Protein AF-0000000085148685 (afdb_homodimer)

Secondary structure (DSSP, 8-state):
--------HHHHHHHHHHHHHHH-TTT--HHHHHHHHTS-HHHHHHHH-SHHHHHHHHHHHHHHHHHHHHHHHHHH-SSHHHHHHHHHHTT---TTSSSS-SS-HHHHHHHH--GGGHHHHHHHHHHHHHHHHHHHHHHHHHHHHTSS-TTS-HHHHHHHHHHHHHHHHHHHHHH--HHHHHHHHHHHHHHHHH-/--------HHHHHHHHHHHHHHH-TTT--HHHHHHHHTS-HHHHHHHH-SHHHHHHHHHHHHHHHHHHHHHHHHHH-SSHHHHHHHHHHHT---TTSSSS-SS-HHHHHHHH--GGGHHHHHHHHHHHHHHHHHHHHHHHHHHHHTSS-TTS-HHHHHHHHHHHHHHHHHHHHHH--HHHHHHHHHHHHHHHHH-

Foldseek 3Di:
DPPPPPLPVVVLLQQLLLVCQQQNLVRDDLVNSCVSSVHDSVVVCVVQNDSLSSVLSSLVVLLVVLVVQLVVLCVVDPALLRSNLVSLLVLQDPDPPPGSALADSLVVNVVPDDCVSVVSVVSSVVSLVVQLVVQLVSVCRNCVVLQFPVPDRSSVVSVVSSVLSNVLSVVCRVPVCSVVSSVVSVVSSVVRRVD/DPPPPPLPVVVLLVQLLQVCQQQNLVRDDLVNSCVSSVHDSVVVCVVQNDSLSSVLSSLVVLLVVLVVQLVVLCVVDPALLRSNLVSLLVLQDPDPPPGSALADSLVVNVVPDDCVSVVSVVSSVVSLVVQLVVQLVSVCRNCVVLQFPVPDRSSVVSVVSSVLSNVLSVVCRVPVCSVVSSVVSVVSSVVRRVD

Solvent-accessible surface area (backbone atoms only — not comparable to full-atom values): 20660 Å² total; per-residue (Å²): 128,86,81,68,76,75,76,52,62,65,58,44,43,50,45,48,28,46,50,38,46,48,43,32,72,84,72,49,47,73,67,54,52,25,60,69,55,69,45,57,66,69,58,54,32,71,73,44,49,48,73,69,46,42,47,48,52,19,51,51,50,53,51,50,54,50,50,50,50,42,50,50,30,37,68,76,31,93,46,47,52,60,9,49,52,53,40,57,54,67,57,66,43,61,59,74,65,91,30,64,38,29,51,55,57,50,59,38,48,59,61,49,52,53,78,94,41,46,70,57,48,50,51,33,40,50,53,52,48,50,51,36,52,50,42,16,54,42,43,48,51,13,26,75,71,62,64,27,40,76,82,60,52,36,64,61,50,18,52,51,50,52,28,49,54,51,7,41,22,51,45,33,66,63,65,67,44,58,66,60,43,53,51,51,51,52,51,49,53,50,52,58,44,71,83,128,86,80,68,78,75,75,51,63,65,57,43,42,51,45,48,27,46,50,39,46,47,42,32,71,83,72,50,47,71,66,56,52,25,60,67,55,69,44,57,66,69,58,53,32,71,71,43,48,48,73,67,45,40,47,48,51,19,52,49,51,53,50,48,54,50,50,50,49,42,51,50,30,37,70,76,30,94,45,48,52,61,9,49,53,52,39,56,54,66,56,66,42,61,60,77,66,90,30,64,39,30,52,54,56,49,60,39,47,59,62,50,52,54,77,92,42,45,70,58,46,50,51,36,40,50,52,53,50,51,51,36,52,50,44,15,54,41,42,48,50,14,25,76,72,61,65,26,41,75,83,61,53,34,64,60,51,18,51,51,50,52,27,48,53,50,6,43,23,50,45,33,66,62,66,69,44,58,68,62,45,52,52,51,51,52,52,50,52,50,50,57,44,70,84

Radius of gyration: 22.61 Å; Cα contacts (8 Å, |Δi|>4): 475; chains: 2; bounding box: 80×58×39 Å

InterPro domains:
  IPR001647 DNA-binding HTH domain, TetR-type [PF00440] (13-57)
  IPR001647 DNA-binding HTH domain, TetR-type [PS50977] (6-66)
  IPR009057 Homedomain-like superfamily [SSF46689] (5-78)
  IPR011075 Tetracyclin repressor-like, C-terminal domain [PF16925] (104-182)
  IPR036271 Tetracyclin repressor-like, C-terminal domain superfamily [SSF48498] (81-190)

Nearest PDB structures (foldseek):
  6nsm-assembly1_B  TM=8.855E-01  e=1.236E-06  Pseudomonas aeruginosa UCBPP-PA14
  6nsr-assembly1_B  TM=8.818E-01  e=1.711E-06  Pseudomonas aeruginosa
  3eup-assembly1_B  TM=8.354E-01  e=1.357E-06  Cytophaga hutchinsonii ATCC 33406
  3qbm-assembly1_B  TM=7.586E-01  e=3.040E-05  Chloroflexus aurantiacus J-10-fl
  5gpa-assembly1_B  TM=7.284E-01  e=2.038E-04  Halalkalibacterium halodurans C-125

Sequence (390 aa):
MANISKFDREDVLERAKNLFWQKGFLATSTREIQTAMDMRPGSIYAAFGSKADLYQASLMRYAQAGEQNLNNMLEQHDRAWVGLTHYLRGLIRPCCEGSPSELCMLVRTLSELDESHLDTLNVARELLSKFEQRFASIIDQAKLEGDLPAHLDSQLTAKKIQINIIGLRSYLKATDDVDMVRQQQEEFFTQLASVMANISKFDREDVLERAKNLFWQKGFLATSTREIQTAMDMRPGSIYAAFGSKADLYQASLMRYAQAGEQNLNNMLEQHDRAWVGLTHYLRGLIRPCCEGSPSELCMLVRTLSELDESHLDTLNVARELLSKFEQRFASIIDQAKLEGDLPAHLDSQLTAKKIQINIIGLRSYLKATDDVDMVRQQQEEFFTQLASV

Structure (mmCIF, N/CA/C/O backbone):
data_AF-0000000085148685-model_v1
#
loop_
_entity.id
_entity.type
_entity.pdbx_description
1 polymer 'Transcriptional regulator, TetR family'
#
loop_
_atom_site.group_PDB
_atom_site.id
_atom_site.type_symbol
_atom_site.label_atom_id
_atom_site.label_alt_id
_atom_site.label_comp_id
_atom_site.label_asym_id
_atom_site.label_entity_id
_atom_site.label_seq_id
_atom_site.pdbx_PDB_ins_code
_atom_site.Cartn_x
_atom_site.Cartn_y
_atom_site.Cartn_z
_atom_site.occupancy
_atom_site.B_iso_or_equiv
_atom_site.auth_seq_id
_atom_site.auth_comp_id
_atom_site.auth_asym_id
_atom_site.auth_atom_id
_atom_site.pdbx_PDB_model_num
ATOM 1 N N . MET A 1 1 ? -43.625 26.766 7.855 1 36.75 1 MET A N 1
ATOM 2 C CA . MET A 1 1 ? -42.375 26.234 8.383 1 36.75 1 MET A CA 1
ATOM 3 C C . MET A 1 1 ? -41.312 26.125 7.289 1 36.75 1 MET A C 1
ATOM 5 O O . MET A 1 1 ? -41.625 25.828 6.141 1 36.75 1 MET A O 1
ATOM 9 N N . ALA A 1 2 ? -40.25 26.938 7.223 1 37.47 2 ALA A N 1
ATOM 10 C CA . ALA A 1 2 ? -39.25 27.125 6.191 1 37.47 2 ALA A CA 1
ATOM 11 C C . ALA A 1 2 ? -38.75 25.797 5.637 1 37.47 2 ALA A C 1
ATOM 13 O O . ALA A 1 2 ? -38.469 24.859 6.395 1 37.47 2 ALA A O 1
ATOM 14 N N . ASN A 1 3 ? -39.156 25.25 4.492 1 34.5 3 ASN A N 1
ATOM 15 C CA . ASN A 1 3 ? -38.75 24.125 3.637 1 34.5 3 ASN A CA 1
ATOM 16 C C . ASN A 1 3 ? -37.25 23.953 3.627 1 34.5 3 ASN A C 1
ATOM 18 O O . ASN A 1 3 ? -36.531 24.641 2.895 1 34.5 3 ASN A O 1
ATOM 22 N N . ILE A 1 4 ? -36.531 24.047 4.734 1 39.28 4 ILE A N 1
ATOM 23 C CA . ILE A 1 4 ? -35.094 23.812 4.898 1 39.28 4 ILE A CA 1
ATOM 24 C C . ILE A 1 4 ? -34.656 22.75 3.9 1 39.28 4 ILE A C 1
ATOM 26 O O . ILE A 1 4 ? -35.219 21.672 3.818 1 39.28 4 ILE A O 1
ATOM 30 N N . SER A 1 5 ? -34.188 23.031 2.658 1 44.19 5 SER A N 1
ATOM 31 C CA . SER A 1 5 ? -33.562 22.281 1.585 1 44.19 5 SER A CA 1
ATOM 32 C C . SER A 1 5 ? -32.969 20.969 2.102 1 44.19 5 SER A C 1
ATOM 34 O O . SER A 1 5 ? -32.188 20.969 3.061 1 44.19 5 SER A O 1
ATOM 36 N N . LYS A 1 6 ? -33.719 19.906 2.279 1 45.88 6 LYS A N 1
ATOM 37 C CA . LYS A 1 6 ? -33.406 18.547 2.75 1 45.88 6 LYS A CA 1
ATOM 38 C C . LYS A 1 6 ? -31.969 18.172 2.479 1 45.88 6 LYS A C 1
ATOM 40 O O . LYS A 1 6 ? -31.547 18.062 1.322 1 45.88 6 LYS A O 1
ATOM 45 N N . PHE A 1 7 ? -30.969 18.719 3.23 1 60.88 7 PHE A N 1
ATOM 46 C CA . PHE A 1 7 ? -29.609 18.203 3.387 1 60.88 7 PHE A CA 1
ATOM 47 C C . PHE A 1 7 ? -29.562 16.703 3.148 1 60.88 7 PHE A C 1
ATOM 49 O O . PHE A 1 7 ? -30.203 15.93 3.877 1 60.88 7 PHE A O 1
ATOM 56 N N . ASP A 1 8 ? -29.453 16.375 1.838 1 80.44 8 ASP A N 1
ATOM 57 C CA . ASP A 1 8 ? -29.359 14.945 1.573 1 80.44 8 ASP A CA 1
ATOM 58 C C . ASP A 1 8 ? -28.062 14.375 2.152 1 80.44 8 ASP A C 1
ATOM 60 O O . ASP A 1 8 ? -26.984 14.586 1.606 1 80.44 8 ASP A O 1
ATOM 64 N N . ARG A 1 9 ? -28.125 13.984 3.393 1 84.5 9 ARG A N 1
ATOM 65 C CA . ARG A 1 9 ? -27.031 13.398 4.152 1 84.5 9 ARG A CA 1
ATOM 66 C C . ARG A 1 9 ? -26.203 12.453 3.279 1 84.5 9 ARG A C 1
ATOM 68 O O . ARG A 1 9 ? -24.969 12.438 3.363 1 84.5 9 ARG A O 1
ATOM 75 N N . GLU A 1 10 ? -26.906 11.812 2.422 1 89.38 10 GLU A N 1
ATOM 76 C CA . GLU A 1 10 ? -26.234 10.852 1.562 1 89.38 10 GLU A CA 1
ATOM 77 C C . GLU A 1 10 ? -25.375 11.547 0.507 1 89.38 10 GLU A C 1
ATOM 79 O O . GLU A 1 10 ? -24.281 11.094 0.187 1 89.38 10 GLU A O 1
ATOM 84 N N . ASP A 1 11 ? -25.828 12.562 0.011 1 90.75 11 ASP A N 1
ATOM 85 C CA . ASP A 1 11 ? -25.078 13.328 -0.987 1 90.75 11 ASP A CA 1
ATOM 86 C C . ASP A 1 11 ? -23.828 13.953 -0.377 1 90.75 11 ASP A C 1
ATOM 88 O O . ASP A 1 11 ? -22.766 13.938 -0.986 1 90.75 11 ASP A O 1
ATOM 92 N N . VAL A 1 12 ? -24.016 14.516 0.771 1 90.06 12 VAL A N 1
ATOM 93 C CA . VAL A 1 12 ? -22.891 15.133 1.476 1 90.06 12 VAL A CA 1
ATOM 94 C C . VAL A 1 12 ? -21.828 14.086 1.788 1 90.06 12 VAL A C 1
ATOM 96 O O . VAL A 1 12 ? -20.641 14.32 1.588 1 90.06 12 VAL A O 1
ATOM 99 N N . LEU A 1 13 ? -22.281 12.969 2.246 1 93.5 13 LEU A N 1
ATOM 100 C CA . LEU A 1 13 ? -21.359 11.891 2.586 1 93.5 13 LEU A CA 1
ATOM 101 C C . LEU A 1 13 ? -20.625 11.398 1.348 1 93.5 13 LEU A C 1
ATOM 103 O O . LEU A 1 13 ? -19.438 11.078 1.416 1 93.5 13 LEU A O 1
ATOM 107 N N . GLU A 1 14 ? -21.328 11.383 0.191 1 94.25 14 GLU A N 1
ATOM 108 C CA . GLU A 1 14 ? -20.703 10.984 -1.063 1 94.25 14 GLU A CA 1
ATOM 109 C C . GLU A 1 14 ? -19.609 11.969 -1.4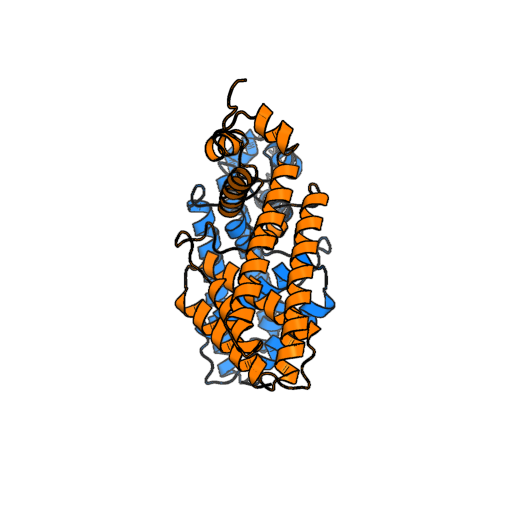75 1 94.25 14 GLU A C 1
ATOM 111 O O . GLU A 1 14 ? -18.531 11.57 -1.896 1 94.25 14 GLU A O 1
ATOM 116 N N . ARG A 1 15 ? -19.844 13.141 -1.332 1 94.12 15 ARG A N 1
ATOM 117 C CA . ARG A 1 15 ? -18.859 14.18 -1.661 1 94.12 15 ARG A CA 1
ATOM 118 C C . ARG A 1 15 ? -17.672 14.125 -0.714 1 94.12 15 ARG A C 1
ATOM 120 O O . ARG A 1 15 ? -16.516 14.266 -1.145 1 94.12 15 ARG A O 1
ATOM 127 N N . ALA A 1 16 ? -18 13.953 0.59 1 95 16 ALA A N 1
ATOM 128 C CA . ALA A 1 16 ? -16.938 13.82 1.577 1 95 16 ALA A CA 1
ATOM 129 C C . ALA A 1 16 ? -16.047 12.617 1.269 1 95 16 ALA A C 1
ATOM 131 O O . ALA A 1 16 ? -14.82 12.719 1.29 1 95 16 ALA A O 1
ATOM 132 N N . LYS A 1 17 ? -16.688 11.492 0.987 1 96.44 17 LYS A N 1
ATOM 133 C CA . LYS A 1 17 ? -15.969 10.273 0.637 1 96.44 17 LYS A CA 1
ATOM 134 C C . LYS A 1 17 ? -15.023 10.5 -0.54 1 96.44 17 LYS A C 1
ATOM 136 O O . LYS A 1 17 ? -13.844 10.148 -0.476 1 96.44 17 LYS A O 1
ATOM 141 N N . ASN A 1 18 ? -15.523 11.133 -1.574 1 94.94 18 ASN A N 1
ATOM 142 C CA . ASN A 1 18 ? -14.703 11.375 -2.756 1 94.94 18 ASN A CA 1
ATOM 143 C C . ASN A 1 18 ? -13.523 12.289 -2.445 1 94.94 18 ASN A C 1
ATOM 145 O O . ASN A 1 18 ? -12.414 12.062 -2.916 1 94.94 18 ASN A O 1
ATOM 149 N N . LEU A 1 19 ? -13.75 13.289 -1.641 1 94.62 19 LEU A N 1
ATOM 150 C CA . LEU A 1 19 ? -12.703 14.227 -1.253 1 94.62 19 LEU A CA 1
ATOM 151 C C . LEU A 1 19 ? -11.625 13.531 -0.43 1 94.62 19 LEU A C 1
ATOM 153 O O . LEU A 1 19 ? -10.438 13.625 -0.747 1 94.62 19 LEU A O 1
ATOM 157 N N . PHE A 1 20 ? -12.07 12.797 0.634 1 95.94 20 PHE A N 1
ATOM 158 C CA . PHE A 1 20 ? -11.141 12.094 1.507 1 95.94 20 PHE A CA 1
ATOM 159 C C . PHE A 1 20 ? -10.398 11 0.742 1 95.94 20 PHE A C 1
ATOM 161 O O . PHE A 1 20 ? -9.227 10.742 1.008 1 95.94 20 PHE A O 1
ATOM 168 N N . TRP A 1 21 ? -11.102 10.367 -0.172 1 95.12 21 TRP A N 1
ATOM 169 C CA . TRP A 1 21 ? -10.477 9.32 -0.977 1 95.12 21 TRP A CA 1
ATOM 170 C C . TRP A 1 21 ? -9.391 9.898 -1.87 1 95.12 21 TRP A C 1
ATOM 172 O O . TRP A 1 21 ? -8.328 9.297 -2.035 1 95.12 21 TRP A O 1
ATOM 182 N N . GLN A 1 22 ? -9.609 11.008 -2.377 1 92.81 22 GLN A N 1
ATOM 183 C CA . GLN A 1 22 ? -8.664 11.656 -3.277 1 92.81 22 GLN A CA 1
ATOM 184 C C . GLN A 1 22 ? -7.449 12.188 -2.516 1 92.81 22 GLN A C 1
ATOM 186 O O . GLN A 1 22 ? -6.309 11.969 -2.93 1 92.81 22 GLN A O 1
ATOM 191 N N . LYS A 1 23 ? -7.676 12.773 -1.331 1 93.12 23 LYS A N 1
ATOM 192 C CA . LYS A 1 23 ? -6.625 13.586 -0.717 1 93.12 23 LYS A CA 1
ATOM 193 C C . LYS A 1 23 ? -6.086 12.914 0.545 1 93.12 23 LYS A C 1
ATOM 195 O O . LYS A 1 23 ? -4.953 13.18 0.957 1 93.12 23 LYS A O 1
ATOM 200 N N . GLY A 1 24 ? -6.949 12.102 1.152 1 94.81 24 GLY A N 1
ATOM 201 C CA . GLY A 1 24 ? -6.605 11.555 2.457 1 94.81 24 GLY A CA 1
ATOM 202 C C . GLY A 1 24 ? -7.129 12.398 3.607 1 94.81 24 GLY A C 1
ATOM 203 O O . GLY A 1 24 ? -7.699 13.469 3.393 1 94.81 24 GLY A O 1
ATOM 204 N N . PHE A 1 25 ? -6.98 11.898 4.797 1 96.38 25 PHE A N 1
ATOM 205 C CA . PHE A 1 25 ? -7.492 12.539 6.004 1 96.38 25 PHE A CA 1
ATOM 206 C C . PHE A 1 25 ? -6.645 13.742 6.379 1 96.38 25 PHE A C 1
ATOM 208 O O . PHE A 1 25 ? -7.172 14.836 6.609 1 96.38 25 PHE A O 1
ATOM 215 N N . LEU A 1 26 ? -5.398 13.547 6.422 1 95.44 26 LEU A N 1
ATOM 216 C CA . LEU A 1 26 ? -4.492 14.562 6.953 1 95.44 26 LEU A CA 1
ATOM 217 C C . LEU A 1 26 ? -4.387 15.742 5.996 1 95.44 26 LEU A C 1
ATOM 219 O O . LEU A 1 26 ? -4.277 16.891 6.434 1 95.44 26 LEU A O 1
ATOM 223 N N . ALA A 1 27 ? -4.457 15.531 4.738 1 94.62 27 ALA A N 1
ATOM 224 C CA . ALA A 1 27 ? -4.254 16.578 3.742 1 94.62 27 ALA A CA 1
ATOM 225 C C . ALA A 1 27 ? -5.523 17.406 3.551 1 94.62 27 ALA A C 1
ATOM 227 O O . ALA A 1 27 ? -5.488 18.484 2.953 1 94.62 27 ALA A O 1
ATOM 228 N N . THR A 1 28 ? -6.633 16.844 3.938 1 95.31 28 THR A N 1
ATOM 229 C CA . THR A 1 28 ? -7.902 17.531 3.742 1 95.31 28 THR A CA 1
ATOM 230 C C . THR A 1 28 ? -8.164 18.516 4.879 1 95.31 28 THR A C 1
ATOM 232 O O . THR A 1 28 ? -8.203 18.125 6.047 1 95.31 28 THR A O 1
ATOM 235 N N . SER A 1 29 ? -8.375 19.734 4.543 1 93.19 29 SER A N 1
ATOM 236 C CA . SER A 1 29 ? -8.633 20.766 5.539 1 93.19 29 SER A CA 1
ATOM 237 C C . SER A 1 29 ? -10.125 20.953 5.77 1 93.19 29 SER A C 1
ATOM 239 O O . SER A 1 29 ? -10.945 20.516 4.953 1 93.19 29 SER A O 1
ATOM 241 N N . THR A 1 30 ? -10.383 21.625 6.859 1 91.5 30 THR A N 1
ATOM 242 C CA . THR A 1 30 ? -11.758 21.969 7.18 1 91.5 30 THR A CA 1
ATOM 243 C C . THR A 1 30 ? -12.359 22.859 6.098 1 91.5 30 THR A C 1
ATOM 245 O O . THR A 1 30 ? -13.523 22.688 5.715 1 91.5 30 THR A O 1
ATOM 248 N N . ARG A 1 31 ? -11.602 23.75 5.621 1 92.56 31 ARG A N 1
ATOM 249 C CA . ARG A 1 31 ? -12.07 24.656 4.574 1 92.56 31 ARG A CA 1
ATOM 250 C C . ARG A 1 31 ? -12.43 23.891 3.311 1 92.56 31 ARG A C 1
ATOM 252 O O . ARG A 1 31 ? -13.453 24.156 2.682 1 92.56 31 ARG A O 1
ATOM 259 N N . GLU A 1 32 ? -11.602 22.938 2.908 1 93.62 32 GLU A N 1
ATOM 260 C CA . GLU A 1 32 ? -11.867 22.125 1.732 1 93.62 32 GLU A CA 1
ATOM 261 C C . GLU A 1 32 ? -13.141 21.297 1.911 1 93.62 32 GLU A C 1
ATOM 263 O O . GLU A 1 32 ? -13.914 21.125 0.965 1 93.62 32 GLU A O 1
ATOM 268 N N . ILE A 1 33 ? -13.344 20.734 3.143 1 93.56 33 ILE A N 1
ATOM 269 C CA . ILE A 1 33 ? -14.547 19.969 3.447 1 93.56 33 ILE A CA 1
ATOM 270 C C . ILE A 1 33 ? -15.781 20.859 3.266 1 93.56 33 ILE A C 1
ATOM 272 O O . ILE A 1 33 ? -16.75 20.453 2.609 1 93.56 33 ILE A O 1
ATOM 276 N N . GLN A 1 34 ? -15.664 22.031 3.762 1 90.94 34 GLN A N 1
ATOM 277 C CA . GLN A 1 34 ? -16.766 22.969 3.668 1 90.94 34 GLN A CA 1
ATOM 278 C C . GLN A 1 34 ? -17.078 23.312 2.213 1 90.94 34 GLN A C 1
ATOM 280 O O . GLN A 1 34 ? -18.25 23.359 1.813 1 90.94 34 GLN A O 1
ATOM 285 N N . THR A 1 35 ? -16.078 23.547 1.494 1 91.81 35 THR A N 1
ATOM 286 C CA . THR A 1 35 ? -16.219 23.922 0.088 1 91.81 35 THR A CA 1
ATOM 287 C C . THR A 1 35 ? -16.828 22.766 -0.71 1 91.81 35 THR A C 1
ATOM 289 O O . THR A 1 35 ? -17.75 22.969 -1.496 1 91.81 35 THR A O 1
ATOM 292 N N . ALA A 1 36 ? -16.328 21.578 -0.436 1 89.56 36 ALA A N 1
ATOM 293 C CA . ALA A 1 36 ? -16.797 20.406 -1.176 1 89.56 36 ALA A CA 1
ATOM 294 C C . ALA A 1 36 ? -18.25 20.094 -0.848 1 89.56 36 ALA A C 1
ATOM 296 O O . ALA A 1 36 ? -19 19.641 -1.713 1 89.56 36 ALA A O 1
ATOM 297 N N . MET A 1 37 ? -18.594 20.281 0.342 1 88.75 37 MET A N 1
ATOM 298 C CA . MET A 1 37 ? -19.953 19.938 0.785 1 88.75 37 MET A CA 1
ATOM 299 C C . MET A 1 37 ? -20.891 21.125 0.571 1 88.75 37 MET A C 1
ATOM 301 O O . MET A 1 37 ? -22.125 20.953 0.644 1 88.75 37 MET A O 1
ATOM 305 N N . ASP A 1 38 ? -20.297 22.25 0.337 1 87.19 38 ASP A N 1
ATOM 306 C CA . ASP A 1 38 ? -21.078 23.484 0.197 1 87.19 38 ASP A CA 1
ATOM 307 C C . ASP A 1 38 ? -21.953 23.734 1.423 1 87.19 38 ASP A C 1
ATOM 309 O O . ASP A 1 38 ? -23.156 23.953 1.296 1 87.19 38 ASP A O 1
ATOM 313 N N . MET A 1 39 ? -21.422 23.531 2.568 1 84.69 39 MET A N 1
ATOM 314 C CA . MET A 1 39 ? -22.109 23.703 3.85 1 84.69 39 MET A CA 1
ATOM 315 C C . MET A 1 39 ? -21.219 24.469 4.836 1 84.69 39 MET A C 1
ATOM 317 O O . MET A 1 39 ? -20 24.406 4.746 1 84.69 39 MET A O 1
ATOM 321 N N . ARG A 1 40 ? -21.891 25.172 5.707 1 82.94 40 ARG A N 1
ATOM 322 C CA . ARG A 1 40 ? -21.172 25.812 6.805 1 82.94 40 ARG A CA 1
ATOM 323 C C . ARG A 1 40 ? -20.625 24.766 7.781 1 82.94 40 ARG A C 1
ATOM 325 O O . ARG A 1 40 ? -21.281 23.75 8.031 1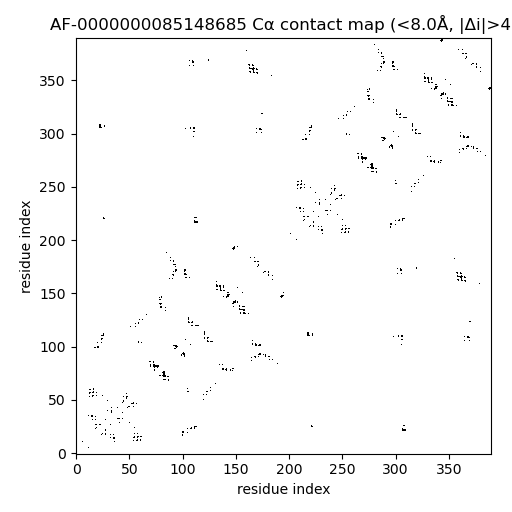 82.94 40 ARG A O 1
ATOM 332 N N . PRO A 1 41 ? -19.391 25.062 8.328 1 78.75 41 PRO A N 1
ATOM 333 C CA . PRO A 1 41 ? -18.766 24.109 9.242 1 78.75 41 PRO A CA 1
ATOM 334 C C . PRO A 1 41 ? -19.703 23.672 10.367 1 78.75 41 PRO A C 1
ATOM 336 O O . PRO A 1 41 ? -19.766 22.469 10.68 1 78.75 41 PRO A O 1
ATOM 339 N N . GLY A 1 42 ? -20.359 24.562 10.945 1 80.38 42 GLY A N 1
ATOM 340 C CA . GLY A 1 42 ? -21.266 24.25 12.031 1 80.38 42 GLY A CA 1
ATOM 341 C C . GLY A 1 42 ? -22.328 23.25 11.648 1 80.38 42 GLY A C 1
ATOM 342 O O . GLY A 1 42 ? -22.656 22.344 12.43 1 80.38 42 GLY A O 1
ATOM 343 N N . SER A 1 43 ? -22.781 23.344 10.523 1 82.94 43 SER A N 1
ATOM 344 C CA . SER A 1 43 ? -23.812 22.438 10.039 1 82.94 43 SER A CA 1
ATOM 345 C C . SER A 1 43 ? -23.25 21.047 9.781 1 82.94 43 SER A C 1
ATOM 347 O O . SER A 1 43 ? -23.875 20.047 10.125 1 82.94 43 SER A O 1
ATOM 349 N N . ILE A 1 44 ? -22.078 20.938 9.195 1 83.62 44 ILE A N 1
ATOM 350 C CA . ILE A 1 44 ? -21.438 19.656 8.875 1 83.62 44 ILE A CA 1
ATOM 351 C C . ILE A 1 44 ? -21.172 18.875 10.156 1 83.62 44 ILE A C 1
ATOM 353 O O . ILE A 1 44 ? -21.516 17.703 10.266 1 83.62 44 ILE A O 1
ATOM 357 N N . TYR A 1 45 ? -20.672 19.609 11.156 1 82.88 45 TYR A N 1
ATOM 358 C CA . TYR A 1 45 ? -20.203 18.906 12.344 1 82.88 45 TYR A CA 1
ATOM 359 C C . TYR A 1 45 ? -21.359 18.672 13.328 1 82.88 45 TYR A C 1
ATOM 361 O O . TYR A 1 45 ? -21.266 17.797 14.188 1 82.88 45 TYR A O 1
ATOM 369 N N . ALA A 1 46 ? -22.438 19.5 13.117 1 86.25 46 ALA A N 1
ATOM 370 C CA . ALA A 1 46 ? -23.672 19.156 13.828 1 86.25 46 ALA A CA 1
ATOM 371 C C . ALA A 1 46 ? -24.25 17.844 13.344 1 86.25 46 ALA A C 1
ATOM 373 O O . ALA A 1 46 ? -24.781 17.062 14.125 1 86.25 46 ALA A O 1
ATOM 374 N N . ALA A 1 47 ? -24 17.625 12.125 1 86.56 47 ALA A N 1
ATOM 375 C CA . ALA A 1 47 ? -24.578 16.438 11.5 1 86.56 47 ALA A CA 1
ATOM 376 C C . ALA A 1 47 ? -23.641 15.242 11.648 1 86.56 47 ALA A C 1
ATOM 378 O O . ALA A 1 47 ? -24.109 14.109 11.789 1 86.56 47 ALA A O 1
ATOM 379 N N . PHE A 1 48 ? -22.328 15.438 11.641 1 90.75 48 PHE A N 1
ATOM 380 C CA . PHE A 1 48 ? -21.422 14.297 11.547 1 90.75 48 PHE A CA 1
ATOM 381 C C . PHE A 1 48 ? -20.469 14.273 12.734 1 90.75 48 PHE A C 1
ATOM 383 O O . PHE A 1 48 ? -19.766 13.281 12.953 1 90.75 48 PHE A O 1
ATOM 390 N N . GLY A 1 49 ? -20.531 15.312 13.484 1 90.69 49 GLY A N 1
ATOM 391 C CA . GLY A 1 49 ? -19.625 15.391 14.609 1 90.69 49 GLY A CA 1
ATOM 392 C C . GLY A 1 49 ? -18.328 16.109 14.289 1 90.69 49 GLY A C 1
ATOM 393 O O . GLY A 1 49 ? -18.344 17.25 13.828 1 90.69 49 GLY A O 1
ATOM 394 N N . SER A 1 50 ? -17.25 15.406 14.328 1 93.56 50 SER A N 1
ATOM 395 C CA . SER A 1 50 ? -15.914 15.938 14.078 1 93.56 50 SER A CA 1
ATOM 396 C C . SER A 1 50 ? -15.406 15.523 12.703 1 93.56 50 SER A C 1
ATOM 398 O O . SER A 1 50 ? -16.062 14.75 12 1 93.56 50 SER A O 1
ATOM 400 N N . LYS A 1 51 ? -14.281 16.125 12.281 1 94.31 51 LYS A N 1
ATOM 401 C CA . LYS A 1 51 ? -13.633 15.68 11.047 1 94.31 51 LYS A CA 1
ATOM 402 C C . LYS A 1 51 ? -13.398 14.172 11.062 1 94.31 51 LYS A C 1
ATOM 404 O O . LYS A 1 51 ? -13.617 13.492 10.055 1 94.31 51 LYS A O 1
ATOM 409 N N . ALA A 1 52 ? -12.906 13.641 12.203 1 95.94 52 ALA A N 1
ATOM 410 C CA . ALA A 1 52 ? -12.648 12.211 12.336 1 95.94 52 ALA A CA 1
ATOM 411 C C . ALA A 1 52 ? -13.93 11.406 12.172 1 95.94 52 ALA A C 1
ATOM 413 O O . ALA A 1 52 ? -13.938 10.367 11.508 1 95.94 52 ALA A O 1
ATOM 414 N N . ASP A 1 53 ? -14.984 11.883 12.766 1 96.31 53 ASP A N 1
ATOM 415 C CA . ASP A 1 53 ? -16.266 11.203 12.648 1 96.31 53 ASP A CA 1
ATOM 416 C C . ASP A 1 53 ? -16.75 11.188 11.195 1 96.31 53 ASP A C 1
ATOM 418 O O . ASP A 1 53 ? -17.234 10.164 10.711 1 96.31 53 ASP A O 1
ATOM 422 N N . LEU A 1 54 ? -16.656 12.375 10.602 1 95.88 54 LEU A N 1
ATOM 423 C CA . LEU A 1 54 ? -17.031 12.469 9.195 1 95.88 54 LEU A CA 1
ATOM 424 C C . LEU A 1 54 ? -16.188 11.531 8.344 1 95.88 54 LEU A C 1
ATOM 426 O O . LEU A 1 54 ? -16.703 10.883 7.422 1 95.88 54 LEU A O 1
ATOM 430 N N . TYR A 1 55 ? -14.945 11.461 8.617 1 97.75 55 TYR A N 1
ATOM 431 C CA . TYR A 1 55 ? -14.047 10.578 7.887 1 97.75 55 TYR A CA 1
ATOM 432 C C . TYR A 1 55 ? -14.445 9.117 8.07 1 97.75 55 TYR A C 1
ATOM 434 O O . TYR A 1 55 ? -14.484 8.352 7.105 1 97.75 55 TYR A O 1
ATOM 442 N N . GLN A 1 56 ? -14.688 8.719 9.289 1 98.25 56 GLN A N 1
ATOM 443 C CA . GLN A 1 56 ? -15.094 7.344 9.562 1 98.25 56 GLN A CA 1
ATOM 444 C C . GLN A 1 56 ? -16.391 7.004 8.828 1 98.25 56 GLN A C 1
ATOM 446 O O . GLN A 1 56 ? -16.516 5.918 8.258 1 98.25 56 GLN A O 1
ATOM 451 N N . ALA A 1 57 ? -17.297 7.957 8.844 1 97.25 57 ALA A N 1
ATOM 452 C CA . ALA A 1 57 ? -18.531 7.766 8.086 1 97.25 57 ALA A CA 1
ATOM 453 C C . ALA A 1 57 ? -18.234 7.609 6.594 1 97.25 57 ALA A C 1
ATOM 455 O O . ALA A 1 57 ? -18.891 6.816 5.91 1 97.25 57 ALA A O 1
ATOM 456 N N . SER A 1 58 ? -17.312 8.375 6.074 1 97.81 58 SER A N 1
ATOM 457 C CA . SER A 1 58 ? -16.906 8.289 4.676 1 97.81 58 SER A CA 1
ATOM 458 C C . SER A 1 58 ? -16.281 6.93 4.367 1 97.81 58 SER A C 1
ATOM 460 O O . SER A 1 58 ? -16.516 6.367 3.295 1 97.81 58 SER A O 1
ATOM 462 N N . LEU A 1 59 ? -15.5 6.363 5.309 1 98.44 59 LEU A N 1
ATOM 463 C CA . LEU A 1 59 ? -14.922 5.031 5.156 1 98.44 59 LEU A CA 1
ATOM 464 C C . LEU A 1 59 ? -16.016 3.977 5.051 1 98.44 59 LEU A C 1
ATOM 466 O O . LEU A 1 59 ? -15.938 3.07 4.219 1 98.44 59 LEU A O 1
ATOM 470 N N . MET A 1 60 ? -17.016 4.145 5.906 1 98.06 60 MET A N 1
ATOM 471 C CA . MET A 1 60 ? -18.141 3.207 5.883 1 98.06 60 MET A CA 1
ATOM 472 C C . MET A 1 60 ? -18.891 3.291 4.559 1 98.06 60 MET A C 1
ATOM 474 O O . MET A 1 60 ? -19.266 2.266 3.984 1 98.06 60 MET A O 1
ATOM 478 N N . ARG A 1 61 ? -19.094 4.504 4.121 1 97.56 61 ARG A N 1
ATOM 479 C CA . ARG A 1 61 ? -19.766 4.695 2.834 1 97.56 61 ARG A CA 1
ATOM 480 C C . ARG A 1 61 ? -18.953 4.082 1.7 1 97.56 61 ARG A C 1
ATOM 482 O O . ARG A 1 61 ? -19.516 3.467 0.789 1 97.56 61 ARG A O 1
ATOM 489 N N . TYR A 1 62 ? -17.656 4.266 1.676 1 97.62 62 TYR A N 1
ATOM 490 C CA . TYR A 1 62 ? -16.734 3.672 0.703 1 97.62 62 TYR A CA 1
ATOM 491 C C . TYR A 1 62 ? -16.875 2.154 0.684 1 97.62 62 TYR A C 1
ATOM 493 O O . TYR A 1 62 ? -17 1.55 -0.385 1 97.62 62 TYR A O 1
ATOM 501 N N . ALA A 1 63 ? -16.812 1.574 1.876 1 98.12 63 ALA A N 1
ATOM 502 C CA . ALA A 1 63 ? -16.906 0.121 1.996 1 98.12 63 ALA A CA 1
ATOM 503 C C . ALA A 1 63 ? -18.266 -0.382 1.521 1 98.12 63 ALA A C 1
ATOM 505 O O . ALA A 1 63 ? -18.359 -1.416 0.855 1 98.12 63 ALA A O 1
ATOM 506 N N . GLN A 1 64 ? -19.312 0.36 1.874 1 97.62 64 GLN A N 1
ATOM 507 C CA . GLN A 1 64 ? -20.672 -0.009 1.463 1 97.62 64 GLN A CA 1
ATOM 508 C C . GLN A 1 64 ? -20.797 -0.008 -0.058 1 97.62 64 GLN A C 1
ATOM 510 O O . GLN A 1 64 ? -21.406 -0.911 -0.634 1 97.62 64 GLN A O 1
ATOM 515 N N . ALA A 1 65 ? -20.281 0.989 -0.681 1 96.31 65 ALA A N 1
ATOM 516 C CA . ALA A 1 65 ? -20.297 1.06 -2.141 1 96.31 65 ALA A CA 1
ATOM 517 C C . ALA A 1 65 ? -19.547 -0.12 -2.756 1 96.31 65 ALA A C 1
ATOM 519 O O . ALA A 1 65 ? -20 -0.694 -3.752 1 96.31 65 ALA A O 1
ATOM 520 N N . GLY A 1 66 ? -18.406 -0.48 -2.172 1 97.19 66 GLY A N 1
ATOM 521 C CA . GLY A 1 66 ? -17.656 -1.645 -2.619 1 97.19 66 GLY A CA 1
ATOM 522 C C . GLY A 1 66 ? -18.422 -2.941 -2.477 1 97.19 66 GLY A C 1
ATOM 523 O O . GLY A 1 66 ? -18.406 -3.783 -3.379 1 97.19 66 GLY A O 1
ATOM 524 N N . GLU A 1 67 ? -19.062 -3.057 -1.369 1 97.94 67 GLU A N 1
ATOM 525 C CA . GLU A 1 67 ? -19.875 -4.25 -1.12 1 97.94 67 GLU A CA 1
ATOM 526 C C . GLU A 1 67 ? -21.031 -4.348 -2.105 1 97.94 67 GLU A C 1
ATOM 528 O O . GLU A 1 67 ? -21.344 -5.434 -2.605 1 97.94 67 GLU A O 1
ATOM 533 N N . GLN A 1 68 ? -21.672 -3.238 -2.303 1 98 68 GLN A N 1
ATOM 534 C CA . GLN A 1 68 ? -22.781 -3.215 -3.256 1 98 68 GLN A CA 1
ATOM 535 C C . GLN A 1 68 ? -22.312 -3.592 -4.656 1 98 68 GLN A C 1
ATOM 537 O O . GLN A 1 68 ? -22.984 -4.344 -5.363 1 98 68 GLN A O 1
ATOM 542 N N . ASN A 1 69 ? -21.203 -3.057 -5.066 1 97.75 69 ASN A N 1
ATOM 543 C CA . ASN A 1 69 ? -20.641 -3.402 -6.363 1 97.75 69 ASN A CA 1
ATOM 544 C C . ASN A 1 69 ? -20.312 -4.891 -6.453 1 97.75 69 ASN A C 1
ATOM 546 O O . ASN A 1 69 ? -20.578 -5.531 -7.469 1 97.75 69 ASN A O 1
ATOM 550 N N . LEU A 1 70 ? -19.688 -5.465 -5.391 1 98.56 70 LEU A N 1
ATOM 551 C CA . LEU A 1 70 ? -19.391 -6.891 -5.332 1 98.56 70 LEU A CA 1
ATOM 552 C C . LEU A 1 70 ? -20.656 -7.723 -5.48 1 98.56 70 LEU A C 1
ATOM 554 O O . LEU A 1 70 ? -20.703 -8.656 -6.289 1 98.56 70 LEU A O 1
ATOM 558 N N . ASN A 1 71 ? -21.688 -7.316 -4.75 1 98.44 71 ASN A N 1
ATOM 559 C CA . ASN A 1 71 ? -22.969 -8.016 -4.836 1 98.44 71 ASN A CA 1
ATOM 560 C C . ASN A 1 71 ? -23.547 -7.949 -6.246 1 98.44 71 ASN A C 1
ATOM 562 O O . ASN A 1 71 ? -24.062 -8.945 -6.758 1 98.44 71 ASN A O 1
ATOM 566 N N . ASN A 1 72 ? -23.5 -6.797 -6.832 1 98.5 72 ASN A N 1
ATOM 567 C CA . ASN A 1 72 ? -24 -6.625 -8.195 1 98.5 72 ASN A CA 1
ATOM 568 C C . ASN A 1 72 ? -23.266 -7.543 -9.172 1 98.5 72 ASN A C 1
ATOM 570 O O . ASN A 1 72 ? -23.906 -8.156 -10.039 1 98.5 72 ASN A O 1
ATOM 574 N N . MET A 1 73 ? -21.953 -7.625 -9.062 1 98.31 73 MET A N 1
ATOM 575 C CA . MET A 1 73 ? -21.172 -8.477 -9.953 1 98.31 73 MET A CA 1
ATOM 576 C C . MET A 1 73 ? -21.516 -9.945 -9.758 1 98.31 73 MET A C 1
ATOM 578 O O . MET A 1 73 ? -21.594 -10.703 -10.727 1 98.31 73 MET A O 1
ATOM 582 N N . LEU A 1 74 ? -21.719 -10.352 -8.516 1 98.25 74 LEU A N 1
ATOM 583 C CA . LEU A 1 74 ? -22.078 -11.734 -8.227 1 98.25 74 LEU A CA 1
ATOM 584 C C . LEU A 1 74 ? -23.453 -12.062 -8.789 1 98.25 74 LEU A C 1
ATOM 586 O O . LEU A 1 74 ? -23.688 -13.164 -9.281 1 98.25 74 LEU A O 1
ATOM 590 N N . GLU A 1 75 ? -24.344 -11.102 -8.703 1 98 75 GLU A N 1
ATOM 591 C CA . GLU A 1 75 ? -25.703 -11.305 -9.188 1 98 75 GLU A CA 1
ATOM 592 C C . GLU A 1 75 ? -25.75 -11.344 -10.711 1 98 75 GLU A C 1
ATOM 594 O O . GLU A 1 75 ? -26.594 -12.031 -11.289 1 98 75 GLU A O 1
ATOM 599 N N . GLN A 1 76 ? -24.938 -10.617 -11.336 1 97.94 76 GLN A N 1
ATOM 600 C CA . GLN A 1 76 ? -24.938 -10.484 -12.789 1 97.94 76 GLN A CA 1
ATOM 601 C C . GLN A 1 76 ? -24.266 -11.688 -13.453 1 97.94 76 GLN A C 1
ATOM 603 O O . GLN A 1 76 ? -24.375 -11.859 -14.664 1 97.94 76 GLN A O 1
ATOM 608 N N . HIS A 1 77 ? -23.594 -12.508 -12.656 1 97.81 77 HIS A N 1
ATOM 609 C CA . HIS A 1 77 ? -22.891 -13.664 -13.195 1 97.81 77 HIS A CA 1
ATOM 610 C C . HIS A 1 77 ? -23.328 -14.945 -12.5 1 97.81 77 HIS A C 1
ATOM 612 O O . HIS A 1 77 ? -23.547 -14.953 -11.289 1 97.81 77 HIS A O 1
ATOM 618 N N . ASP A 1 78 ? -23.406 -16.047 -13.211 1 96.69 78 ASP A N 1
ATOM 619 C CA . ASP A 1 78 ? -23.922 -17.297 -12.695 1 96.69 78 ASP A CA 1
ATOM 620 C C . ASP A 1 78 ? -22.875 -18 -11.828 1 96.69 78 ASP A C 1
ATOM 622 O O . ASP A 1 78 ? -23.234 -18.766 -10.914 1 96.69 78 ASP A O 1
ATOM 626 N N . ARG A 1 79 ? -21.609 -17.781 -12.203 1 98 79 ARG A N 1
ATOM 627 C CA . ARG A 1 79 ? -20.531 -18.438 -11.469 1 98 79 ARG A CA 1
ATOM 628 C C . ARG A 1 79 ? -19.875 -17.469 -10.492 1 98 79 ARG A C 1
ATOM 630 O O . ARG A 1 79 ? -19.484 -16.359 -10.867 1 98 79 ARG A O 1
ATOM 637 N N . ALA A 1 80 ? -19.719 -17.891 -9.266 1 98.31 80 ALA A N 1
ATOM 638 C CA . ALA A 1 80 ? -19.172 -17.047 -8.203 1 98.31 80 ALA A CA 1
ATOM 639 C C . ALA A 1 80 ? -17.781 -16.516 -8.578 1 98.31 80 ALA A C 1
ATOM 641 O O . ALA A 1 80 ? -17.484 -15.336 -8.383 1 98.31 80 ALA A O 1
ATOM 642 N N . TRP A 1 81 ? -16.953 -17.422 -9.141 1 98.31 81 TRP A N 1
ATOM 643 C CA . TRP A 1 81 ? -15.586 -17.031 -9.5 1 98.31 81 TRP A CA 1
ATOM 644 C C . TRP A 1 81 ? -15.594 -15.945 -10.57 1 98.31 81 TRP A C 1
ATOM 646 O O . TRP A 1 81 ? -14.828 -14.984 -10.484 1 98.31 81 TRP A O 1
ATOM 656 N N . VAL A 1 82 ? -16.484 -16.062 -11.531 1 98.31 82 VAL A N 1
ATOM 657 C CA . VAL A 1 82 ? -16.578 -15.086 -12.617 1 98.31 82 VAL A CA 1
ATOM 658 C C . VAL A 1 82 ? -17.016 -13.727 -12.062 1 98.31 82 VAL A C 1
ATOM 660 O O . VAL A 1 82 ? -16.438 -12.695 -12.391 1 98.31 82 VAL A O 1
ATOM 663 N N . GLY A 1 83 ? -18.016 -13.742 -11.18 1 98.62 83 GLY A N 1
ATOM 664 C CA . GLY A 1 83 ? -18.438 -12.508 -10.539 1 98.62 83 GLY A CA 1
ATOM 665 C C . GLY A 1 83 ? -17.359 -11.844 -9.719 1 98.62 83 GLY A C 1
ATOM 666 O O . GLY A 1 83 ? -17.156 -10.633 -9.805 1 98.62 83 GLY A O 1
ATOM 667 N N . LEU A 1 84 ? -16.609 -12.656 -8.953 1 98.75 84 LEU A N 1
ATOM 668 C CA . LEU A 1 84 ? -15.539 -12.125 -8.117 1 98.75 84 LEU A CA 1
ATOM 669 C C . LEU A 1 84 ? -14.43 -11.523 -8.961 1 98.75 84 LEU A C 1
ATOM 671 O O . LEU A 1 84 ? -13.961 -10.414 -8.688 1 98.75 84 LEU A O 1
ATOM 675 N N . THR A 1 85 ? -14.016 -12.242 -10.023 1 98.56 85 THR A N 1
ATOM 676 C CA . THR A 1 85 ? -12.914 -11.742 -10.844 1 98.56 85 THR A CA 1
ATOM 677 C C . THR A 1 85 ? -13.32 -10.469 -11.578 1 98.56 85 THR A C 1
ATOM 679 O O . THR A 1 85 ? -12.5 -9.562 -11.758 1 98.56 85 THR A O 1
ATOM 682 N N . HIS A 1 86 ? -14.57 -10.312 -11.961 1 98.31 86 HIS A N 1
ATOM 683 C CA . HIS A 1 86 ? -15.055 -9.078 -12.57 1 98.31 86 HIS A CA 1
ATOM 684 C C . HIS A 1 86 ? -15.008 -7.918 -11.586 1 98.31 86 HIS A C 1
ATOM 686 O O . HIS A 1 86 ? -14.609 -6.809 -11.945 1 98.31 86 HIS A O 1
ATOM 692 N N . TYR A 1 87 ? -15.422 -8.219 -10.391 1 98.44 87 TYR A N 1
ATOM 693 C CA . TYR A 1 87 ? -15.336 -7.203 -9.344 1 98.44 87 TYR A CA 1
ATOM 694 C C . TYR A 1 87 ? -13.891 -6.742 -9.148 1 98.44 87 TYR A C 1
ATOM 696 O O . TYR A 1 87 ? -13.617 -5.543 -9.125 1 98.44 87 TYR A O 1
ATOM 704 N N . LEU A 1 88 ? -12.984 -7.73 -9.039 1 98.31 88 LEU A N 1
ATOM 705 C CA . LEU A 1 88 ? -11.586 -7.43 -8.766 1 98.31 88 LEU A CA 1
ATOM 706 C C . LEU A 1 88 ? -10.953 -6.672 -9.93 1 98.31 88 LEU A C 1
ATOM 708 O O . LEU A 1 88 ? -10.133 -5.773 -9.719 1 98.31 88 LEU A O 1
ATOM 712 N N . ARG A 1 89 ? -11.32 -6.961 -11.164 1 97.12 89 ARG A N 1
ATOM 713 C CA . ARG A 1 89 ? -10.852 -6.223 -12.336 1 97.12 89 ARG A CA 1
ATOM 714 C C . ARG A 1 89 ? -11.258 -4.754 -12.258 1 97.12 89 ARG A C 1
ATOM 716 O O . ARG A 1 89 ? -10.492 -3.871 -12.633 1 97.12 89 ARG A O 1
ATOM 723 N N . GLY A 1 90 ? -12.391 -4.527 -11.75 1 95 90 GLY A N 1
ATOM 724 C CA . GLY A 1 90 ? -12.922 -3.18 -11.656 1 95 90 GLY A CA 1
ATOM 725 C C . GLY A 1 90 ? -12.195 -2.328 -10.625 1 95 90 GLY A C 1
ATOM 726 O O . GLY A 1 90 ? -12.336 -1.104 -10.617 1 95 90 GLY A O 1
ATOM 727 N N . LEU A 1 91 ? -11.445 -2.996 -9.75 1 95.19 91 LEU A N 1
ATOM 728 C CA . LEU A 1 91 ? -10.727 -2.266 -8.711 1 95.19 91 LEU A CA 1
ATOM 729 C C . LEU A 1 91 ? -9.43 -1.672 -9.258 1 95.19 91 LEU A C 1
ATOM 731 O O . LEU A 1 91 ? -8.82 -0.807 -8.633 1 95.19 91 LEU A O 1
ATOM 735 N N . ILE A 1 92 ? -8.961 -2.195 -10.383 1 94.75 92 ILE A N 1
ATOM 736 C CA . ILE A 1 92 ? -7.758 -1.684 -11.023 1 94.75 92 ILE A CA 1
ATOM 737 C C . ILE A 1 92 ? -8.125 -0.571 -12.008 1 94.75 92 ILE A C 1
ATOM 739 O O . ILE A 1 92 ? -8.438 -0.838 -13.172 1 94.75 92 ILE A O 1
ATOM 743 N N . ARG A 1 93 ? -8.078 0.633 -11.547 1 89.06 93 ARG A N 1
ATOM 744 C CA . ARG A 1 93 ? -8.43 1.802 -12.344 1 89.06 93 ARG A CA 1
ATOM 745 C C . ARG A 1 93 ? -7.426 2.928 -12.148 1 89.06 93 ARG A C 1
ATOM 747 O O . ARG A 1 93 ? -7.016 3.209 -11.016 1 89.06 93 ARG A O 1
ATOM 754 N N . PRO A 1 94 ? -7.055 3.459 -13.344 1 82.5 94 PRO A N 1
ATOM 755 C CA . PRO A 1 94 ? -6.219 4.652 -13.172 1 82.5 94 PRO A CA 1
ATOM 756 C C . PRO A 1 94 ? -6.969 5.809 -12.516 1 82.5 94 PRO A C 1
ATOM 758 O O . PRO A 1 94 ? -8.203 5.855 -12.562 1 82.5 94 PRO A O 1
ATOM 761 N N . CYS A 1 95 ? -6.133 6.648 -11.945 1 72.06 95 CYS A N 1
ATOM 762 C CA . CYS A 1 95 ? -6.727 7.836 -11.336 1 72.06 95 CYS A CA 1
ATOM 763 C C . CYS A 1 95 ? -7.438 8.688 -12.383 1 72.06 95 CYS A C 1
ATOM 765 O O . CYS A 1 95 ? -7.059 8.688 -13.555 1 72.06 95 CYS A O 1
ATOM 767 N N . CYS A 1 96 ? -8.438 9.312 -11.867 1 66.88 96 CYS A N 1
ATOM 768 C CA . CYS A 1 96 ? -9.156 10.391 -12.539 1 66.88 96 CYS A CA 1
ATOM 769 C C . CYS A 1 96 ? -10 9.844 -13.688 1 66.88 96 CYS A C 1
ATOM 771 O O . CYS A 1 96 ? -10.531 10.609 -14.492 1 66.88 96 CYS A O 1
ATOM 773 N N . GLU A 1 97 ? -9.82 8.648 -13.766 1 68.25 97 GLU A N 1
ATOM 774 C CA . GLU A 1 97 ? -10.773 8.039 -14.688 1 68.25 97 GLU A CA 1
ATOM 775 C C . GLU A 1 97 ? -11.93 7.395 -13.93 1 68.25 97 GLU A C 1
ATOM 777 O O . GLU A 1 97 ? -12.023 6.168 -13.844 1 68.25 97 GLU A O 1
ATOM 782 N N . GLY A 1 98 ? -12.727 8.273 -13.242 1 69.38 98 GLY A N 1
ATOM 783 C CA . GLY A 1 98 ? -13.906 7.789 -12.547 1 69.38 98 GLY A CA 1
ATOM 784 C C . GLY A 1 98 ? -13.641 7.422 -11.102 1 69.38 98 GLY A C 1
ATOM 785 O O . GLY A 1 98 ? -14.547 6.977 -10.391 1 69.38 98 GLY A O 1
ATOM 786 N N . SER A 1 99 ? -12.43 7.398 -10.734 1 82.75 99 SER A N 1
ATOM 787 C CA . SER A 1 99 ? -12.094 7.148 -9.336 1 82.75 99 SER A CA 1
ATOM 788 C C . SER A 1 99 ? -11.195 8.25 -8.781 1 82.75 99 SER A C 1
ATOM 790 O O . SER A 1 99 ? -10.258 8.695 -9.453 1 82.75 99 SER A O 1
ATOM 792 N N . PRO A 1 100 ? -11.492 8.625 -7.613 1 87.75 100 PRO A N 1
ATOM 793 C CA . PRO A 1 100 ? -10.695 9.703 -7.035 1 87.75 100 PRO A CA 1
ATOM 794 C C . PRO A 1 100 ? -9.242 9.297 -6.777 1 87.75 100 PRO A C 1
ATOM 796 O O . PRO A 1 100 ? -8.375 10.164 -6.637 1 87.75 100 PRO A O 1
ATOM 799 N N . SER A 1 101 ? -9.008 7.977 -6.734 1 89.62 101 SER A N 1
ATOM 800 C CA . SER A 1 101 ? -7.672 7.461 -6.465 1 89.62 101 SER A CA 1
ATOM 801 C C . SER A 1 101 ? -7.535 6.008 -6.906 1 89.62 101 SER A C 1
ATOM 803 O O . SER A 1 101 ? -8.516 5.262 -6.902 1 89.62 101 SER A O 1
ATOM 805 N N . GLU A 1 102 ? -6.336 5.582 -7.223 1 90.69 102 GLU A N 1
ATOM 806 C CA . GLU A 1 102 ? -6.047 4.172 -7.484 1 90.69 102 GLU A CA 1
ATOM 807 C C . GLU A 1 102 ? -6.082 3.355 -6.195 1 90.69 102 GLU A C 1
ATOM 809 O O . GLU A 1 102 ? -6.344 2.152 -6.227 1 90.69 102 GLU A O 1
ATOM 814 N N . LEU A 1 103 ? -5.848 4.035 -5.152 1 93.38 103 LEU A N 1
ATOM 815 C CA . LEU A 1 103 ? -5.625 3.346 -3.885 1 93.38 103 LEU A CA 1
ATOM 816 C C . LEU A 1 103 ? -6.949 3.078 -3.172 1 93.38 103 LEU A C 1
ATOM 818 O O . LEU A 1 103 ? -7.867 3.896 -3.232 1 93.38 103 LEU A O 1
ATOM 822 N N . CYS A 1 104 ? -6.961 1.959 -2.559 1 95.12 104 CYS A N 1
ATOM 823 C CA . CYS A 1 104 ? -8.047 1.672 -1.631 1 95.12 104 CYS A CA 1
ATOM 824 C C . CYS A 1 104 ? -8.07 2.682 -0.49 1 95.12 104 CYS A C 1
ATOM 826 O O . CYS A 1 104 ? -7.07 2.865 0.203 1 95.12 104 CYS A O 1
ATOM 828 N N . MET A 1 105 ? -9.172 3.283 -0.211 1 96.69 105 MET A N 1
ATOM 829 C CA . MET A 1 105 ? -9.273 4.297 0.834 1 96.69 105 MET A CA 1
ATOM 830 C C . MET A 1 105 ? -8.938 3.707 2.199 1 96.69 105 MET A C 1
ATOM 832 O O . MET A 1 105 ? -8.367 4.391 3.053 1 96.69 105 MET A O 1
ATOM 836 N N . LEU A 1 106 ? -9.305 2.43 2.42 1 98.06 106 LEU A N 1
ATOM 837 C CA . LEU A 1 106 ? -9.047 1.775 3.699 1 98.06 106 LEU A CA 1
ATOM 838 C C . LEU A 1 106 ? -7.551 1.566 3.908 1 98.06 106 LEU A C 1
ATOM 840 O O . LEU A 1 106 ? -7.02 1.887 4.973 1 98.06 106 LEU A O 1
ATOM 844 N N . VAL A 1 107 ? -6.891 1.112 2.869 1 96.69 107 VAL A N 1
ATOM 845 C CA . VAL A 1 107 ? -5.449 0.883 2.941 1 96.69 107 VAL A CA 1
ATOM 846 C C . VAL A 1 107 ? -4.719 2.221 3.049 1 96.69 107 VAL A C 1
ATOM 848 O O . VAL A 1 107 ? -3.738 2.34 3.785 1 96.69 107 VAL A O 1
ATOM 851 N N . ARG A 1 108 ? -5.207 3.168 2.314 1 95.5 108 ARG A N 1
ATOM 852 C CA . ARG A 1 108 ? -4.637 4.508 2.414 1 95.5 108 ARG A CA 1
ATOM 853 C C . ARG A 1 108 ? -4.699 5.023 3.848 1 95.5 108 ARG A C 1
ATOM 855 O O . ARG A 1 108 ? -3.754 5.652 4.328 1 95.5 108 ARG A O 1
ATOM 862 N N . THR A 1 109 ? -5.793 4.824 4.547 1 97.19 109 THR A N 1
ATOM 863 C CA . THR A 1 109 ? -5.984 5.234 5.934 1 97.19 109 THR A CA 1
ATOM 864 C C . THR A 1 109 ? -4.922 4.617 6.836 1 97.19 109 THR A C 1
ATOM 866 O O . THR A 1 109 ? -4.293 5.316 7.633 1 97.19 109 THR A O 1
ATOM 869 N N . LEU A 1 110 ? -4.641 3.361 6.629 1 95.19 110 LEU A N 1
ATOM 870 C CA . LEU A 1 110 ? -3.662 2.643 7.438 1 95.19 110 LEU A CA 1
ATOM 871 C C . LEU A 1 110 ? -2.25 3.148 7.16 1 95.19 110 LEU A C 1
ATOM 873 O O . LEU A 1 110 ? -1.394 3.127 8.047 1 95.19 110 LEU A O 1
ATOM 877 N N . SER A 1 111 ? -2.021 3.619 5.941 1 93.75 111 SER A N 1
ATOM 878 C CA . SER A 1 111 ? -0.706 4.109 5.547 1 93.75 111 SER A CA 1
ATOM 879 C C . SER A 1 111 ? -0.457 5.52 6.078 1 93.75 111 SER A C 1
ATOM 881 O O . SER A 1 111 ? 0.684 5.887 6.363 1 93.75 111 SER A O 1
ATOM 883 N N . GLU A 1 112 ? -1.487 6.25 6.23 1 93.94 112 GLU A N 1
ATOM 884 C CA . GLU A 1 112 ? -1.37 7.676 6.531 1 93.94 112 GLU A CA 1
ATOM 885 C C . GLU A 1 112 ? -1.393 7.926 8.039 1 93.94 112 GLU A C 1
ATOM 887 O O . GLU A 1 112 ? -0.686 8.805 8.531 1 93.94 112 GLU A O 1
ATOM 892 N N . LEU A 1 113 ? -2.246 7.18 8.734 1 93.75 113 LEU A N 1
ATOM 893 C CA . LEU A 1 113 ? -2.518 7.504 10.133 1 93.75 113 LEU A CA 1
ATOM 894 C C . LEU A 1 113 ? -1.686 6.629 11.062 1 93.75 113 LEU A C 1
ATOM 896 O O . LEU A 1 113 ? -1.236 5.551 10.672 1 93.75 113 LEU A O 1
ATOM 900 N N . ASP A 1 114 ? -1.485 7.125 12.172 1 88.88 114 ASP A N 1
ATOM 901 C CA . ASP A 1 114 ? -0.805 6.363 13.219 1 88.88 114 ASP A CA 1
ATOM 902 C C . ASP A 1 114 ? -1.721 6.137 14.422 1 88.88 114 ASP A C 1
ATOM 904 O O . ASP A 1 114 ? -2.932 6.348 14.328 1 88.88 114 ASP A O 1
ATOM 908 N N . GLU A 1 115 ? -1.159 5.699 15.523 1 87.31 115 GLU A N 1
ATOM 909 C CA . GLU A 1 115 ? -1.948 5.207 16.641 1 87.31 115 GLU A CA 1
ATOM 910 C C . GLU A 1 115 ? -2.652 6.348 17.375 1 87.31 115 GLU A C 1
ATOM 912 O O . GLU A 1 115 ? -3.543 6.117 18.188 1 87.31 115 GLU A O 1
ATOM 917 N N . SER A 1 116 ? -2.332 7.617 17.047 1 89.75 116 SER A N 1
ATOM 918 C CA . SER A 1 116 ? -3.088 8.742 17.578 1 89.75 116 SER A CA 1
ATOM 919 C C . SER A 1 116 ? -4.5 8.789 17 1 89.75 116 SER A C 1
ATOM 921 O O . SER A 1 116 ? -5.363 9.5 17.516 1 89.75 116 SER A O 1
ATOM 923 N N . HIS A 1 117 ? -4.773 8.016 16 1 94.94 117 HIS A N 1
ATOM 924 C CA . HIS A 1 117 ? -6.086 7.875 15.375 1 94.94 117 HIS A CA 1
ATOM 925 C C . HIS A 1 117 ? -6.59 6.438 15.461 1 94.94 117 HIS A C 1
ATOM 927 O O . HIS A 1 117 ? -7.137 5.91 14.492 1 94.94 117 HIS A O 1
ATOM 933 N N . LEU A 1 118 ? -6.434 5.863 16.578 1 95 118 LEU A N 1
ATOM 934 C CA . LEU A 1 118 ? -6.664 4.434 16.781 1 95 118 LEU A CA 1
ATOM 935 C C . LEU A 1 118 ? -8.086 4.055 16.391 1 95 118 LEU A C 1
ATOM 937 O O . LEU A 1 118 ? -8.312 3.014 15.766 1 95 118 LEU A O 1
ATOM 941 N N . ASP A 1 119 ? -9.039 4.863 16.734 1 96.81 119 ASP A N 1
ATOM 942 C CA . ASP A 1 119 ? -10.43 4.559 16.422 1 96.81 119 ASP A CA 1
ATOM 943 C C . ASP A 1 119 ? -10.641 4.449 14.922 1 96.81 119 ASP A C 1
ATOM 945 O O . ASP A 1 119 ? -11.297 3.516 14.445 1 96.81 119 ASP A O 1
ATOM 949 N N . THR A 1 120 ? -10.133 5.422 14.172 1 97.75 120 THR A N 1
ATOM 950 C CA . THR A 1 120 ? -10.258 5.422 12.719 1 97.75 120 THR A CA 1
ATOM 951 C C . THR A 1 120 ? -9.523 4.227 12.109 1 97.75 120 THR A C 1
ATOM 953 O O . THR A 1 120 ? -10.039 3.578 11.195 1 97.75 120 THR A O 1
ATOM 956 N N . LEU A 1 121 ? -8.359 3.92 12.648 1 96.94 121 LEU A N 1
ATOM 957 C CA . LEU A 1 121 ? -7.598 2.764 12.188 1 96.94 121 LEU A CA 1
ATOM 958 C C . LEU A 1 121 ? -8.383 1.476 12.391 1 96.94 121 LEU A C 1
ATOM 960 O O . LEU A 1 121 ? -8.422 0.621 11.5 1 96.94 121 LEU A O 1
ATOM 964 N N . ASN A 1 122 ? -9.023 1.36 13.516 1 97.69 122 ASN A N 1
ATOM 965 C CA . ASN A 1 122 ? -9.805 0.167 13.82 1 97.69 122 ASN A CA 1
ATOM 966 C C . ASN A 1 122 ? -10.977 0.01 12.859 1 97.69 122 ASN A C 1
ATOM 968 O O . ASN A 1 122 ? -11.305 -1.104 12.453 1 97.69 122 ASN A O 1
ATOM 972 N N . VAL A 1 123 ? -11.578 1.11 12.516 1 98.31 123 VAL A N 1
ATOM 973 C CA . VAL A 1 123 ? -12.672 1.072 11.547 1 98.31 123 VAL A CA 1
ATOM 974 C C . VAL A 1 123 ? -12.156 0.548 10.211 1 98.31 123 VAL A C 1
ATOM 976 O O . VAL A 1 123 ? -12.766 -0.347 9.609 1 98.31 123 VAL A O 1
ATOM 979 N N . ALA A 1 124 ? -11.062 1.065 9.711 1 98.38 124 ALA A N 1
ATOM 980 C CA . ALA A 1 124 ? -10.484 0.641 8.445 1 98.38 124 ALA A CA 1
ATOM 981 C C . ALA A 1 124 ? -10.125 -0.842 8.469 1 98.38 124 ALA A C 1
ATOM 983 O O . ALA A 1 124 ? -10.406 -1.575 7.523 1 98.38 124 ALA A O 1
ATOM 984 N N . ARG A 1 125 ? -9.531 -1.281 9.594 1 98 125 ARG A N 1
ATOM 985 C CA . ARG A 1 125 ? -9.133 -2.68 9.742 1 98 125 ARG A CA 1
ATOM 986 C C . ARG A 1 125 ? -10.352 -3.596 9.727 1 98 125 ARG A C 1
ATOM 988 O O . ARG A 1 125 ? -10.336 -4.652 9.094 1 98 125 ARG A O 1
ATOM 995 N N . GLU A 1 126 ? -11.336 -3.197 10.422 1 98.19 126 GLU A N 1
ATOM 996 C CA . GLU A 1 126 ? -12.555 -3.992 10.492 1 98.19 126 GLU A CA 1
ATOM 997 C C . GLU A 1 126 ? -13.211 -4.125 9.117 1 98.19 126 GLU A C 1
ATOM 999 O O . GLU A 1 126 ? -13.672 -5.207 8.742 1 98.19 126 GLU A O 1
ATOM 1004 N N . LEU A 1 127 ? -13.266 -3.043 8.414 1 98.56 127 LEU A N 1
ATOM 1005 C CA . LEU A 1 127 ? -13.867 -3.061 7.09 1 98.56 127 LEU A CA 1
ATOM 1006 C C . LEU A 1 127 ? -13.062 -3.93 6.133 1 98.56 127 LEU A C 1
ATOM 1008 O O . LEU A 1 127 ? -13.633 -4.688 5.344 1 98.56 127 LEU A O 1
ATOM 1012 N N . LEU A 1 128 ? -11.742 -3.869 6.188 1 98.19 128 LEU A N 1
ATOM 1013 C CA . LEU A 1 128 ? -10.883 -4.727 5.371 1 98.19 128 LEU A CA 1
ATOM 1014 C C . LEU A 1 128 ? -11.125 -6.199 5.695 1 98.19 128 LEU A C 1
ATOM 1016 O O . LEU A 1 128 ? -11.203 -7.035 4.793 1 98.19 128 LEU A O 1
ATOM 1020 N N . SER A 1 129 ? -11.273 -6.449 7 1 98.12 129 SER A N 1
ATOM 1021 C CA . SER A 1 129 ? -11.531 -7.812 7.449 1 98.12 129 SER A CA 1
ATOM 1022 C C . SER A 1 129 ? -12.859 -8.336 6.91 1 98.12 129 SER A C 1
ATOM 1024 O O . SER A 1 129 ? -12.969 -9.5 6.535 1 98.12 129 SER A O 1
ATOM 1026 N N . LYS A 1 130 ? -13.82 -7.52 6.891 1 98.31 130 LYS A N 1
ATOM 1027 C CA . LYS A 1 130 ? -15.125 -7.902 6.367 1 98.31 130 LYS A CA 1
ATOM 1028 C C . LYS A 1 130 ? -15.047 -8.258 4.887 1 98.31 130 LYS A C 1
ATOM 1030 O O . LYS A 1 130 ? -15.648 -9.234 4.438 1 98.31 130 LYS A O 1
ATOM 1035 N N . PHE A 1 131 ? -14.328 -7.496 4.09 1 98.19 131 PHE A N 1
ATOM 1036 C CA . PHE A 1 131 ? -14.125 -7.809 2.68 1 98.19 131 PHE A CA 1
ATOM 1037 C C . PHE A 1 131 ? -13.43 -9.156 2.52 1 98.19 131 PHE A C 1
ATOM 1039 O O . PHE A 1 131 ? -13.844 -9.977 1.697 1 98.19 131 PHE A O 1
ATOM 1046 N N . GLU A 1 132 ? -12.406 -9.328 3.287 1 98.19 132 GLU A N 1
ATOM 1047 C CA . GLU A 1 132 ? -11.656 -10.578 3.207 1 98.19 132 GLU A CA 1
ATOM 1048 C C . GLU A 1 132 ? -12.539 -11.773 3.512 1 98.19 132 GLU A C 1
ATOM 1050 O O . GLU A 1 132 ? -12.461 -12.805 2.832 1 98.19 132 GLU A O 1
ATOM 1055 N N . GLN A 1 133 ? -13.414 -11.648 4.52 1 98.38 133 GLN A N 1
ATOM 1056 C CA . GLN A 1 133 ? -14.352 -12.711 4.863 1 98.38 133 GLN A CA 1
ATOM 1057 C C . GLN A 1 133 ? -15.336 -12.961 3.725 1 98.38 133 GLN A C 1
ATOM 1059 O O . GLN A 1 133 ? -15.695 -14.109 3.447 1 98.38 133 GLN A O 1
ATOM 1064 N N . ARG A 1 134 ? -15.75 -11.922 3.143 1 98.62 134 ARG A N 1
ATOM 1065 C CA . ARG A 1 134 ? -16.641 -12.047 1.995 1 98.62 134 ARG A CA 1
ATOM 1066 C C . ARG A 1 134 ? -15.961 -12.781 0.847 1 98.62 134 ARG A C 1
ATOM 1068 O O . ARG A 1 134 ? -16.562 -13.641 0.204 1 98.62 134 ARG A O 1
ATOM 1075 N N . PHE A 1 135 ? -14.734 -12.438 0.554 1 98.75 135 PHE A N 1
ATOM 1076 C CA . PHE A 1 135 ? -13.969 -13.141 -0.47 1 98.75 135 PHE A CA 1
ATOM 1077 C C . PHE A 1 135 ? -13.898 -14.633 -0.157 1 98.75 135 PHE A C 1
ATOM 1079 O O . PHE A 1 135 ? -14.102 -15.469 -1.041 1 98.75 135 PHE A O 1
ATOM 1086 N N . ALA A 1 136 ? -13.625 -14.945 1.101 1 98.75 136 ALA A N 1
ATOM 1087 C CA . ALA A 1 136 ? -13.516 -16.344 1.498 1 98.75 136 ALA A CA 1
ATOM 1088 C C . ALA A 1 136 ? -14.812 -17.109 1.21 1 98.75 136 ALA A C 1
ATOM 1090 O O . ALA A 1 136 ? -14.781 -18.234 0.715 1 98.75 136 ALA A O 1
ATOM 1091 N N . SER A 1 137 ? -15.914 -16.469 1.52 1 98.69 137 SER A N 1
ATOM 1092 C CA . SER A 1 137 ? -17.219 -17.094 1.281 1 98.69 137 SER A CA 1
ATOM 1093 C C . SER A 1 137 ? -17.453 -17.328 -0.207 1 98.69 137 SER A C 1
ATOM 1095 O O . SER A 1 137 ? -17.984 -18.359 -0.6 1 98.69 137 SER A O 1
ATOM 1097 N N . ILE A 1 138 ? -17.047 -16.422 -1.024 1 98.75 138 ILE A N 1
ATOM 1098 C CA . ILE A 1 138 ? -17.219 -16.531 -2.469 1 98.75 138 ILE A CA 1
ATOM 1099 C C . ILE A 1 138 ? -16.312 -17.625 -3.012 1 98.75 138 ILE A C 1
ATOM 1101 O O . ILE A 1 138 ? -16.703 -18.375 -3.904 1 98.75 138 ILE A O 1
ATOM 1105 N N . ILE A 1 139 ? -15.109 -17.719 -2.465 1 98.62 139 ILE A N 1
ATOM 1106 C CA . ILE A 1 139 ? -14.164 -18.75 -2.871 1 98.62 139 ILE A CA 1
ATOM 1107 C C . ILE A 1 139 ? -14.734 -20.125 -2.527 1 98.62 139 ILE A C 1
ATOM 1109 O O . ILE A 1 139 ? -14.609 -21.078 -3.312 1 98.62 139 ILE A O 1
ATOM 1113 N N . ASP A 1 140 ? -15.359 -20.203 -1.346 1 98.56 140 ASP A N 1
ATOM 1114 C CA . ASP A 1 140 ? -16.016 -21.453 -0.977 1 98.56 140 ASP A CA 1
ATOM 1115 C C . ASP A 1 140 ? -17.047 -21.859 -2.035 1 98.56 140 ASP A C 1
ATOM 1117 O O . ASP A 1 140 ? -17.078 -23.031 -2.447 1 98.56 140 ASP A O 1
ATOM 1121 N N . GLN A 1 141 ? -17.828 -20.938 -2.43 1 98.31 141 GLN A N 1
ATOM 1122 C CA . GLN A 1 141 ? -18.828 -21.203 -3.447 1 98.31 141 GLN A CA 1
ATOM 1123 C C . GLN A 1 141 ? -18.188 -21.578 -4.777 1 98.31 141 GLN A C 1
ATOM 1125 O O . GLN A 1 141 ? -18.672 -22.484 -5.473 1 98.31 141 GLN A O 1
ATOM 1130 N N . ALA A 1 142 ? -17.125 -20.891 -5.152 1 98.44 142 ALA A N 1
ATOM 1131 C CA . ALA A 1 142 ? -16.422 -21.156 -6.398 1 98.44 142 ALA A CA 1
ATOM 1132 C C . ALA A 1 142 ? -15.836 -22.562 -6.406 1 98.44 142 ALA A C 1
ATOM 1134 O O . ALA A 1 142 ? -15.781 -23.219 -7.449 1 98.44 142 ALA A O 1
ATOM 1135 N N . LYS A 1 143 ? -15.344 -23.031 -5.266 1 98.06 143 LYS A N 1
ATOM 1136 C CA . LYS A 1 143 ? -14.852 -24.406 -5.125 1 98.06 143 LYS A CA 1
ATOM 1137 C C . LYS A 1 143 ? -15.969 -25.422 -5.344 1 98.06 143 LYS A C 1
ATOM 1139 O O . LYS A 1 143 ? -15.789 -26.406 -6.066 1 98.06 143 LYS A O 1
ATOM 1144 N N . LEU A 1 144 ? -17.078 -25.156 -4.762 1 97.38 144 LEU A N 1
ATOM 1145 C CA . LEU A 1 144 ? -18.234 -26.031 -4.895 1 97.38 144 LEU A CA 1
ATOM 1146 C C . LEU A 1 144 ? -18.703 -26.109 -6.344 1 97.38 144 LEU A C 1
ATOM 1148 O O . LEU A 1 144 ? -19.141 -27.156 -6.809 1 97.38 144 LEU A O 1
ATOM 1152 N N . GLU A 1 145 ? -18.531 -25.031 -7.078 1 97.56 145 GLU A N 1
ATOM 1153 C CA . GLU A 1 145 ? -18.984 -24.938 -8.461 1 97.56 145 GLU A CA 1
ATOM 1154 C C . GLU A 1 145 ? -17.953 -25.5 -9.422 1 97.56 145 GLU A C 1
ATOM 1156 O O . GLU A 1 145 ? -18.219 -25.656 -10.617 1 97.56 145 GLU A O 1
ATOM 1161 N N . GLY A 1 146 ? -16.734 -25.703 -8.922 1 97.06 146 GLY A N 1
ATOM 1162 C CA . GLY A 1 146 ? -15.719 -26.391 -9.711 1 97.06 146 GLY A CA 1
ATOM 1163 C C . GLY A 1 146 ? -14.797 -25.438 -10.445 1 97.06 146 GLY A C 1
ATOM 1164 O O . GLY A 1 146 ? -13.93 -25.859 -11.211 1 97.06 146 GLY A O 1
ATOM 1165 N N . ASP A 1 147 ? -14.93 -24.125 -10.242 1 97.5 147 ASP A N 1
ATOM 1166 C CA . ASP A 1 147 ? -14.094 -23.125 -10.914 1 97.5 147 ASP A CA 1
ATOM 1167 C C . ASP A 1 147 ? -12.734 -23.016 -10.227 1 97.5 147 ASP A C 1
ATOM 1169 O O . ASP A 1 147 ? -11.766 -22.562 -10.844 1 97.5 147 ASP A O 1
ATOM 1173 N N . LEU A 1 148 ? -12.711 -23.375 -8.914 1 98 148 LEU A N 1
ATOM 1174 C CA . LEU A 1 148 ? -11.469 -23.422 -8.148 1 98 148 LEU A CA 1
ATOM 1175 C C . LEU A 1 148 ? -11.242 -24.812 -7.578 1 98 148 LEU A C 1
ATOM 1177 O O . LEU A 1 148 ? -12.195 -25.547 -7.301 1 98 148 LEU A O 1
ATOM 1181 N N . PRO A 1 149 ? -9.992 -25.188 -7.43 1 97.56 149 PRO A N 1
ATOM 1182 C CA . PRO A 1 149 ? -9.703 -26.5 -6.863 1 97.56 149 PRO A CA 1
ATOM 1183 C C . PRO A 1 149 ? -10.312 -26.703 -5.477 1 97.56 149 PRO A C 1
ATOM 1185 O O . PRO A 1 149 ? -10.273 -25.781 -4.648 1 97.56 149 PRO A O 1
ATOM 1188 N N . ALA A 1 150 ? -10.719 -27.906 -5.188 1 96.31 150 ALA A N 1
ATOM 1189 C CA . ALA A 1 150 ? -11.414 -28.219 -3.943 1 96.31 150 ALA A CA 1
ATOM 1190 C C . ALA A 1 150 ? -10.461 -28.172 -2.754 1 96.31 150 ALA A C 1
ATOM 1192 O O . ALA A 1 150 ? -10.883 -27.953 -1.619 1 96.31 150 ALA A O 1
ATOM 1193 N N . HIS A 1 151 ? -9.219 -28.297 -3.016 1 95.31 151 HIS A N 1
ATOM 1194 C CA . HIS A 1 151 ? -8.266 -28.438 -1.926 1 95.31 151 HIS A CA 1
ATOM 1195 C C . HIS A 1 151 ? -7.809 -27.062 -1.426 1 95.31 151 HIS A C 1
ATOM 1197 O O . HIS A 1 151 ? -7.125 -26.969 -0.404 1 95.31 151 HIS A O 1
ATOM 1203 N N . LEU A 1 152 ? -8.211 -26 -2.154 1 96.25 152 LEU A N 1
ATOM 1204 C CA . LEU A 1 152 ? -7.801 -24.672 -1.737 1 96.25 152 LEU A CA 1
ATOM 1205 C C . LEU A 1 152 ? -8.367 -24.328 -0.364 1 96.25 152 LEU A C 1
ATOM 1207 O O . LEU A 1 152 ? -9.508 -24.688 -0.052 1 96.25 152 LEU A O 1
ATOM 1211 N N . ASP A 1 153 ? -7.57 -23.703 0.444 1 97.38 153 ASP A N 1
ATOM 1212 C CA . ASP A 1 153 ? -8.07 -23.078 1.666 1 97.38 153 ASP A CA 1
ATOM 1213 C C . ASP A 1 153 ? -8.719 -21.734 1.368 1 97.38 153 ASP A C 1
ATOM 1215 O O . ASP A 1 153 ? -8.039 -20.781 0.994 1 97.38 153 ASP A O 1
ATOM 1219 N N . SER A 1 154 ? -10.016 -21.625 1.589 1 98.31 154 SER A N 1
ATOM 1220 C CA . SER A 1 154 ? -10.773 -20.453 1.19 1 98.31 154 SER A CA 1
ATOM 1221 C C . SER A 1 154 ? -10.305 -19.219 1.938 1 98.31 154 SER A C 1
ATOM 1223 O O . SER A 1 154 ? -10.195 -18.141 1.351 1 98.31 154 SER A O 1
ATOM 1225 N N . GLN A 1 155 ? -10.016 -19.328 3.217 1 97.94 155 GLN A N 1
ATOM 1226 C CA . GLN A 1 155 ? -9.547 -18.203 4.012 1 97.94 155 GLN A CA 1
ATOM 1227 C C . GLN A 1 155 ? -8.172 -17.734 3.555 1 97.94 155 GLN A C 1
ATOM 1229 O O . GLN A 1 155 ? -7.934 -16.531 3.412 1 97.94 155 GLN A O 1
ATOM 1234 N N . LEU A 1 156 ? -7.305 -18.703 3.316 1 97.69 156 LEU A N 1
ATOM 1235 C CA . LEU A 1 156 ? -5.965 -18.359 2.852 1 97.69 156 LEU A CA 1
ATOM 1236 C C . LEU A 1 156 ? -6.016 -17.719 1.466 1 97.69 156 LEU A C 1
ATOM 1238 O O . LEU A 1 156 ? -5.305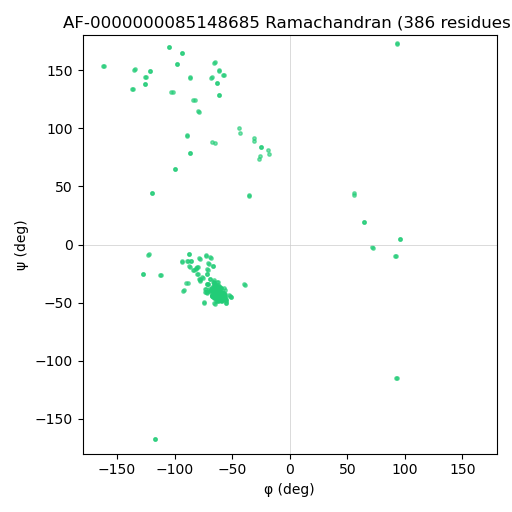 -16.75 1.198 1 97.69 156 LEU A O 1
ATOM 1242 N N . THR A 1 157 ? -6.852 -18.266 0.648 1 98 157 THR A N 1
ATOM 1243 C CA . THR A 1 157 ? -6.992 -17.734 -0.7 1 98 157 THR A CA 1
ATOM 1244 C C . THR A 1 157 ? -7.523 -16.297 -0.66 1 98 157 THR A C 1
ATOM 1246 O O . THR A 1 157 ? -7.078 -15.445 -1.428 1 98 157 THR A O 1
ATOM 1249 N N . ALA A 1 158 ? -8.477 -16.016 0.232 1 98.56 158 ALA A N 1
ATOM 1250 C CA . ALA A 1 158 ? -9 -14.656 0.407 1 98.56 158 ALA A CA 1
ATOM 1251 C C . ALA A 1 158 ? -7.898 -13.695 0.835 1 98.56 158 ALA A C 1
ATOM 1253 O O . ALA A 1 158 ? -7.828 -12.562 0.344 1 98.56 158 ALA A O 1
ATOM 1254 N N . LYS A 1 159 ? -7.012 -14.148 1.75 1 98.38 159 LYS A N 1
ATOM 1255 C CA . LYS A 1 159 ? -5.875 -13.336 2.18 1 98.38 159 LYS A CA 1
ATOM 1256 C C . LYS A 1 159 ? -4.93 -13.047 1.015 1 98.38 159 LYS A C 1
ATOM 1258 O O . LYS A 1 159 ? -4.445 -11.93 0.863 1 98.38 159 LYS A O 1
ATOM 1263 N N . LYS A 1 160 ? -4.703 -14.078 0.165 1 98.06 160 LYS A N 1
ATOM 1264 C CA . LYS A 1 160 ? -3.85 -13.906 -1.007 1 98.06 160 LYS A CA 1
ATOM 1265 C C . LYS A 1 160 ? -4.441 -12.883 -1.971 1 98.06 160 LYS A C 1
ATOM 1267 O O . LYS A 1 160 ? -3.715 -12.062 -2.535 1 98.06 160 LYS A O 1
ATOM 1272 N N . ILE A 1 161 ? -5.746 -12.914 -2.127 1 98.5 161 ILE A N 1
ATOM 1273 C CA . ILE A 1 161 ? -6.434 -11.969 -2.996 1 98.5 161 ILE A CA 1
ATOM 1274 C C . ILE A 1 161 ? -6.285 -10.555 -2.438 1 98.5 161 ILE A C 1
ATOM 1276 O O . ILE A 1 161 ? -5.969 -9.617 -3.176 1 98.5 161 ILE A O 1
ATOM 1280 N N . GLN A 1 162 ? -6.48 -10.391 -1.138 1 98.06 162 GLN A N 1
ATOM 1281 C CA . GLN A 1 162 ? -6.352 -9.086 -0.491 1 98.06 162 GLN A CA 1
ATOM 1282 C C . GLN A 1 162 ? -4.945 -8.523 -0.663 1 98.06 162 GLN A C 1
ATOM 1284 O O . GLN A 1 162 ? -4.777 -7.367 -1.063 1 98.06 162 GLN A O 1
ATOM 1289 N N . ILE A 1 163 ? -3.914 -9.352 -0.452 1 98.12 163 ILE A N 1
ATOM 1290 C CA . ILE A 1 163 ? -2.52 -8.945 -0.597 1 98.12 163 ILE A CA 1
ATOM 1291 C C . ILE A 1 163 ? -2.25 -8.531 -2.041 1 98.12 163 ILE A C 1
ATOM 1293 O O . ILE A 1 163 ? -1.619 -7.504 -2.291 1 98.12 163 ILE A O 1
ATOM 1297 N N . ASN A 1 164 ? -2.74 -9.336 -2.898 1 98.06 164 ASN A N 1
ATOM 1298 C CA . ASN A 1 164 ? -2.496 -9.094 -4.316 1 98.06 164 ASN A CA 1
ATOM 1299 C C . ASN A 1 164 ? -3.125 -7.777 -4.773 1 98.06 164 ASN A C 1
ATOM 1301 O O . ASN A 1 164 ? -2.475 -6.977 -5.445 1 98.06 164 ASN A O 1
ATOM 1305 N N . ILE A 1 165 ? -4.395 -7.539 -4.43 1 97.75 165 ILE A N 1
ATOM 1306 C CA . ILE A 1 165 ? -5.094 -6.34 -4.887 1 97.75 165 ILE A CA 1
ATOM 1307 C C . ILE A 1 165 ? -4.453 -5.102 -4.273 1 97.75 165 ILE A C 1
ATOM 1309 O O . ILE A 1 165 ? -4.316 -4.07 -4.938 1 97.75 165 ILE A O 1
ATOM 1313 N N . ILE A 1 166 ? -4.059 -5.188 -3.004 1 97.62 166 ILE A N 1
ATOM 1314 C CA . ILE A 1 166 ? -3.355 -4.082 -2.361 1 97.62 166 ILE A CA 1
ATOM 1315 C C . ILE A 1 166 ? -2.066 -3.777 -3.123 1 97.62 166 ILE A C 1
ATOM 1317 O O . ILE A 1 166 ? -1.789 -2.619 -3.445 1 97.62 166 ILE A O 1
ATOM 1321 N N . GLY A 1 167 ? -1.287 -4.773 -3.42 1 98.06 167 GLY A N 1
ATOM 1322 C CA . GLY A 1 167 ? -0.039 -4.609 -4.148 1 98.06 167 GLY A CA 1
ATOM 1323 C C . GLY A 1 167 ? -0.23 -4.027 -5.535 1 98.06 167 GLY A C 1
ATOM 1324 O O . GLY A 1 167 ? 0.496 -3.113 -5.934 1 98.06 167 GLY A O 1
ATOM 1325 N N . LEU A 1 168 ? -1.199 -4.516 -6.254 1 98.25 168 LEU A N 1
ATOM 1326 C CA . LEU A 1 168 ? -1.444 -4.066 -7.621 1 98.25 168 LEU A CA 1
ATOM 1327 C C . LEU A 1 168 ? -1.892 -2.609 -7.648 1 98.25 168 LEU A C 1
ATOM 1329 O O . LEU A 1 168 ? -1.399 -1.819 -8.453 1 98.25 168 LEU A O 1
ATOM 1333 N N . ARG A 1 169 ? -2.793 -2.268 -6.793 1 96.69 169 ARG A N 1
ATOM 1334 C CA . ARG A 1 169 ? -3.299 -0.899 -6.758 1 96.69 169 ARG A CA 1
ATOM 1335 C C . ARG A 1 169 ? -2.203 0.078 -6.344 1 96.69 169 ARG A C 1
ATOM 1337 O O . ARG A 1 169 ? -2.092 1.168 -6.91 1 96.69 169 ARG A O 1
ATOM 1344 N N . SER A 1 170 ? -1.416 -0.311 -5.348 1 96.81 170 SER A N 1
ATOM 1345 C CA . SER A 1 170 ? -0.303 0.533 -4.926 1 96.81 170 SER A CA 1
ATOM 1346 C C . SER A 1 170 ? 0.728 0.688 -6.039 1 96.81 170 SER A C 1
ATOM 1348 O O . SER A 1 170 ? 1.263 1.778 -6.25 1 96.81 170 SER A O 1
ATOM 1350 N N . TYR A 1 171 ? 1.007 -0.4 -6.703 1 97.31 171 TYR A N 1
ATOM 1351 C CA . TYR A 1 171 ? 1.958 -0.359 -7.809 1 97.31 171 TYR A CA 1
ATOM 1352 C C . TYR A 1 171 ? 1.438 0.518 -8.938 1 97.31 171 TYR A C 1
ATOM 1354 O O . TYR A 1 171 ? 2.207 1.248 -9.57 1 97.31 171 TYR A O 1
ATOM 1362 N N . LEU A 1 172 ? 0.159 0.411 -9.203 1 95.88 172 LEU A N 1
ATOM 1363 C CA . LEU A 1 172 ? -0.465 1.263 -10.211 1 95.88 172 LEU A CA 1
ATOM 1364 C C . LEU A 1 172 ? -0.289 2.736 -9.867 1 95.88 172 LEU A C 1
ATOM 1366 O O . LEU A 1 172 ? 0.047 3.549 -10.727 1 95.88 172 LEU A O 1
ATOM 1370 N N . LYS A 1 173 ? -0.478 3.047 -8.641 1 94.25 173 LYS A N 1
ATOM 1371 C CA . LYS A 1 173 ? -0.273 4.418 -8.188 1 94.25 173 LYS A CA 1
ATOM 1372 C C . LYS A 1 173 ? 1.167 4.867 -8.422 1 94.25 173 LYS A C 1
ATOM 1374 O O . LYS A 1 173 ? 1.413 6.016 -8.789 1 94.25 173 LYS A O 1
ATOM 1379 N N . ALA A 1 174 ? 2.08 3.977 -8.234 1 94.25 174 ALA A N 1
ATOM 1380 C CA . ALA A 1 174 ? 3.506 4.289 -8.312 1 94.25 174 ALA A CA 1
ATOM 1381 C C . ALA A 1 174 ? 3.949 4.441 -9.766 1 94.25 174 ALA A C 1
ATOM 1383 O O . ALA A 1 174 ? 4.883 5.188 -10.062 1 94.25 174 ALA A O 1
ATOM 1384 N N . THR A 1 175 ? 3.281 3.766 -10.711 1 94.62 175 THR A N 1
ATOM 1385 C CA . THR A 1 175 ? 3.902 3.645 -12.023 1 94.62 175 THR A CA 1
ATOM 1386 C C . THR A 1 175 ? 2.943 4.105 -13.125 1 94.62 175 THR A C 1
ATOM 1388 O O . THR A 1 175 ? 3.365 4.383 -14.25 1 94.62 175 THR A O 1
ATOM 1391 N N . ASP A 1 176 ? 1.637 4.027 -12.828 1 92 176 ASP A N 1
ATOM 1392 C CA . ASP A 1 176 ? 0.582 4.289 -13.805 1 92 176 ASP A CA 1
ATOM 1393 C C . ASP A 1 176 ? 0.6 3.256 -14.93 1 92 176 ASP A C 1
ATOM 1395 O O . ASP A 1 176 ? 0.129 3.525 -16.031 1 92 176 ASP A O 1
ATOM 1399 N N . ASP A 1 177 ? 1.23 2.107 -14.695 1 93.88 177 ASP A N 1
ATOM 1400 C CA . ASP A 1 177 ? 1.36 1.054 -15.695 1 93.88 177 ASP A CA 1
ATOM 1401 C C . ASP A 1 177 ? 0.145 0.129 -15.68 1 93.88 177 ASP A C 1
ATOM 1403 O O . ASP A 1 177 ? 0.232 -1.012 -15.227 1 93.88 177 ASP A O 1
ATOM 1407 N N . VAL A 1 178 ? -0.912 0.556 -16.266 1 93.5 178 VAL A N 1
ATOM 1408 C CA . VAL A 1 178 ? -2.197 -0.132 -16.234 1 93.5 178 VAL A CA 1
ATOM 1409 C C . VAL A 1 178 ? -2.074 -1.501 -16.891 1 93.5 178 VAL A C 1
ATOM 1411 O O . VAL A 1 178 ? -2.578 -2.498 -16.375 1 93.5 178 VAL A O 1
ATOM 1414 N N . ASP A 1 179 ? -1.415 -1.581 -17.984 1 95.06 179 ASP A N 1
ATOM 1415 C CA . ASP A 1 179 ? -1.301 -2.824 -18.734 1 95.06 179 ASP A CA 1
ATOM 1416 C C . ASP A 1 179 ? -0.571 -3.895 -17.938 1 95.06 179 ASP A C 1
ATOM 1418 O O . ASP A 1 179 ? -1.031 -5.035 -17.844 1 95.06 179 ASP A O 1
ATOM 1422 N N . MET A 1 180 ? 0.471 -3.492 -17.344 1 95.12 180 MET A N 1
ATOM 1423 C CA . MET A 1 180 ? 1.243 -4.422 -16.531 1 95.12 180 MET A CA 1
ATOM 1424 C C . MET A 1 180 ? 0.42 -4.918 -15.344 1 95.12 180 MET A C 1
ATOM 1426 O O . MET A 1 180 ? 0.409 -6.113 -15.047 1 95.12 180 MET A O 1
ATOM 1430 N N . VAL A 1 181 ? -0.262 -4.078 -14.703 1 97.25 181 VAL A N 1
ATOM 1431 C CA . VAL A 1 181 ? -1.052 -4.406 -13.523 1 97.25 181 VAL A CA 1
ATOM 1432 C C . VAL A 1 181 ? -2.18 -5.363 -13.898 1 97.25 181 VAL A C 1
ATOM 1434 O O . VAL A 1 181 ? -2.406 -6.367 -13.227 1 97.25 181 VAL A O 1
ATOM 1437 N N . ARG A 1 182 ? -2.816 -5.098 -15.008 1 96.88 182 ARG A N 1
ATOM 1438 C CA . ARG A 1 182 ? -3.912 -5.945 -15.461 1 96.88 182 ARG A CA 1
ATOM 1439 C C . ARG A 1 182 ? -3.404 -7.324 -15.875 1 96.88 182 ARG A C 1
ATOM 1441 O O . ARG A 1 182 ? -4.051 -8.336 -15.594 1 96.88 182 ARG A O 1
ATOM 1448 N N . GLN A 1 183 ? -2.295 -7.324 -16.5 1 97.06 183 GLN A N 1
ATOM 1449 C CA . GLN A 1 183 ? -1.694 -8.602 -16.875 1 97.06 183 GLN A CA 1
ATOM 1450 C C . GLN A 1 183 ? -1.355 -9.438 -15.648 1 97.06 183 GLN A C 1
ATOM 1452 O O . GLN A 1 183 ? -1.606 -10.641 -15.617 1 97.06 183 GLN A O 1
ATOM 1457 N N . GLN A 1 184 ? -0.795 -8.797 -14.656 1 97.56 184 GLN A N 1
ATOM 1458 C CA . GLN A 1 184 ? -0.436 -9.5 -13.43 1 97.56 184 GLN A CA 1
ATOM 1459 C C . GLN A 1 184 ? -1.679 -10 -12.695 1 97.56 184 GLN A C 1
ATOM 1461 O O . GLN A 1 184 ? -1.659 -11.078 -12.094 1 97.56 184 GLN A O 1
ATOM 1466 N N . GLN A 1 185 ? -2.717 -9.203 -12.703 1 98.19 185 GLN A N 1
ATOM 1467 C CA . GLN A 1 185 ? -3.973 -9.633 -12.102 1 98.19 185 GLN A CA 1
ATOM 1468 C C . GLN A 1 185 ? -4.508 -10.891 -12.781 1 98.19 185 GLN A C 1
ATOM 1470 O O . GLN A 1 185 ? -4.93 -11.836 -12.102 1 98.19 185 GLN A O 1
ATOM 1475 N N . GLU A 1 186 ? -4.492 -10.938 -14.141 1 97.69 186 GLU A N 1
ATOM 1476 C CA . GLU A 1 186 ? -4.965 -12.102 -14.883 1 97.69 186 GLU A CA 1
ATOM 1477 C C . GLU A 1 186 ? -4.109 -13.328 -14.578 1 97.69 186 GLU A C 1
ATOM 1479 O O . GLU A 1 186 ? -4.633 -14.438 -14.422 1 97.69 186 GLU A O 1
ATOM 1484 N N . GLU A 1 187 ? -2.828 -13.109 -14.508 1 95.69 187 GLU A N 1
ATOM 1485 C CA . GLU A 1 187 ? -1.935 -14.211 -14.156 1 95.69 187 GLU A CA 1
ATOM 1486 C C . GLU A 1 187 ? -2.256 -14.766 -12.773 1 95.69 187 GLU A C 1
ATOM 1488 O O . GLU A 1 187 ? -2.209 -15.977 -12.555 1 95.69 187 GLU A O 1
ATOM 1493 N N . PHE A 1 188 ? -2.57 -13.93 -11.867 1 97.19 188 PHE A N 1
ATOM 1494 C CA . PHE A 1 188 ? -2.918 -14.328 -10.508 1 97.19 188 PHE A CA 1
ATOM 1495 C C . PHE A 1 188 ? -4.184 -15.18 -10.5 1 97.19 188 PHE A C 1
ATOM 1497 O O . PHE A 1 188 ? -4.242 -16.219 -9.836 1 97.19 188 PHE A O 1
ATOM 1504 N N . PHE A 1 189 ? -5.18 -14.719 -11.289 1 97.56 189 PHE A N 1
ATOM 1505 C CA . PHE A 1 189 ? -6.418 -15.484 -11.375 1 97.56 189 PHE A CA 1
ATOM 1506 C C . PHE A 1 189 ? -6.16 -16.875 -11.945 1 97.56 189 PHE A C 1
ATOM 1508 O O . PHE A 1 189 ? -6.688 -17.859 -11.438 1 97.56 189 PHE A O 1
ATOM 1515 N N . THR A 1 190 ? -5.32 -16.938 -12.953 1 95.69 190 THR A N 1
ATOM 1516 C CA . THR A 1 190 ? -4.996 -18.203 -13.594 1 95.69 190 THR A CA 1
ATOM 1517 C C . THR A 1 190 ? -4.277 -19.141 -12.625 1 95.69 190 THR A C 1
ATOM 1519 O O . THR A 1 190 ? -4.559 -20.344 -12.586 1 95.69 190 THR A O 1
ATOM 1522 N N . GLN A 1 191 ? -3.408 -18.578 -11.844 1 93.44 191 GLN A N 1
ATOM 1523 C CA . GLN A 1 191 ? -2.668 -19.375 -10.867 1 93.44 191 GLN A CA 1
ATOM 1524 C C . GLN A 1 191 ? -3.6 -19.953 -9.805 1 93.44 191 GLN A C 1
ATOM 1526 O O . GLN A 1 191 ? -3.432 -21.094 -9.375 1 93.44 191 GLN A O 1
ATOM 1531 N N . LEU A 1 192 ? -4.562 -19.156 -9.344 1 94.5 192 LEU A N 1
ATOM 1532 C CA . LEU A 1 192 ? -5.512 -19.625 -8.336 1 94.5 192 LEU A CA 1
ATOM 1533 C C . LEU A 1 192 ? -6.383 -20.734 -8.898 1 94.5 192 LEU A C 1
ATOM 1535 O O . LEU A 1 192 ? -6.707 -21.688 -8.18 1 94.5 192 LEU A O 1
ATOM 1539 N N . ALA A 1 193 ? -6.691 -20.641 -10.164 1 93.06 193 ALA A N 1
ATOM 1540 C CA . ALA A 1 193 ? -7.617 -21.594 -10.766 1 93.06 193 ALA A CA 1
ATOM 1541 C C . ALA A 1 193 ? -6.891 -22.875 -11.188 1 93.06 193 ALA A C 1
ATOM 1543 O O . ALA A 1 193 ? -7.52 -23.906 -11.43 1 93.06 193 ALA A O 1
ATOM 1544 N N . SER A 1 194 ? -5.582 -22.828 -11.398 1 83 194 SER A N 1
ATOM 1545 C CA . SER A 1 194 ? -4.82 -23.969 -11.898 1 83 194 SER A CA 1
ATOM 1546 C C . SER A 1 194 ? -4.227 -24.781 -10.758 1 83 194 SER A C 1
ATOM 1548 O O . SER A 1 194 ? -3.791 -25.906 -10.961 1 83 194 SER A O 1
ATOM 1550 N N . VAL A 1 195 ? -4.188 -24.328 -9.594 1 68.31 195 VAL A N 1
ATOM 1551 C CA . VAL A 1 195 ? -3.561 -25.047 -8.492 1 68.31 195 VAL A CA 1
ATOM 1552 C C . VAL A 1 195 ? -4.605 -25.875 -7.758 1 68.31 195 VAL A C 1
ATOM 1554 O O . VAL A 1 195 ? -5.781 -25.516 -7.719 1 68.31 195 VAL A O 1
ATOM 1557 N N . MET B 1 1 ? 38.469 29.344 19.266 1 36.91 1 MET B N 1
ATOM 1558 C CA . MET B 1 1 ? 37.406 29.344 18.266 1 36.91 1 MET B CA 1
ATOM 1559 C C . MET B 1 1 ? 36.281 28.391 18.672 1 36.91 1 MET B C 1
ATOM 1561 O O . MET B 1 1 ? 36.531 27.359 19.281 1 36.91 1 MET B O 1
ATOM 1565 N N . ALA B 1 2 ? 35.094 28.828 19.078 1 37.44 2 ALA B N 1
ATOM 1566 C CA . ALA B 1 2 ? 34 28.094 19.719 1 37.44 2 ALA B CA 1
ATOM 1567 C C . ALA B 1 2 ? 33.781 26.75 19.031 1 37.44 2 ALA B C 1
ATOM 1569 O O . ALA B 1 2 ? 33.656 26.672 17.812 1 37.44 2 ALA B O 1
ATOM 1570 N N . ASN B 1 3 ? 34.281 25.594 19.422 1 34.22 3 ASN B N 1
ATOM 1571 C CA . ASN B 1 3 ? 34.125 24.172 19.109 1 34.22 3 ASN B CA 1
ATOM 1572 C C . ASN B 1 3 ? 32.656 23.828 18.766 1 34.22 3 ASN B C 1
ATOM 1574 O O . ASN B 1 3 ? 31.859 23.609 19.672 1 34.22 3 ASN B O 1
ATOM 1578 N N . ILE B 1 4 ? 31.938 24.641 18 1 39.47 4 ILE B N 1
ATOM 1579 C CA . ILE B 1 4 ? 30.578 24.438 17.516 1 39.47 4 ILE B CA 1
ATOM 1580 C C . ILE B 1 4 ? 30.312 22.938 17.328 1 39.47 4 ILE B C 1
ATOM 1582 O O . ILE B 1 4 ? 31.078 22.25 16.656 1 39.47 4 ILE B O 1
ATOM 1586 N N . SER B 1 5 ? 29.844 22.141 18.281 1 44.28 5 SER B N 1
ATOM 1587 C CA . SER B 1 5 ? 29.344 20.766 18.328 1 44.28 5 SER B CA 1
ATOM 1588 C C . SER B 1 5 ? 28.969 20.266 16.938 1 44.28 5 SER B C 1
ATOM 1590 O O . SER B 1 5 ? 28.156 20.891 16.25 1 44.28 5 SER B O 1
ATOM 1592 N N . LYS B 1 6 ? 29.875 19.859 16.062 1 45.94 6 LYS B N 1
ATOM 1593 C CA . LYS B 1 6 ? 29.828 19.359 14.695 1 45.94 6 LYS B CA 1
ATOM 1594 C C . LYS B 1 6 ? 28.484 18.703 14.398 1 45.94 6 LYS B C 1
ATOM 1596 O O . LYS B 1 6 ? 28.141 17.688 15.016 1 45.94 6 LYS B O 1
ATOM 1601 N N . PHE B 1 7 ? 27.406 19.484 14.172 1 61.41 7 PHE B N 1
ATOM 1602 C CA . PHE B 1 7 ? 26.172 19.094 13.508 1 61.41 7 PHE B CA 1
ATOM 1603 C C . PHE B 1 7 ? 26.422 17.922 12.555 1 61.41 7 PHE B C 1
ATOM 1605 O O . PHE B 1 7 ? 27.172 18.062 11.586 1 61.41 7 PHE B O 1
ATOM 1612 N N . ASP B 1 8 ? 26.406 16.719 13.148 1 80.75 8 ASP B N 1
ATOM 1613 C CA . ASP B 1 8 ? 26.562 15.586 12.242 1 80.75 8 ASP B CA 1
ATOM 1614 C C . ASP B 1 8 ? 25.344 15.438 11.328 1 80.75 8 ASP B C 1
ATOM 1616 O O . ASP B 1 8 ? 24.281 14.984 11.766 1 80.75 8 ASP B O 1
ATOM 1620 N N . ARG B 1 9 ? 25.391 16.125 10.219 1 84.56 9 ARG B N 1
ATOM 1621 C CA . ARG B 1 9 ? 24.344 16.141 9.203 1 84.56 9 ARG B CA 1
ATOM 1622 C C . ARG B 1 9 ? 23.75 14.742 9.008 1 84.56 9 ARG B C 1
ATOM 1624 O O . ARG B 1 9 ? 22.531 14.594 8.852 1 84.56 9 ARG B O 1
ATOM 1631 N N . GLU B 1 10 ? 24.594 13.797 9.156 1 89.31 10 GLU B N 1
ATOM 1632 C CA . GLU B 1 10 ? 24.156 12.422 8.945 1 89.31 10 GLU B CA 1
ATOM 1633 C C . GLU B 1 10 ? 23.281 11.945 10.102 1 89.31 10 GLU B C 1
ATOM 1635 O O . GLU B 1 10 ? 22.297 11.234 9.891 1 89.31 10 GLU B O 1
ATOM 1640 N N . ASP B 1 11 ? 23.594 12.305 11.219 1 90.81 11 ASP B N 1
ATOM 1641 C CA . ASP B 1 11 ? 22.812 11.922 12.391 1 90.81 11 ASP B CA 1
ATOM 1642 C C . ASP B 1 11 ? 21.438 12.578 12.367 1 90.81 11 ASP B C 1
ATOM 1644 O O . ASP B 1 11 ? 20.438 11.938 12.68 1 90.81 11 ASP B O 1
ATOM 1648 N N . VAL B 1 12 ? 21.438 13.82 12.039 1 90.06 12 VAL B N 1
ATOM 1649 C CA . VAL B 1 12 ? 20.188 14.57 11.961 1 90.06 12 VAL B CA 1
ATOM 1650 C C . VAL B 1 12 ? 19.281 13.953 10.891 1 90.06 12 VAL B C 1
ATOM 1652 O O . VAL B 1 12 ? 18.094 13.766 11.117 1 90.06 12 VAL B O 1
ATOM 1655 N N . LEU B 1 13 ? 19.875 13.656 9.789 1 93.62 13 LEU B N 1
ATOM 1656 C CA . LEU B 1 13 ? 19.109 13.07 8.688 1 93.62 13 LEU B CA 1
ATOM 1657 C C . LEU B 1 13 ? 18.562 11.703 9.078 1 93.62 13 LEU B C 1
ATOM 1659 O O . LEU B 1 13 ? 17.438 11.359 8.703 1 93.62 13 LEU B O 1
ATOM 1663 N N . GLU B 1 14 ? 19.359 10.945 9.875 1 94.38 14 GLU B N 1
ATOM 1664 C CA . GLU B 1 14 ? 18.891 9.641 10.359 1 94.38 14 GLU B CA 1
ATOM 1665 C C . GLU B 1 14 ? 17.688 9.797 11.289 1 94.38 14 GLU B C 1
ATOM 1667 O O . GLU B 1 14 ? 16.719 9.047 11.18 1 94.38 14 GLU B O 1
ATOM 1672 N N . ARG B 1 15 ? 17.703 10.688 12.086 1 94.19 15 ARG B N 1
ATOM 1673 C CA . ARG B 1 15 ? 16.594 10.945 13.008 1 94.19 15 ARG B CA 1
ATOM 1674 C C . ARG B 1 15 ? 15.367 11.43 12.25 1 94.19 15 ARG B C 1
ATOM 1676 O O . ARG B 1 15 ? 14.242 11.016 12.555 1 94.19 15 ARG B O 1
ATOM 1683 N N . ALA B 1 16 ? 15.633 12.359 11.297 1 95.12 16 ALA B N 1
ATOM 1684 C CA . ALA B 1 16 ? 14.531 12.844 10.461 1 95.12 16 ALA B CA 1
ATOM 1685 C C . ALA B 1 16 ? 13.875 11.695 9.695 1 95.12 16 ALA B C 1
ATOM 1687 O O . ALA B 1 16 ? 12.648 11.586 9.664 1 95.12 16 ALA B O 1
ATOM 1688 N N . LYS B 1 17 ? 14.703 10.867 9.102 1 96.44 17 LYS B N 1
ATOM 1689 C CA . LYS B 1 17 ? 14.227 9.703 8.359 1 96.44 17 LYS B CA 1
ATOM 1690 C C . LYS B 1 17 ? 13.344 8.82 9.234 1 96.44 17 LYS B C 1
ATOM 1692 O O . LYS B 1 17 ? 12.234 8.453 8.836 1 96.44 17 LYS B O 1
ATOM 1697 N N . ASN B 1 18 ? 13.805 8.523 10.422 1 95 18 ASN B N 1
ATOM 1698 C CA . ASN B 1 18 ? 13.047 7.66 11.312 1 95 18 ASN B CA 1
ATOM 1699 C C . ASN B 1 18 ? 11.719 8.297 11.711 1 95 18 ASN B C 1
ATOM 1701 O O . ASN B 1 18 ? 10.688 7.617 11.766 1 95 18 ASN B O 1
ATOM 1705 N N . LEU B 1 19 ? 11.711 9.578 11.945 1 94.69 19 LEU B N 1
ATOM 1706 C CA . LEU B 1 19 ? 10.5 10.297 12.312 1 94.69 19 LEU B CA 1
ATOM 1707 C C . LEU B 1 19 ? 9.492 10.297 11.172 1 94.69 19 LEU B C 1
ATOM 1709 O O . LEU B 1 19 ? 8.336 9.93 11.359 1 94.69 19 LEU B O 1
ATOM 1713 N N . PHE B 1 20 ? 9.984 10.695 9.953 1 96.06 20 PHE B N 1
ATOM 1714 C CA . PHE B 1 20 ? 9.117 10.75 8.781 1 96.06 20 PHE B CA 1
ATOM 1715 C C . PHE B 1 20 ? 8.617 9.359 8.414 1 96.06 20 PHE B C 1
ATOM 1717 O O . PHE B 1 20 ? 7.484 9.195 7.957 1 96.06 20 PHE B O 1
ATOM 1724 N N . TRP B 1 21 ? 9.484 8.383 8.586 1 95.19 21 TRP B N 1
ATOM 1725 C CA . TRP B 1 21 ? 9.094 7.004 8.289 1 95.19 21 TRP B CA 1
ATOM 1726 C C . TRP B 1 21 ? 7.992 6.531 9.227 1 95.19 21 TRP B C 1
ATOM 1728 O O . TRP B 1 21 ? 7.059 5.848 8.805 1 95.19 21 TRP B O 1
ATOM 1738 N N . GLN B 1 22 ? 8.07 6.898 10.414 1 92.88 22 GLN B N 1
ATOM 1739 C CA . GLN B 1 22 ? 7.098 6.488 11.422 1 92.88 22 GLN B CA 1
ATOM 1740 C C . GLN B 1 22 ? 5.762 7.203 11.227 1 92.88 22 GLN B C 1
ATOM 1742 O O . GLN B 1 22 ? 4.707 6.57 11.25 1 92.88 22 GLN B O 1
ATOM 1747 N N . LYS B 1 23 ? 5.797 8.5 10.898 1 93.25 23 LYS B N 1
ATOM 1748 C CA . LYS B 1 23 ? 4.59 9.312 11.023 1 93.25 23 LYS B CA 1
ATOM 1749 C C . LYS B 1 23 ? 4.074 9.75 9.656 1 93.25 23 LYS B C 1
ATOM 1751 O O . LYS B 1 23 ? 2.889 10.047 9.5 1 93.25 23 LYS B O 1
ATOM 1756 N N . GLY B 1 24 ? 5.008 9.82 8.711 1 94.81 24 GLY B N 1
ATOM 1757 C CA . GLY B 1 24 ? 4.66 10.391 7.422 1 94.81 24 GLY B CA 1
ATOM 1758 C C . GLY B 1 24 ? 4.961 11.875 7.328 1 94.81 24 GLY B C 1
ATOM 1759 O O . GLY B 1 24 ? 5.363 12.5 8.312 1 94.81 24 GLY B O 1
ATOM 1760 N N . PHE B 1 25 ? 4.816 12.414 6.156 1 96.5 25 PHE B N 1
ATOM 1761 C CA . PHE B 1 25 ? 5.133 13.812 5.879 1 96.5 25 PHE B CA 1
ATOM 1762 C C . PHE B 1 25 ? 4.078 14.734 6.469 1 96.5 25 PHE B C 1
ATOM 1764 O O . PHE B 1 25 ? 4.406 15.695 7.168 1 96.5 25 PHE B O 1
ATOM 1771 N N . LEU B 1 26 ? 2.877 14.445 6.199 1 95.5 26 LEU B N 1
ATOM 1772 C CA . LEU B 1 26 ? 1.787 15.352 6.539 1 95.5 26 LEU B CA 1
ATOM 1773 C C . LEU B 1 26 ? 1.558 15.383 8.047 1 95.5 26 LEU B C 1
ATOM 1775 O O . LEU B 1 26 ? 1.238 16.438 8.609 1 95.5 26 LEU B O 1
ATOM 1779 N N . ALA B 1 27 ? 1.746 14.312 8.719 1 94.75 27 ALA B N 1
ATOM 1780 C CA . ALA B 1 27 ? 1.447 14.219 10.148 1 94.75 27 ALA B CA 1
ATOM 1781 C C . ALA B 1 27 ? 2.576 14.812 10.984 1 94.75 27 ALA B C 1
ATOM 1783 O O . ALA B 1 27 ? 2.406 15.055 12.188 1 94.75 27 ALA B O 1
ATOM 1784 N N . THR B 1 28 ? 3.729 14.898 10.398 1 95.44 28 THR B N 1
ATOM 1785 C CA . THR B 1 28 ? 4.883 15.398 11.141 1 95.44 28 THR B CA 1
ATOM 1786 C C . THR B 1 28 ? 4.898 16.922 11.156 1 95.44 28 THR B C 1
ATOM 1788 O O . THR B 1 28 ? 4.918 17.562 10.094 1 95.44 28 THR B O 1
ATOM 1791 N N . SER B 1 29 ? 4.934 17.484 12.289 1 93.31 29 SER B N 1
ATOM 1792 C CA . SER B 1 29 ? 4.945 18.938 12.43 1 93.31 29 SER B CA 1
ATOM 1793 C C . SER B 1 29 ? 6.371 19.469 12.531 1 93.31 29 SER B C 1
ATOM 1795 O O . SER B 1 29 ? 7.305 18.719 12.812 1 93.31 29 SER B O 1
ATOM 1797 N N . THR B 1 30 ? 6.434 20.766 12.344 1 91.62 30 THR B N 1
ATOM 1798 C CA . THR B 1 30 ? 7.719 21.438 12.5 1 91.62 30 THR B CA 1
ATOM 1799 C C . THR B 1 30 ? 8.242 21.297 13.922 1 91.62 30 THR B C 1
ATOM 1801 O O . THR B 1 30 ? 9.438 21.094 14.133 1 91.62 30 THR B O 1
ATOM 1804 N N . ARG B 1 31 ? 7.379 21.391 14.844 1 92.69 31 ARG B N 1
ATOM 1805 C CA . ARG B 1 31 ? 7.762 21.266 16.25 1 92.69 31 ARG B CA 1
ATOM 1806 C C . ARG B 1 31 ? 8.336 19.875 16.531 1 92.69 31 ARG B C 1
ATOM 1808 O O . ARG B 1 31 ? 9.344 19.75 17.234 1 92.69 31 ARG B O 1
ATOM 1815 N N . GLU B 1 32 ? 7.703 18.844 16.016 1 93.69 32 GLU B N 1
ATOM 1816 C CA . GLU B 1 32 ? 8.188 17.484 16.203 1 93.69 32 GLU B CA 1
ATOM 1817 C C . GLU B 1 32 ? 9.562 17.297 15.562 1 93.69 32 GLU B C 1
ATOM 1819 O O . GLU B 1 32 ? 10.414 16.594 16.109 1 93.69 32 GLU B O 1
ATOM 1824 N N . ILE B 1 33 ? 9.758 17.875 14.344 1 93.62 33 ILE B N 1
ATOM 1825 C CA . ILE B 1 33 ? 11.047 17.812 13.664 1 93.62 33 ILE B CA 1
ATOM 1826 C C . ILE B 1 33 ? 12.133 18.438 14.539 1 93.62 33 ILE B C 1
ATOM 1828 O O . ILE B 1 33 ? 13.195 17.844 14.75 1 93.62 33 ILE B O 1
ATOM 1832 N N . GLN B 1 34 ? 11.781 19.547 15.086 1 91.12 34 GLN B N 1
ATOM 1833 C CA . GLN B 1 34 ? 12.727 20.266 15.938 1 91.12 34 GLN B CA 1
ATOM 1834 C C . GLN B 1 34 ? 13.078 19.438 17.172 1 91.12 34 GLN B C 1
ATOM 1836 O O . GLN B 1 34 ? 14.242 19.359 17.562 1 91.12 34 GLN B O 1
ATOM 1841 N N . THR B 1 35 ? 12.102 18.891 17.75 1 91.94 35 THR B N 1
ATOM 1842 C CA . THR B 1 35 ? 12.281 18.094 18.953 1 91.94 35 THR B CA 1
ATOM 1843 C C . THR B 1 35 ? 13.125 16.859 18.656 1 91.94 35 THR B C 1
ATOM 1845 O O . THR B 1 35 ? 14.062 16.547 19.406 1 91.94 35 THR B O 1
ATOM 1848 N N . ALA B 1 36 ? 12.82 16.219 17.562 1 89.56 36 ALA B N 1
ATOM 1849 C CA . ALA B 1 36 ? 13.516 14.984 17.203 1 89.56 36 ALA B CA 1
ATOM 1850 C C . ALA B 1 36 ? 14.977 15.258 16.859 1 89.56 36 ALA B C 1
ATOM 1852 O O . ALA B 1 36 ? 15.859 14.438 17.141 1 89.56 36 ALA B O 1
ATOM 1853 N N . MET B 1 37 ? 15.203 16.328 16.25 1 88.88 37 MET B N 1
ATOM 1854 C CA . MET B 1 37 ? 16.562 16.656 15.805 1 88.88 37 MET B CA 1
ATOM 1855 C C . MET B 1 37 ? 17.312 17.406 16.891 1 88.88 37 MET B C 1
ATOM 1857 O O . MET B 1 37 ? 18.531 17.562 16.812 1 88.88 37 MET B O 1
ATOM 1861 N N . ASP B 1 38 ? 16.562 17.859 17.844 1 87.25 38 ASP B N 1
ATOM 1862 C CA . ASP B 1 38 ? 17.125 18.672 18.922 1 87.25 38 ASP B CA 1
ATOM 1863 C C . ASP B 1 38 ? 17.859 19.891 18.359 1 87.25 38 ASP B C 1
ATOM 1865 O O . ASP B 1 38 ? 19.016 20.141 18.703 1 87.25 38 ASP B O 1
ATOM 1869 N N . MET B 1 39 ? 17.281 20.547 17.422 1 84.81 39 MET B N 1
ATOM 1870 C CA . MET B 1 39 ? 17.828 21.734 16.766 1 84.81 39 MET B CA 1
ATOM 1871 C C . MET B 1 39 ? 16.766 22.812 16.609 1 84.81 39 MET B C 1
ATOM 1873 O O . MET B 1 39 ? 15.57 22.5 16.516 1 84.81 39 MET B O 1
ATOM 1877 N N . ARG B 1 40 ? 17.25 24.031 16.625 1 83.12 40 ARG B N 1
ATOM 1878 C CA . ARG B 1 40 ? 16.359 25.141 16.312 1 83.12 40 ARG B CA 1
ATOM 1879 C C . ARG B 1 40 ? 15.93 25.109 14.852 1 83.12 40 ARG B C 1
ATOM 1881 O O . ARG B 1 40 ? 16.719 24.75 13.977 1 83.12 40 ARG B O 1
ATOM 1888 N N . PRO B 1 41 ? 14.617 25.516 14.609 1 78.81 41 PRO B N 1
ATOM 1889 C CA . PRO B 1 41 ? 14.102 25.484 13.234 1 78.81 41 PRO B CA 1
ATOM 1890 C C . PRO B 1 41 ? 15.016 26.188 12.242 1 78.81 41 PRO B C 1
ATOM 1892 O O . PRO B 1 41 ? 15.266 25.656 11.148 1 78.81 41 PRO B O 1
ATOM 1895 N N . GLY B 1 42 ? 15.477 27.297 12.578 1 80.31 42 GLY B N 1
ATOM 1896 C CA . GLY B 1 42 ? 16.359 28.062 11.711 1 80.31 42 GLY B CA 1
ATOM 1897 C C . GLY B 1 42 ? 17.594 27.297 11.289 1 80.31 42 GLY B C 1
ATOM 1898 O O . GLY B 1 42 ? 18 27.359 10.133 1 80.31 42 GLY B O 1
ATOM 1899 N N . SER B 1 43 ? 18.094 26.594 12.156 1 83 43 SER B N 1
ATOM 1900 C CA . SER B 1 43 ? 19.297 25.812 11.875 1 83 43 SER B CA 1
ATOM 1901 C C . SER B 1 43 ? 19 24.625 10.961 1 83 43 SER B C 1
ATOM 1903 O O . SER B 1 43 ? 19.75 24.344 10.031 1 83 43 SER B O 1
ATOM 1905 N N . ILE B 1 44 ? 17.906 23.938 11.164 1 83.81 44 ILE B N 1
ATOM 1906 C CA . ILE B 1 44 ? 17.5 22.781 10.383 1 83.81 44 ILE B CA 1
ATOM 1907 C C . ILE B 1 44 ? 17.266 23.188 8.93 1 83.81 44 ILE B C 1
ATOM 1909 O O . ILE B 1 44 ? 17.797 22.562 8.008 1 83.81 44 ILE B O 1
ATOM 1913 N N . TYR B 1 45 ? 16.594 24.328 8.781 1 82.81 45 TYR B N 1
ATOM 1914 C CA . TYR B 1 45 ? 16.172 24.688 7.43 1 82.81 45 TYR B CA 1
ATOM 1915 C C . TYR B 1 45 ? 17.266 25.469 6.695 1 82.81 45 TYR B C 1
ATOM 1917 O O . TYR B 1 45 ? 17.25 25.531 5.465 1 82.81 45 TYR B O 1
ATOM 1925 N N . ALA B 1 46 ? 18.203 26.016 7.539 1 86.19 46 ALA B N 1
ATOM 1926 C CA . ALA B 1 46 ? 19.422 26.531 6.91 1 86.19 46 ALA B CA 1
ATOM 1927 C C . ALA B 1 46 ? 20.234 25.406 6.285 1 86.19 46 ALA B C 1
ATOM 1929 O O . ALA B 1 46 ? 20.828 25.578 5.219 1 86.19 46 ALA B O 1
ATOM 1930 N N . ALA B 1 47 ? 20.125 24.312 6.914 1 86.56 47 ALA B N 1
ATOM 1931 C CA . ALA B 1 47 ? 20.922 23.172 6.48 1 86.56 47 ALA B CA 1
ATOM 1932 C C . ALA B 1 47 ? 20.188 22.359 5.41 1 86.56 47 ALA B C 1
ATOM 1934 O O . ALA B 1 47 ? 20.828 21.828 4.5 1 86.56 47 ALA B O 1
ATOM 1935 N N . PHE B 1 48 ? 18.875 22.281 5.453 1 90.88 48 PHE B N 1
ATOM 1936 C CA . PHE B 1 48 ? 18.172 21.344 4.59 1 90.88 48 PHE B CA 1
ATOM 1937 C C . PHE B 1 48 ? 17.156 22.062 3.713 1 90.88 48 PHE B C 1
ATOM 1939 O O . PHE B 1 48 ? 16.609 21.484 2.777 1 90.88 48 PHE B O 1
ATOM 1946 N N . GLY B 1 49 ? 16.984 23.297 4.012 1 90.88 49 GLY B N 1
ATOM 1947 C CA . GLY B 1 49 ? 15.992 24.047 3.258 1 90.88 49 GLY B CA 1
ATOM 1948 C C . GLY B 1 49 ? 14.625 24.062 3.91 1 90.88 49 GLY B C 1
ATOM 1949 O O . GLY B 1 49 ? 14.484 24.469 5.066 1 90.88 49 GLY B O 1
ATOM 1950 N N . SER B 1 50 ? 13.672 23.469 3.283 1 93.56 50 SER B N 1
ATOM 1951 C CA . SER B 1 50 ? 12.289 23.406 3.748 1 93.56 50 SER B CA 1
ATOM 1952 C C . SER B 1 50 ? 11.953 22.031 4.305 1 93.56 50 SER B C 1
ATOM 1954 O O . SER B 1 50 ? 12.773 21.109 4.246 1 93.56 50 SER B O 1
ATOM 1956 N N . LYS B 1 51 ? 10.781 21.906 4.945 1 94.38 51 LYS B N 1
ATOM 1957 C CA . LYS B 1 51 ? 10.305 20.594 5.379 1 94.38 51 LYS B CA 1
ATOM 1958 C C . LYS B 1 51 ? 10.312 19.594 4.223 1 94.38 51 LYS B C 1
ATOM 1960 O O . LYS B 1 51 ? 10.711 18.438 4.395 1 94.38 51 LYS B O 1
ATOM 1965 N N . ALA B 1 52 ? 9.836 20.047 3.039 1 96 52 ALA B N 1
ATOM 1966 C CA . ALA B 1 52 ? 9.805 19.188 1.856 1 96 52 ALA B CA 1
ATOM 1967 C C . ALA B 1 52 ? 11.211 18.75 1.456 1 96 52 ALA B C 1
ATOM 1969 O O . ALA B 1 52 ? 11.438 17.594 1.117 1 96 52 ALA B O 1
ATOM 1970 N N . ASP B 1 53 ? 12.125 19.672 1.508 1 96.31 53 ASP B N 1
ATOM 1971 C CA . ASP B 1 53 ? 13.508 19.359 1.176 1 96.31 53 ASP B CA 1
ATOM 1972 C C . ASP B 1 53 ? 14.086 18.328 2.15 1 96.31 53 ASP B C 1
ATOM 1974 O O . ASP B 1 53 ? 14.766 17.391 1.74 1 96.31 53 ASP B O 1
ATOM 1978 N N . LEU B 1 54 ? 13.844 18.641 3.424 1 95.94 54 LEU B N 1
ATOM 1979 C CA . LEU B 1 54 ? 14.305 17.703 4.445 1 95.94 54 LEU B CA 1
ATOM 1980 C C . LEU B 1 54 ? 13.688 16.328 4.238 1 95.94 54 LEU B C 1
ATOM 1982 O O . LEU B 1 54 ? 14.359 15.305 4.402 1 95.94 54 LEU B O 1
ATOM 1986 N N . TYR B 1 55 ? 12.453 16.281 3.914 1 97.75 55 TYR B N 1
ATOM 1987 C CA . TYR B 1 55 ? 11.766 15.023 3.668 1 97.75 55 TYR B CA 1
ATOM 1988 C C . TYR B 1 55 ? 12.375 14.289 2.48 1 97.75 55 TYR B C 1
ATOM 1990 O O . TYR B 1 55 ? 12.617 13.086 2.545 1 97.75 55 TYR B O 1
ATOM 1998 N N . GLN B 1 56 ? 12.594 14.984 1.395 1 98.25 56 GLN B N 1
ATOM 1999 C CA . GLN B 1 56 ? 13.203 14.375 0.219 1 98.25 56 GLN B CA 1
ATOM 2000 C C . GLN B 1 56 ? 14.586 13.812 0.545 1 98.25 56 GLN B C 1
ATOM 2002 O O . GLN B 1 56 ? 14.93 12.711 0.115 1 98.25 56 GLN B O 1
ATOM 2007 N N . ALA B 1 57 ? 15.32 14.578 1.319 1 97.25 57 ALA B N 1
ATOM 2008 C CA . ALA B 1 57 ? 16.625 14.086 1.767 1 97.25 57 ALA B CA 1
ATOM 2009 C C . ALA B 1 57 ? 16.469 12.82 2.607 1 97.25 57 ALA B C 1
ATOM 2011 O O . ALA B 1 57 ? 17.281 11.906 2.514 1 97.25 57 ALA B O 1
ATOM 2012 N N . SER B 1 58 ? 15.469 12.781 3.457 1 97.81 58 SER B N 1
ATOM 2013 C CA . SER B 1 58 ? 15.18 11.609 4.277 1 97.81 58 SER B CA 1
ATOM 2014 C C . SER B 1 58 ? 14.812 10.406 3.416 1 97.81 58 SER B C 1
ATOM 2016 O O . SER B 1 58 ? 15.203 9.273 3.721 1 97.81 58 SER B O 1
ATOM 2018 N N . LEU B 1 59 ? 14.062 10.625 2.322 1 98.44 59 LEU B N 1
ATOM 2019 C CA . LEU B 1 59 ? 13.719 9.562 1.379 1 98.44 59 LEU B CA 1
ATOM 2020 C C . LEU B 1 59 ? 14.977 8.984 0.743 1 98.44 59 LEU B C 1
ATOM 2022 O O . LEU B 1 59 ? 15.102 7.762 0.603 1 98.44 59 LEU B O 1
ATOM 2026 N N . MET B 1 60 ? 15.875 9.891 0.377 1 98.12 60 MET B N 1
ATOM 2027 C CA . MET B 1 60 ? 17.125 9.453 -0.227 1 98.12 60 MET B CA 1
ATOM 2028 C C . MET B 1 60 ? 17.953 8.633 0.762 1 98.12 60 MET B C 1
ATOM 2030 O O . MET B 1 60 ? 18.516 7.602 0.397 1 98.12 60 MET B O 1
ATOM 2034 N N . ARG B 1 61 ? 17.984 9.109 1.977 1 97.56 61 ARG B N 1
ATOM 2035 C CA . ARG B 1 61 ? 18.703 8.375 3.016 1 97.56 61 ARG B CA 1
ATOM 2036 C C . ARG B 1 61 ? 18.078 7 3.24 1 97.56 61 ARG B C 1
ATOM 2038 O O . ARG B 1 61 ? 18.797 6.012 3.43 1 97.56 61 ARG B O 1
ATOM 2045 N N . TYR B 1 62 ? 16.781 6.891 3.295 1 97.69 62 TYR B N 1
ATOM 2046 C CA . TYR B 1 62 ? 16.047 5.633 3.42 1 97.69 62 TYR B CA 1
ATOM 2047 C C . TYR B 1 62 ? 16.422 4.668 2.305 1 97.69 62 TYR B C 1
ATOM 2049 O O . TYR B 1 62 ? 16.719 3.498 2.561 1 97.69 62 TYR B O 1
ATOM 2057 N N . ALA B 1 63 ? 16.375 5.18 1.078 1 98.19 63 ALA B N 1
ATOM 2058 C CA . ALA B 1 63 ? 16.703 4.352 -0.084 1 98.19 63 ALA B CA 1
ATOM 2059 C C . ALA B 1 63 ? 18.156 3.891 -0.045 1 98.19 63 ALA B C 1
ATOM 2061 O O . ALA B 1 63 ? 18.453 2.74 -0.375 1 98.19 63 ALA B O 1
ATOM 2062 N N . GLN B 1 64 ? 19.031 4.805 0.359 1 97.69 64 GLN B N 1
ATOM 2063 C CA . GLN B 1 64 ? 20.453 4.477 0.454 1 97.69 64 GLN B CA 1
ATOM 2064 C C . GLN B 1 64 ? 20.703 3.359 1.466 1 97.69 64 GLN B C 1
ATOM 2066 O O . GLN B 1 64 ? 21.484 2.445 1.216 1 97.69 64 GLN B O 1
ATOM 2071 N N . ALA B 1 65 ? 20.078 3.447 2.582 1 96.31 65 ALA B N 1
ATOM 2072 C CA . ALA B 1 65 ? 20.188 2.402 3.596 1 96.31 65 ALA B CA 1
ATOM 2073 C C . ALA B 1 65 ? 19.688 1.063 3.062 1 96.31 65 ALA B C 1
ATOM 2075 O O . ALA B 1 65 ? 20.281 0.019 3.322 1 96.31 65 ALA B O 1
ATOM 2076 N N . GLY B 1 66 ? 18.562 1.089 2.326 1 97.31 66 GLY B N 1
ATOM 2077 C CA . GLY B 1 66 ? 18.047 -0.114 1.693 1 97.31 66 GLY B CA 1
ATOM 2078 C C . GLY B 1 66 ? 19 -0.719 0.686 1 97.31 66 GLY B C 1
ATOM 2079 O O . GLY B 1 66 ? 19.188 -1.938 0.65 1 97.31 66 GLY B O 1
ATOM 2080 N N . GLU B 1 67 ? 19.578 0.144 -0.083 1 98 67 GLU B N 1
ATOM 2081 C CA . GLU B 1 67 ? 20.531 -0.31 -1.081 1 98 67 GLU B CA 1
ATOM 2082 C C . GLU B 1 67 ? 21.766 -0.927 -0.42 1 98 67 GLU B C 1
ATOM 2084 O O . GLU B 1 67 ? 22.281 -1.949 -0.881 1 98 67 GLU B O 1
ATOM 2089 N N . GLN B 1 68 ? 22.234 -0.262 0.59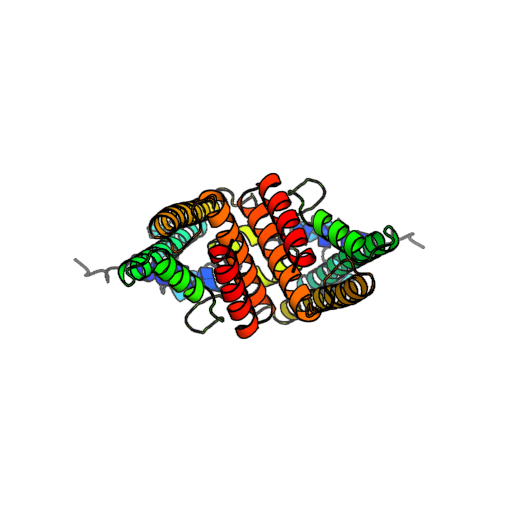1 1 98.06 68 GLN B N 1
ATOM 2090 C CA . GLN B 1 68 ? 23.391 -0.784 1.318 1 98.06 68 GLN B CA 1
ATOM 2091 C C . GLN B 1 68 ? 23.078 -2.152 1.923 1 98.06 68 GLN B C 1
ATOM 2093 O O . GLN B 1 68 ? 23.922 -3.057 1.876 1 98.06 68 GLN B O 1
ATOM 2098 N N . ASN B 1 69 ? 21.953 -2.289 2.51 1 97.81 69 ASN B N 1
ATOM 2099 C CA . ASN B 1 69 ? 21.531 -3.576 3.061 1 97.81 69 ASN B CA 1
ATOM 2100 C C . ASN B 1 69 ? 21.453 -4.648 1.979 1 97.81 69 ASN B C 1
ATOM 2102 O O . ASN B 1 69 ? 21.906 -5.777 2.188 1 97.81 69 ASN B O 1
ATOM 2106 N N . LEU B 1 70 ? 20.859 -4.316 0.803 1 98.56 70 LEU B N 1
ATOM 2107 C CA . LEU B 1 70 ? 20.797 -5.238 -0.326 1 98.56 70 LEU B CA 1
ATOM 2108 C C . LEU B 1 70 ? 22.188 -5.684 -0.756 1 98.56 70 LEU B C 1
ATOM 2110 O O . LEU B 1 70 ? 22.438 -6.879 -0.919 1 98.56 70 LEU B O 1
ATOM 2114 N N . ASN B 1 71 ? 23.078 -4.707 -0.858 1 98.44 71 ASN B N 1
ATOM 2115 C CA . ASN B 1 71 ? 24.453 -5.016 -1.231 1 98.44 71 ASN B CA 1
ATOM 2116 C C . ASN B 1 71 ? 25.125 -5.938 -0.211 1 98.44 71 ASN B C 1
ATOM 2118 O O . ASN B 1 71 ? 25.812 -6.883 -0.583 1 98.44 71 ASN B O 1
ATOM 2122 N N . ASN B 1 72 ? 24.922 -5.645 1.04 1 98.5 72 ASN B N 1
ATOM 2123 C CA . ASN B 1 72 ? 25.484 -6.477 2.1 1 98.5 72 ASN B CA 1
ATOM 2124 C C . ASN B 1 72 ? 24.984 -7.914 2.002 1 98.5 72 ASN B C 1
ATOM 2126 O O . ASN B 1 72 ? 25.766 -8.859 2.158 1 98.5 72 ASN B O 1
ATOM 2130 N N . MET B 1 73 ? 23.688 -8.102 1.771 1 98.31 73 MET B N 1
ATOM 2131 C CA . MET B 1 73 ? 23.109 -9.438 1.66 1 98.31 73 MET B CA 1
ATOM 2132 C C . MET B 1 73 ? 23.688 -10.18 0.457 1 98.31 73 MET B C 1
ATOM 2134 O O . MET B 1 73 ? 23.953 -11.375 0.529 1 98.31 73 MET B O 1
ATOM 2138 N N . LEU B 1 74 ? 23.844 -9.477 -0.652 1 98.31 74 LEU B N 1
ATOM 2139 C CA . LEU B 1 74 ? 24.406 -10.086 -1.85 1 98.31 74 LEU B CA 1
ATOM 2140 C C . LEU B 1 74 ? 25.859 -10.5 -1.619 1 98.31 74 LEU B C 1
ATOM 2142 O O . LEU B 1 74 ? 26.297 -11.547 -2.105 1 98.31 74 LEU B O 1
ATOM 2146 N N . GLU B 1 75 ? 26.594 -9.68 -0.895 1 98 75 GLU B N 1
ATOM 2147 C CA . GLU B 1 75 ? 28 -9.945 -0.627 1 98 75 GLU B CA 1
ATOM 2148 C C . GLU B 1 75 ? 28.156 -11.109 0.351 1 98 75 GLU B C 1
ATOM 2150 O O . GLU B 1 75 ? 29.141 -11.852 0.278 1 98 75 GLU B O 1
ATOM 2155 N N . GLN B 1 76 ? 27.281 -11.234 1.245 1 97.94 76 GLN B N 1
ATOM 2156 C CA . GLN B 1 76 ? 27.359 -12.234 2.303 1 97.94 76 GLN B CA 1
ATOM 2157 C C . GLN B 1 76 ? 26.953 -13.609 1.79 1 97.94 76 GLN B C 1
ATOM 2159 O O . GLN B 1 76 ? 27.172 -14.617 2.467 1 97.94 76 GLN B O 1
ATOM 2164 N N . HIS B 1 77 ? 26.359 -13.664 0.606 1 97.75 77 HIS B N 1
ATOM 2165 C CA . HIS B 1 77 ? 25.891 -14.922 0.044 1 97.75 77 HIS B CA 1
ATOM 2166 C C . HIS B 1 77 ? 26.484 -15.156 -1.344 1 97.75 77 HIS B C 1
ATOM 2168 O O . HIS B 1 77 ? 26.625 -14.219 -2.131 1 97.75 77 HIS B O 1
ATOM 2174 N N . ASP B 1 78 ? 26.781 -16.391 -1.681 1 96.62 78 ASP B N 1
ATOM 2175 C CA . ASP B 1 78 ? 27.453 -16.734 -2.928 1 96.62 78 ASP B CA 1
ATOM 2176 C C . ASP B 1 78 ? 26.484 -16.703 -4.105 1 96.62 78 ASP B C 1
ATOM 2178 O O . ASP B 1 78 ? 26.891 -16.453 -5.242 1 96.62 78 ASP B O 1
ATOM 2182 N N . ARG B 1 79 ? 25.219 -17.016 -3.791 1 98 79 ARG B N 1
ATOM 2183 C CA . ARG B 1 79 ? 24.219 -17.062 -4.844 1 98 79 ARG B CA 1
ATOM 2184 C C . ARG B 1 79 ? 23.344 -15.812 -4.812 1 98 79 ARG B C 1
ATOM 2186 O O . ARG B 1 79 ? 22.797 -15.445 -3.766 1 98 79 ARG B O 1
ATOM 2193 N N . ALA B 1 80 ? 23.156 -15.188 -5.945 1 98.38 80 ALA B N 1
ATOM 2194 C CA . ALA B 1 80 ? 22.406 -13.945 -6.055 1 98.38 80 ALA B CA 1
ATOM 2195 C C . ALA B 1 80 ? 20.984 -14.109 -5.516 1 98.38 80 ALA B C 1
ATOM 2197 O O . ALA B 1 80 ? 20.484 -13.25 -4.785 1 98.38 80 ALA B O 1
ATOM 2198 N N . TRP B 1 81 ? 20.359 -15.242 -5.883 1 98.31 81 TRP B N 1
ATOM 2199 C CA . TRP B 1 81 ? 18.984 -15.492 -5.461 1 98.31 81 TRP B CA 1
ATOM 2200 C C . TRP B 1 81 ? 18.891 -15.594 -3.941 1 98.31 81 TRP B C 1
ATOM 2202 O O . TRP B 1 81 ? 17.969 -15.031 -3.334 1 98.31 81 TRP B O 1
ATOM 2212 N N . VAL B 1 82 ? 19.859 -16.25 -3.332 1 98.38 82 VAL B N 1
ATOM 2213 C CA . VAL B 1 82 ? 19.875 -16.422 -1.883 1 98.38 82 VAL B CA 1
ATOM 2214 C C . VAL B 1 82 ? 20.031 -15.062 -1.202 1 98.38 82 VAL B C 1
ATOM 2216 O O . VAL B 1 82 ? 19.312 -14.742 -0.253 1 98.38 82 VAL B O 1
ATOM 2219 N N . GLY B 1 83 ? 20.969 -14.25 -1.711 1 98.62 83 GLY B N 1
ATOM 2220 C CA . GLY B 1 83 ? 21.141 -12.906 -1.179 1 98.62 83 GLY B CA 1
ATOM 2221 C C . GLY B 1 83 ? 19.906 -12.039 -1.302 1 98.62 83 GLY B C 1
ATOM 2222 O O . GLY B 1 83 ? 19.516 -11.359 -0.35 1 98.62 83 GLY B O 1
ATOM 2223 N N . LEU B 1 84 ? 19.25 -12.109 -2.463 1 98.75 84 LEU B N 1
ATOM 2224 C CA . LEU B 1 84 ? 18.047 -11.312 -2.697 1 98.75 84 LEU B CA 1
ATOM 2225 C C . LEU B 1 84 ? 16.922 -11.742 -1.765 1 98.75 84 LEU B C 1
ATOM 2227 O O . LEU B 1 84 ? 16.266 -10.898 -1.15 1 98.75 84 LEU B O 1
ATOM 2231 N N . THR B 1 85 ? 16.703 -13.062 -1.638 1 98.56 85 THR B N 1
ATOM 2232 C CA . THR B 1 85 ? 15.602 -13.531 -0.807 1 98.56 85 THR B CA 1
ATOM 2233 C C . THR B 1 85 ? 15.844 -13.188 0.661 1 98.56 85 THR B C 1
ATOM 2235 O O . THR B 1 85 ? 14.906 -12.875 1.397 1 98.56 85 THR B O 1
ATOM 2238 N N . HIS B 1 86 ? 17.078 -13.172 1.119 1 98.38 86 HIS B N 1
ATOM 2239 C CA . HIS B 1 86 ? 17.406 -12.758 2.48 1 98.38 86 HIS B CA 1
ATOM 2240 C C . HIS B 1 86 ? 17.109 -11.281 2.693 1 98.38 86 HIS B C 1
ATOM 2242 O O . HIS B 1 86 ? 16.547 -10.898 3.73 1 98.38 86 HIS B O 1
ATOM 2248 N N . TYR B 1 87 ? 17.469 -10.516 1.713 1 98.44 87 TYR B N 1
ATOM 2249 C CA . TYR B 1 87 ? 17.141 -9.094 1.776 1 98.44 87 TYR B CA 1
ATOM 2250 C C . TYR B 1 87 ? 15.633 -8.883 1.89 1 98.44 87 TYR B C 1
ATOM 2252 O O . TYR B 1 87 ? 15.164 -8.141 2.754 1 98.44 87 TYR B O 1
ATOM 2260 N N . LEU B 1 88 ? 14.883 -9.586 1.018 1 98.38 88 LEU B N 1
ATOM 2261 C CA . LEU B 1 88 ? 13.438 -9.414 0.96 1 98.38 88 LEU B CA 1
ATOM 2262 C C . LEU B 1 88 ? 12.781 -9.898 2.248 1 98.38 88 LEU B C 1
ATOM 2264 O O . LEU B 1 88 ? 11.82 -9.297 2.725 1 98.38 88 LEU B O 1
ATOM 2268 N N . ARG B 1 89 ? 13.281 -10.953 2.867 1 97.19 89 ARG B N 1
ATOM 2269 C CA . ARG B 1 89 ? 12.797 -11.43 4.156 1 97.19 89 ARG B CA 1
ATOM 2270 C C . ARG B 1 89 ? 12.953 -10.359 5.23 1 97.19 89 ARG B C 1
ATOM 2272 O O . ARG B 1 89 ? 12.078 -10.195 6.086 1 97.19 89 ARG B O 1
ATOM 2279 N N . GLY B 1 90 ? 13.992 -9.664 5.156 1 95.06 90 GLY B N 1
ATOM 2280 C CA . GLY B 1 90 ? 14.289 -8.633 6.141 1 95.06 90 GLY B CA 1
ATOM 2281 C C . GLY B 1 90 ? 13.367 -7.434 6.051 1 95.06 90 GLY B C 1
ATOM 2282 O O . GLY B 1 90 ? 13.305 -6.617 6.973 1 95.06 90 GLY B O 1
ATOM 2283 N N . LEU B 1 91 ? 12.68 -7.32 4.91 1 95.25 91 LEU B N 1
ATOM 2284 C CA . LEU B 1 91 ? 11.773 -6.188 4.727 1 95.25 91 LEU B CA 1
ATOM 2285 C C . LEU B 1 91 ? 10.445 -6.426 5.438 1 95.25 91 LEU B C 1
ATOM 2287 O O . LEU B 1 91 ? 9.664 -5.492 5.629 1 95.25 91 LEU B O 1
ATOM 2291 N N . ILE B 1 92 ? 10.156 -7.676 5.746 1 94.81 92 ILE B N 1
ATOM 2292 C CA . ILE B 1 92 ? 8.93 -8.023 6.465 1 94.81 92 ILE B CA 1
ATOM 2293 C C . ILE B 1 92 ? 9.188 -7.984 7.969 1 94.81 92 ILE B C 1
ATOM 2295 O O . ILE B 1 92 ? 9.625 -8.977 8.555 1 94.81 92 ILE B O 1
ATOM 2299 N N . ARG B 1 93 ? 8.906 -6.883 8.57 1 89.12 93 ARG B N 1
ATOM 2300 C CA . ARG B 1 93 ? 9.125 -6.68 10 1 89.12 93 ARG B CA 1
ATOM 2301 C C . ARG B 1 93 ? 7.938 -5.969 10.641 1 89.12 93 ARG B C 1
ATOM 2303 O O . ARG B 1 93 ? 7.41 -5.004 10.086 1 89.12 93 ARG B O 1
ATOM 2310 N N . PRO B 1 94 ? 7.586 -6.586 11.797 1 82.75 94 PRO B N 1
ATOM 2311 C CA . PRO B 1 94 ? 6.559 -5.832 12.523 1 82.75 94 PRO B CA 1
ATOM 2312 C C . PRO B 1 94 ? 7.062 -4.48 13.023 1 82.75 94 PRO B C 1
ATOM 2314 O O . PRO B 1 94 ? 8.273 -4.285 13.18 1 82.75 94 PRO B O 1
ATOM 2317 N N . CYS B 1 95 ? 6.066 -3.641 13.211 1 72.5 95 CYS B N 1
ATOM 2318 C CA . CYS B 1 95 ? 6.414 -2.328 13.75 1 72.5 95 CYS B CA 1
ATOM 2319 C C . CYS B 1 95 ? 7.051 -2.453 15.125 1 72.5 95 CYS B C 1
ATOM 2321 O O . CYS B 1 95 ? 6.781 -3.41 15.859 1 72.5 95 CYS B O 1
ATOM 2323 N N . CYS B 1 96 ? 7.879 -1.515 15.352 1 67.06 96 CYS B N 1
ATOM 2324 C CA . CYS B 1 96 ? 8.453 -1.223 16.656 1 67.06 96 CYS B CA 1
ATOM 2325 C C . CYS B 1 96 ? 9.477 -2.277 17.062 1 67.06 96 CYS B C 1
ATOM 2327 O O . CYS B 1 96 ? 9.961 -2.289 18.188 1 67.06 96 CYS B O 1
ATOM 2329 N N . GLU B 1 97 ? 9.492 -3.135 16.188 1 68.38 97 GLU B N 1
ATOM 2330 C CA . GLU B 1 97 ? 10.609 -4.051 16.406 1 68.38 97 GLU B CA 1
ATOM 2331 C C . GLU B 1 97 ? 11.789 -3.699 15.5 1 68.38 97 GLU B C 1
ATOM 2333 O O . GLU B 1 97 ? 12.086 -4.418 14.547 1 68.38 97 GLU B O 1
ATOM 2338 N N . GLY B 1 98 ? 12.359 -2.49 15.758 1 69.5 98 GLY B N 1
ATOM 2339 C CA . GLY B 1 98 ? 13.547 -2.09 15.023 1 69.5 98 GLY B CA 1
ATOM 2340 C C . GLY B 1 98 ? 13.242 -1.286 13.781 1 69.5 98 GLY B C 1
ATOM 2341 O O . GLY B 1 98 ? 14.148 -0.883 13.055 1 69.5 98 GLY B O 1
ATOM 2342 N N . SER B 1 99 ? 12.031 -1.235 13.43 1 83.31 99 SER B N 1
ATOM 2343 C CA . SER B 1 99 ? 11.641 -0.398 12.305 1 83.31 99 SER B CA 1
ATOM 2344 C C . SER B 1 99 ? 10.531 0.577 12.688 1 83.31 99 SER B C 1
ATOM 2346 O O . SER B 1 99 ? 9.594 0.208 13.398 1 83.31 99 SER B O 1
ATOM 2348 N N . PRO B 1 100 ? 10.68 1.744 12.219 1 88.06 100 PRO B N 1
ATOM 2349 C CA . PRO B 1 100 ? 9.68 2.744 12.586 1 88.06 100 PRO B CA 1
ATOM 2350 C C . PRO B 1 100 ? 8.297 2.439 12.008 1 88.06 100 PRO B C 1
ATOM 2352 O O . PRO B 1 100 ? 7.293 2.957 12.492 1 88.06 100 PRO B O 1
ATOM 2355 N N . SER B 1 101 ? 8.273 1.575 10.969 1 89.81 101 SER B N 1
ATOM 2356 C CA . SER B 1 101 ? 7.02 1.232 10.305 1 89.81 101 SER B CA 1
ATOM 2357 C C . SER B 1 101 ? 7.156 -0.052 9.492 1 89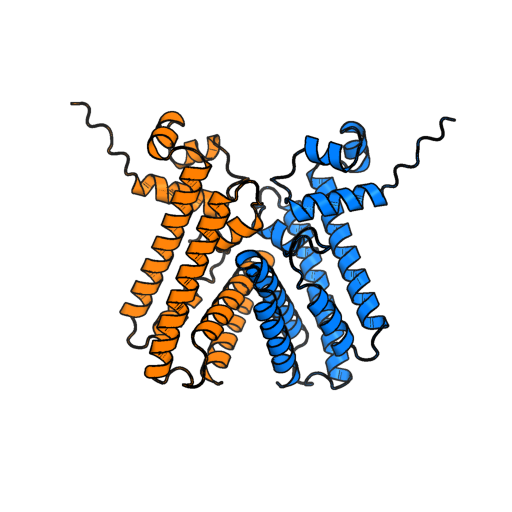.81 101 SER B C 1
ATOM 2359 O O . SER B 1 101 ? 8.242 -0.368 9 1 89.81 101 SER B O 1
ATOM 2361 N N . GLU B 1 102 ? 6.07 -0.75 9.297 1 91 102 GLU B N 1
ATOM 2362 C CA . GLU B 1 102 ? 6.027 -1.895 8.391 1 91 102 GLU B CA 1
ATOM 2363 C C . GLU B 1 102 ? 6.102 -1.45 6.934 1 91 102 GLU B C 1
ATOM 2365 O O . GLU B 1 102 ? 6.551 -2.207 6.07 1 91 102 GLU B O 1
ATOM 2370 N N . LEU B 1 103 ? 5.688 -0.268 6.742 1 93.62 103 LEU B N 1
ATOM 2371 C CA . LEU B 1 103 ? 5.488 0.202 5.375 1 93.62 103 LEU B CA 1
ATOM 2372 C C . LEU B 1 103 ? 6.785 0.764 4.797 1 93.62 103 LEU B C 1
ATOM 2374 O O . LEU B 1 103 ? 7.574 1.377 5.52 1 93.62 103 LEU B O 1
ATOM 2378 N N . CYS B 1 104 ? 6.934 0.515 3.551 1 95.38 104 CYS B N 1
ATOM 2379 C CA . CYS B 1 104 ? 7.98 1.199 2.805 1 95.38 104 CYS B CA 1
ATOM 2380 C C . CYS B 1 104 ? 7.762 2.707 2.811 1 95.38 104 CYS B C 1
ATOM 2382 O O . CYS B 1 104 ? 6.695 3.186 2.414 1 95.38 104 CYS B O 1
ATOM 2384 N N . MET B 1 105 ? 8.727 3.473 3.164 1 96.81 105 MET B N 1
ATOM 2385 C CA . MET B 1 105 ? 8.586 4.922 3.246 1 96.81 105 MET B CA 1
ATOM 2386 C C . MET B 1 105 ? 8.25 5.516 1.881 1 96.81 105 MET B C 1
ATOM 2388 O O . MET B 1 105 ? 7.52 6.504 1.79 1 96.81 105 MET B O 1
ATOM 2392 N N . LEU B 1 106 ? 8.812 4.93 0.798 1 98.12 106 LEU B N 1
ATOM 2393 C CA . LEU B 1 106 ? 8.57 5.43 -0.551 1 98.12 106 LEU B CA 1
ATOM 2394 C C . LEU B 1 106 ? 7.117 5.211 -0.958 1 98.12 106 LEU B C 1
ATOM 2396 O O . LEU B 1 106 ? 6.465 6.129 -1.457 1 98.12 106 LEU B O 1
ATOM 2400 N N . VAL B 1 107 ? 6.621 4.035 -0.654 1 96.75 107 VAL B N 1
ATOM 2401 C CA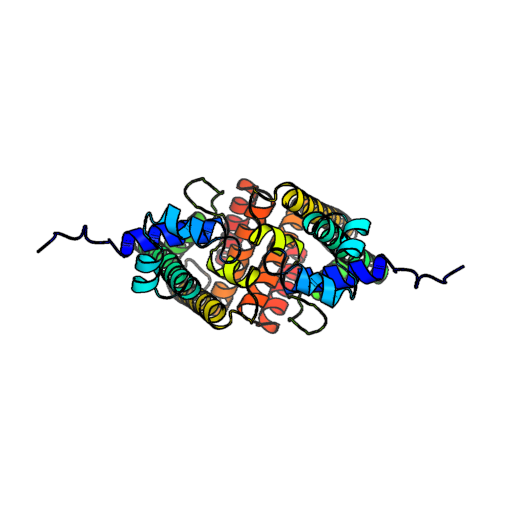 . VAL B 1 107 ? 5.234 3.715 -0.98 1 96.75 107 VAL B CA 1
ATOM 2402 C C . VAL B 1 107 ? 4.293 4.535 -0.103 1 96.75 107 VAL B C 1
ATOM 2404 O O . VAL B 1 107 ? 3.254 5.008 -0.57 1 96.75 107 VAL B O 1
ATOM 2407 N N . ARG B 1 108 ? 4.668 4.664 1.125 1 95.5 108 ARG B N 1
ATOM 2408 C CA . ARG B 1 108 ? 3.887 5.508 2.023 1 95.5 108 ARG B CA 1
ATOM 2409 C C . ARG B 1 108 ? 3.764 6.926 1.475 1 95.5 108 ARG B C 1
ATOM 2411 O O . ARG B 1 108 ? 2.699 7.539 1.562 1 95.5 108 ARG B O 1
ATOM 2418 N N . THR B 1 109 ? 4.828 7.5 0.939 1 97.25 109 THR B N 1
ATOM 2419 C CA . THR B 1 109 ? 4.852 8.836 0.351 1 97.25 109 THR B CA 1
ATOM 2420 C C . THR B 1 109 ? 3.84 8.945 -0.786 1 97.25 109 THR B C 1
ATOM 2422 O O . THR B 1 109 ? 3.051 9.891 -0.833 1 97.25 109 THR B O 1
ATOM 2425 N N . LEU B 1 110 ? 3.785 7.941 -1.61 1 95.25 110 LEU B N 1
ATOM 2426 C CA . LEU B 1 110 ? 2.883 7.93 -2.758 1 95.25 110 LEU B CA 1
ATOM 2427 C C . LEU B 1 110 ? 1.431 7.816 -2.307 1 95.25 110 LEU B C 1
ATOM 2429 O O . LEU B 1 110 ? 0.528 8.328 -2.971 1 95.25 110 LEU B O 1
ATOM 2433 N N . SER B 1 111 ? 1.208 7.16 -1.172 1 93.81 111 SER B N 1
ATOM 2434 C CA . SER B 1 111 ? -0.14 6.965 -0.648 1 93.81 111 SER B CA 1
ATOM 2435 C C . SER B 1 111 ? -0.654 8.227 0.036 1 93.81 111 SER B C 1
ATOM 2437 O O . SER B 1 111 ? -1.857 8.5 0.03 1 93.81 111 SER B O 1
ATOM 2439 N N . GLU B 1 112 ? 0.234 8.969 0.575 1 93.94 112 GLU B N 1
ATOM 2440 C CA . GLU B 1 112 ? -0.139 10.094 1.435 1 93.94 112 GLU B CA 1
ATOM 2441 C C . GLU B 1 112 ? -0.262 11.383 0.635 1 93.94 112 GLU B C 1
ATOM 2443 O O . GLU B 1 112 ? -1.138 12.211 0.909 1 93.94 112 GLU B O 1
ATOM 2448 N N . LEU B 1 113 ? 0.651 11.57 -0.325 1 93.88 113 LEU B N 1
ATOM 2449 C CA . LEU B 1 113 ? 0.764 12.875 -0.979 1 93.88 113 LEU B CA 1
ATOM 2450 C C . LEU B 1 113 ? 0.017 12.875 -2.309 1 93.88 113 LEU B C 1
ATOM 2452 O O . LEU B 1 113 ? -0.229 11.82 -2.893 1 93.88 113 LEU B O 1
ATOM 2456 N N . ASP B 1 114 ? -0.337 14 -2.678 1 89 114 ASP B N 1
ATOM 2457 C CA . ASP B 1 114 ? -0.964 14.188 -3.982 1 89 114 ASP B CA 1
ATOM 2458 C C . ASP B 1 114 ? -0.114 15.086 -4.879 1 89 114 ASP B C 1
ATOM 2460 O O . ASP B 1 114 ? 1.053 15.344 -4.578 1 89 114 ASP B O 1
ATOM 2464 N N . GLU B 1 115 ? -0.678 15.539 -5.973 1 87.5 115 GLU B N 1
ATOM 2465 C CA . GLU B 1 115 ? 0.095 16.188 -7.023 1 87.5 115 GLU B CA 1
ATOM 2466 C C . GLU B 1 115 ? 0.55 17.578 -6.59 1 87.5 115 GLU B C 1
ATOM 2468 O O . GLU B 1 115 ? 1.403 18.188 -7.238 1 87.5 115 GLU B O 1
ATOM 2473 N N . SER B 1 116 ? 0.046 18.094 -5.449 1 89.88 116 SER B N 1
ATOM 2474 C CA . SER B 1 116 ? 0.567 19.344 -4.902 1 89.88 116 SER B CA 1
ATOM 2475 C C . SER B 1 116 ? 1.992 19.172 -4.387 1 89.88 116 SER B C 1
ATOM 2477 O O . SER B 1 116 ? 2.688 20.156 -4.129 1 89.88 116 SER B O 1
ATOM 2479 N N . HIS B 1 117 ? 2.455 17.953 -4.281 1 94.94 117 HIS B N 1
ATOM 2480 C CA . HIS B 1 117 ? 3.816 17.625 -3.877 1 94.94 117 HIS B CA 1
ATOM 2481 C C . HIS B 1 117 ? 4.539 16.844 -4.973 1 94.94 117 HIS B C 1
ATOM 2483 O O . HIS B 1 117 ? 5.238 15.867 -4.691 1 94.94 117 HIS B O 1
ATOM 2489 N N . LEU B 1 118 ? 4.398 17.281 -6.152 1 95.06 118 LEU B N 1
ATOM 2490 C CA . LEU B 1 118 ? 4.844 16.547 -7.336 1 95.06 118 LEU B CA 1
ATOM 2491 C C . LEU B 1 118 ? 6.336 16.25 -7.258 1 95.06 118 LEU B C 1
ATOM 2493 O O . LEU B 1 118 ? 6.773 15.156 -7.617 1 95.06 118 LEU B O 1
ATOM 2497 N N . ASP B 1 119 ? 7.117 17.188 -6.816 1 96.81 119 ASP B N 1
ATOM 2498 C CA . ASP B 1 119 ? 8.562 16.984 -6.734 1 96.81 119 ASP B CA 1
ATOM 2499 C C . ASP B 1 119 ? 8.898 15.812 -5.809 1 96.81 119 ASP B C 1
ATOM 2501 O O . ASP B 1 119 ? 9.719 14.961 -6.148 1 96.81 119 ASP B O 1
ATOM 2505 N N . THR B 1 120 ? 8.289 15.797 -4.613 1 97.81 120 THR B N 1
ATOM 2506 C CA . THR B 1 120 ? 8.516 14.727 -3.65 1 97.81 120 THR B CA 1
ATOM 2507 C C . THR B 1 120 ? 8.031 13.391 -4.207 1 97.81 120 THR B C 1
ATOM 2509 O O . THR B 1 120 ? 8.703 12.367 -4.047 1 97.81 120 THR B O 1
ATOM 2512 N N . LEU B 1 121 ? 6.902 13.406 -4.879 1 96.94 121 LEU B N 1
ATOM 2513 C CA . LEU B 1 121 ? 6.371 12.203 -5.5 1 96.94 121 LEU B CA 1
ATOM 2514 C C . LEU B 1 121 ? 7.34 11.648 -6.539 1 96.94 121 LEU B C 1
ATOM 2516 O O . LEU B 1 121 ? 7.578 10.445 -6.594 1 96.94 121 LEU B O 1
ATOM 2520 N N . ASN B 1 122 ? 7.906 12.531 -7.32 1 97.69 122 ASN B N 1
ATOM 2521 C CA . ASN B 1 122 ? 8.844 12.117 -8.359 1 97.69 122 ASN B CA 1
ATOM 2522 C C . ASN B 1 122 ? 10.102 11.484 -7.758 1 97.69 122 ASN B C 1
ATOM 2524 O O . ASN B 1 122 ? 10.625 10.508 -8.297 1 97.69 122 ASN B O 1
ATOM 2528 N N . VAL B 1 123 ? 10.531 12.031 -6.664 1 98.31 123 VAL B N 1
ATOM 2529 C CA . VAL B 1 123 ? 11.68 11.453 -5.973 1 98.31 123 VAL B CA 1
ATOM 2530 C C . VAL B 1 123 ? 11.352 10.031 -5.52 1 98.31 123 VAL B C 1
ATOM 2532 O O . VAL B 1 123 ? 12.133 9.109 -5.754 1 98.31 123 VAL B O 1
ATOM 2535 N N . ALA B 1 124 ? 10.234 9.82 -4.891 1 98.38 124 ALA B N 1
ATOM 2536 C CA . ALA B 1 124 ? 9.82 8.5 -4.414 1 98.38 124 ALA B CA 1
ATOM 2537 C C . ALA B 1 124 ? 9.703 7.512 -5.57 1 98.38 124 ALA B C 1
ATOM 2539 O O . ALA B 1 124 ? 10.172 6.375 -5.473 1 98.38 124 ALA B O 1
ATOM 2540 N N . ARG B 1 125 ? 9.109 7.973 -6.676 1 98 125 ARG B N 1
ATOM 2541 C CA . ARG B 1 125 ? 8.938 7.121 -7.848 1 98 125 ARG B CA 1
ATOM 2542 C C . ARG B 1 125 ? 10.281 6.715 -8.438 1 98 125 ARG B C 1
ATOM 2544 O O . ARG B 1 125 ? 10.484 5.559 -8.812 1 98 125 ARG B O 1
ATOM 2551 N N . GLU B 1 126 ? 11.133 7.645 -8.523 1 98.25 126 GLU B N 1
ATOM 2552 C CA . GLU B 1 126 ? 12.453 7.383 -9.078 1 98.25 126 GLU B CA 1
ATOM 2553 C C . GLU B 1 126 ? 13.219 6.375 -8.219 1 98.25 126 GLU B C 1
ATOM 2555 O O . GLU B 1 126 ? 13.875 5.473 -8.75 1 98.25 126 GLU B O 1
ATOM 2560 N N . LEU B 1 127 ? 13.148 6.551 -6.945 1 98.56 127 LEU B N 1
ATOM 2561 C CA . LEU B 1 127 ? 13.844 5.645 -6.039 1 98.56 127 LEU B CA 1
ATOM 2562 C C . LEU B 1 127 ? 13.258 4.242 -6.117 1 98.56 127 LEU B C 1
ATOM 2564 O O . LEU B 1 127 ? 14 3.254 -6.121 1 98.56 127 LEU B O 1
ATOM 2568 N N . LEU B 1 128 ? 11.953 4.109 -6.203 1 98.19 128 LEU B N 1
ATOM 2569 C CA . LEU B 1 128 ? 11.305 2.809 -6.371 1 98.19 128 LEU B CA 1
ATOM 2570 C C . LEU B 1 128 ? 11.758 2.145 -7.668 1 98.19 128 LEU B C 1
ATOM 2572 O O . LEU B 1 128 ? 12.031 0.942 -7.691 1 98.19 128 LEU B O 1
ATOM 2576 N N . SER B 1 129 ? 11.844 2.98 -8.703 1 98.12 129 SER B N 1
ATOM 2577 C CA . SER B 1 129 ? 12.281 2.482 -10 1 98.12 129 SER B CA 1
ATOM 2578 C C . SER B 1 129 ? 13.711 1.958 -9.938 1 98.12 129 SER B C 1
ATOM 2580 O O . SER B 1 129 ? 14.031 0.943 -10.562 1 98.12 129 SER B O 1
ATOM 2582 N N . LYS B 1 130 ? 14.531 2.615 -9.25 1 98.31 130 LYS B N 1
ATOM 2583 C CA . LYS B 1 130 ? 15.914 2.188 -9.094 1 98.31 130 LYS B CA 1
ATOM 2584 C C . LYS B 1 130 ? 16 0.836 -8.391 1 98.31 130 LYS B C 1
ATOM 2586 O O . LYS B 1 130 ? 16.781 -0.028 -8.789 1 98.31 130 LYS B O 1
ATOM 2591 N N . PHE B 1 131 ? 15.234 0.615 -7.352 1 98.19 131 PHE B N 1
ATOM 2592 C CA . PHE B 1 131 ? 15.188 -0.676 -6.672 1 98.19 131 PHE B CA 1
ATOM 2593 C C . PHE B 1 131 ? 14.727 -1.771 -7.629 1 98.19 131 PHE B C 1
ATOM 2595 O O . PHE B 1 131 ? 15.328 -2.85 -7.676 1 98.19 131 PHE B O 1
ATOM 2602 N N . GLU B 1 132 ? 13.695 -1.47 -8.344 1 98.19 132 GLU B N 1
ATOM 2603 C CA . GLU B 1 132 ? 13.156 -2.451 -9.281 1 98.19 132 GLU B CA 1
ATOM 2604 C C . GLU B 1 132 ? 14.203 -2.85 -10.312 1 98.19 132 GLU B C 1
ATOM 2606 O O . GLU B 1 132 ? 14.344 -4.031 -10.641 1 98.19 132 GLU B O 1
ATOM 2611 N N . GLN B 1 133 ? 14.961 -1.859 -10.82 1 98.38 133 GLN B N 1
ATOM 2612 C CA . GLN B 1 133 ? 16.031 -2.137 -11.773 1 98.38 133 GLN B CA 1
ATOM 2613 C C . GLN B 1 133 ? 17.125 -2.994 -11.148 1 98.38 133 GLN B C 1
ATOM 2615 O O . GLN B 1 133 ? 17.672 -3.879 -11.797 1 98.38 133 GLN B O 1
ATOM 2620 N N . ARG B 1 134 ? 17.406 -2.701 -9.953 1 98.62 134 ARG B N 1
ATOM 2621 C CA . ARG B 1 134 ? 18.391 -3.5 -9.234 1 98.62 134 ARG B CA 1
ATOM 2622 C C . ARG B 1 134 ? 17.922 -4.941 -9.078 1 98.62 134 ARG B C 1
ATOM 2624 O O . ARG B 1 134 ? 18.703 -5.879 -9.258 1 98.62 134 ARG B O 1
ATOM 2631 N N . PHE B 1 135 ? 16.672 -5.137 -8.703 1 98.75 135 PHE B N 1
ATOM 2632 C CA . PHE B 1 135 ? 16.109 -6.48 -8.609 1 98.75 135 PHE B CA 1
ATOM 2633 C C . PHE B 1 135 ? 16.25 -7.215 -9.938 1 98.75 135 PHE B C 1
ATOM 2635 O O . PHE B 1 135 ? 16.641 -8.383 -9.969 1 98.75 135 PHE B O 1
ATOM 2642 N N . ALA B 1 136 ? 15.945 -6.52 -11.023 1 98.75 136 ALA B N 1
ATOM 2643 C CA . ALA B 1 136 ? 16.031 -7.141 -12.344 1 98.75 136 ALA B CA 1
ATOM 2644 C C . ALA B 1 136 ? 17.453 -7.633 -12.617 1 98.75 136 ALA B C 1
ATOM 2646 O O . ALA B 1 136 ? 17.641 -8.734 -13.141 1 98.75 136 ALA B O 1
ATOM 2647 N N . SER B 1 137 ? 18.422 -6.82 -12.273 1 98.75 137 SER B N 1
ATOM 2648 C CA . SER B 1 137 ? 19.812 -7.195 -12.492 1 98.75 137 SER B CA 1
ATOM 2649 C C . SER B 1 137 ? 20.188 -8.422 -11.664 1 98.75 137 SER B C 1
ATOM 2651 O O . SER B 1 137 ? 20.922 -9.297 -12.141 1 98.75 137 SER B O 1
ATOM 2653 N N . ILE B 1 138 ? 19.719 -8.508 -10.469 1 98.75 138 ILE B N 1
ATOM 2654 C CA . ILE B 1 138 ? 20 -9.633 -9.594 1 98.75 138 ILE B CA 1
ATOM 2655 C C . ILE B 1 138 ? 19.312 -10.891 -10.117 1 98.75 138 ILE B C 1
ATOM 2657 O O . ILE B 1 138 ? 19.875 -11.984 -10.07 1 98.75 138 ILE B O 1
ATOM 2661 N N . ILE B 1 139 ? 18.109 -10.734 -10.633 1 98.62 139 ILE B N 1
ATOM 2662 C CA . ILE B 1 139 ? 17.375 -11.852 -11.219 1 98.62 139 ILE B CA 1
ATOM 2663 C C . ILE B 1 139 ? 18.141 -12.391 -12.43 1 98.62 139 ILE B C 1
ATOM 2665 O O . ILE B 1 139 ? 18.219 -13.609 -12.625 1 98.62 139 ILE B O 1
ATOM 2669 N N . ASP B 1 140 ? 18.672 -11.453 -13.219 1 98.56 140 ASP B N 1
ATOM 2670 C CA . ASP B 1 140 ? 19.5 -11.867 -14.352 1 98.56 140 ASP B CA 1
ATOM 2671 C C . ASP B 1 140 ? 20.656 -12.766 -13.891 1 98.56 140 ASP B C 1
ATOM 2673 O O . ASP B 1 140 ? 20.906 -13.812 -14.484 1 98.56 140 ASP B O 1
ATOM 2677 N N . GLN B 1 141 ? 21.297 -12.336 -12.875 1 98.38 141 GLN B N 1
ATOM 2678 C CA . GLN B 1 141 ? 22.406 -13.109 -12.336 1 98.38 141 GLN B CA 1
ATOM 2679 C C . GLN B 1 141 ? 21.938 -14.453 -11.789 1 98.38 141 GLN B C 1
ATOM 2681 O O . GLN B 1 141 ? 22.594 -15.477 -11.961 1 98.38 141 GLN B O 1
ATOM 2686 N N . ALA B 1 142 ? 20.812 -14.461 -11.102 1 98.44 142 ALA B N 1
ATOM 2687 C CA . ALA B 1 142 ? 20.25 -15.68 -10.531 1 98.44 142 ALA B CA 1
ATOM 2688 C C . ALA B 1 142 ? 19.891 -16.688 -11.625 1 98.44 142 ALA B C 1
ATOM 2690 O O . ALA B 1 142 ? 20.031 -17.891 -11.43 1 98.44 1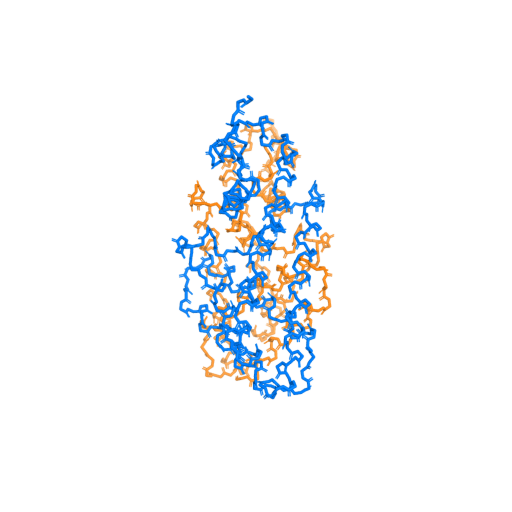42 ALA B O 1
ATOM 2691 N N . LYS B 1 143 ? 19.406 -16.203 -12.758 1 98.12 143 LYS B N 1
ATOM 2692 C CA . LYS B 1 143 ? 19.125 -17.047 -13.914 1 98.12 143 LYS B CA 1
ATOM 2693 C C . LYS B 1 143 ? 20.406 -17.688 -14.445 1 98.12 143 LYS B C 1
ATOM 2695 O O . LYS B 1 143 ? 20.438 -18.891 -14.719 1 98.12 143 LYS B O 1
ATOM 2700 N N . LEU B 1 144 ? 21.422 -16.906 -14.547 1 97.44 144 LEU B N 1
ATOM 2701 C CA . LEU B 1 144 ? 22.703 -17.375 -15.039 1 97.44 144 LEU B CA 1
ATOM 2702 C C . LEU B 1 144 ? 23.281 -18.438 -14.102 1 97.44 144 LEU B C 1
ATOM 2704 O O . LEU B 1 144 ? 23.922 -19.391 -14.555 1 97.44 144 LEU B O 1
ATOM 2708 N N . GLU B 1 145 ? 23 -18.328 -12.836 1 97.62 145 GLU B N 1
ATOM 2709 C CA . GLU B 1 145 ? 23.531 -19.234 -11.82 1 97.62 145 GLU B CA 1
ATOM 2710 C C . GLU B 1 145 ? 22.672 -20.484 -11.688 1 97.62 145 GLU B C 1
ATOM 2712 O O . GLU B 1 145 ? 23.047 -21.438 -11 1 97.62 145 GLU B O 1
ATOM 2717 N N . GLY B 1 146 ? 21.469 -20.438 -12.258 1 97.06 146 GLY B N 1
ATOM 2718 C CA . GLY B 1 146 ? 20.641 -21.625 -12.32 1 97.06 146 GLY B CA 1
ATOM 2719 C C . GLY B 1 146 ? 19.625 -21.719 -11.188 1 97.06 146 GLY B C 1
ATOM 2720 O O . GLY B 1 146 ? 18.906 -22.719 -11.07 1 97.06 146 GLY B O 1
ATOM 2721 N N . ASP B 1 147 ? 19.531 -20.703 -10.336 1 97.56 147 ASP B N 1
ATOM 2722 C CA . ASP B 1 147 ? 18.609 -20.703 -9.211 1 97.56 147 ASP B CA 1
ATOM 2723 C C . ASP B 1 147 ? 17.203 -20.328 -9.672 1 97.56 147 ASP B C 1
ATOM 2725 O O . ASP B 1 147 ? 16.219 -20.656 -9 1 97.56 147 ASP B O 1
ATOM 2729 N N . LEU B 1 148 ? 17.141 -19.578 -10.805 1 98 148 LEU B N 1
ATOM 2730 C CA . LEU B 1 148 ? 15.867 -19.234 -11.438 1 98 148 LEU B CA 1
ATOM 2731 C C . LEU B 1 148 ? 15.82 -19.75 -12.875 1 98 148 LEU B C 1
ATOM 2733 O O . LEU B 1 148 ? 16.859 -19.844 -13.531 1 98 148 LEU B O 1
ATOM 2737 N N . PRO B 1 149 ? 14.633 -20.078 -13.336 1 97.62 149 PRO B N 1
ATOM 2738 C CA . PRO B 1 149 ? 14.516 -20.547 -14.719 1 97.62 149 PRO B CA 1
ATOM 2739 C C . PRO B 1 149 ? 15.047 -19.531 -15.734 1 97.62 149 PRO B C 1
ATOM 2741 O O . PRO B 1 149 ? 14.805 -18.344 -15.602 1 97.62 149 PRO B O 1
ATOM 2744 N N . ALA B 1 150 ? 15.625 -20.016 -16.797 1 96.38 150 ALA B N 1
ATOM 2745 C CA . ALA B 1 150 ? 16.266 -19.188 -17.797 1 96.38 150 ALA B CA 1
ATOM 2746 C C . ALA B 1 150 ? 15.242 -18.406 -18.625 1 96.38 150 ALA B C 1
ATOM 2748 O O . ALA B 1 150 ? 15.539 -17.344 -19.156 1 96.38 150 ALA B O 1
ATOM 2749 N N . HIS B 1 151 ? 14.055 -18.875 -18.641 1 95.31 151 HIS B N 1
ATOM 2750 C CA . HIS B 1 151 ? 13.055 -18.297 -19.531 1 95.31 151 HIS B CA 1
ATOM 2751 C C . HIS B 1 151 ? 12.352 -17.125 -18.875 1 95.31 151 HIS B C 1
ATOM 2753 O O . HIS B 1 151 ? 11.594 -16.391 -19.516 1 95.31 151 HIS B O 1
ATOM 2759 N N . LEU B 1 152 ? 12.633 -16.922 -17.562 1 96.25 152 LEU B N 1
ATOM 2760 C CA . LEU B 1 152 ? 11.984 -15.82 -16.859 1 96.25 152 LEU B CA 1
ATOM 2761 C C . LEU B 1 152 ? 12.383 -14.477 -17.469 1 96.25 152 LEU B C 1
ATOM 2763 O O . LEU B 1 152 ? 13.539 -14.289 -17.844 1 96.25 152 LEU B O 1
ATOM 2767 N N . ASP B 1 153 ? 11.445 -13.617 -17.594 1 97.38 153 ASP B N 1
ATOM 2768 C CA . ASP B 1 153 ? 11.734 -12.219 -17.906 1 97.38 153 ASP B CA 1
ATOM 2769 C C . ASP B 1 153 ? 12.188 -11.469 -16.641 1 97.38 153 ASP B C 1
ATOM 2771 O O . ASP B 1 153 ? 11.391 -11.242 -15.734 1 97.38 153 ASP B O 1
ATOM 2775 N N . SER B 1 154 ? 13.43 -11.031 -16.625 1 98.31 154 SER B N 1
ATOM 2776 C CA . SER B 1 154 ? 14.023 -10.445 -15.422 1 98.31 154 SER B CA 1
ATOM 2777 C C . SER B 1 154 ? 13.305 -9.164 -15.016 1 98.31 154 SER B C 1
ATOM 2779 O O . SER B 1 154 ? 13.062 -8.93 -13.828 1 98.31 154 SER B O 1
ATOM 2781 N N . GLN B 1 155 ? 12.938 -8.336 -15.969 1 97.94 155 GLN B N 1
ATOM 2782 C CA . GLN B 1 155 ? 12.242 -7.086 -15.68 1 97.94 155 GLN B CA 1
ATOM 2783 C C . GLN B 1 155 ? 10.844 -7.348 -15.125 1 97.94 155 GLN B C 1
ATOM 2785 O O . GLN B 1 155 ? 10.422 -6.723 -14.148 1 97.94 155 GLN B O 1
ATOM 2790 N N . LEU B 1 156 ? 10.164 -8.289 -15.758 1 97.69 156 LEU B N 1
ATOM 2791 C CA . LEU B 1 156 ? 8.82 -8.633 -15.297 1 97.69 156 LEU B CA 1
ATOM 2792 C C . LEU B 1 156 ? 8.875 -9.25 -13.898 1 97.69 156 LEU B C 1
ATOM 2794 O O . LEU B 1 156 ? 8.039 -8.938 -13.047 1 97.69 156 LEU B O 1
ATOM 2798 N N . THR B 1 157 ? 9.836 -10.078 -13.711 1 98 157 THR B N 1
ATOM 2799 C CA . THR B 1 157 ? 9.984 -10.727 -12.414 1 98 157 THR B CA 1
ATOM 2800 C C . THR B 1 157 ? 10.281 -9.688 -11.328 1 98 157 THR B C 1
ATOM 2802 O O . THR B 1 157 ? 9.758 -9.789 -10.211 1 98 157 THR B O 1
ATOM 2805 N N . ALA B 1 158 ? 11.109 -8.688 -11.633 1 98.56 158 ALA B N 1
ATOM 2806 C CA . ALA B 1 158 ? 11.398 -7.605 -10.695 1 98.56 158 ALA B CA 1
ATOM 2807 C C . ALA B 1 158 ? 10.125 -6.84 -10.328 1 98.56 158 ALA B C 1
ATOM 2809 O O . ALA B 1 158 ? 9.914 -6.492 -9.164 1 98.56 158 ALA B O 1
ATOM 2810 N N . LYS B 1 159 ? 9.258 -6.586 -11.328 1 98.38 159 LYS B N 1
ATOM 2811 C CA . LYS B 1 159 ? 7.977 -5.926 -11.086 1 98.38 159 LYS B CA 1
ATOM 2812 C C . LYS B 1 159 ? 7.09 -6.766 -10.18 1 98.38 159 LYS B C 1
ATOM 2814 O O . LYS B 1 159 ? 6.441 -6.238 -9.273 1 98.38 159 LYS B O 1
ATOM 2819 N N . LYS B 1 160 ? 7.09 -8.102 -10.406 1 98.06 160 LYS B N 1
ATOM 2820 C CA . LYS B 1 160 ? 6.309 -9.008 -9.57 1 98.06 160 LYS B CA 1
ATOM 2821 C C . LYS B 1 160 ? 6.797 -8.977 -8.125 1 98.06 160 LYS B C 1
ATOM 2823 O O . LYS B 1 160 ? 5.992 -8.992 -7.188 1 98.06 160 LYS B O 1
ATOM 2828 N N . ILE B 1 161 ? 8.094 -8.906 -7.953 1 98.56 161 ILE B N 1
ATOM 2829 C CA . ILE B 1 161 ? 8.688 -8.844 -6.621 1 98.56 161 ILE B CA 1
ATOM 2830 C C . ILE B 1 161 ? 8.273 -7.543 -5.938 1 98.56 161 ILE B C 1
ATOM 2832 O O . ILE B 1 161 ? 7.871 -7.547 -4.77 1 98.56 161 ILE B O 1
ATOM 2836 N N . GLN B 1 162 ? 8.336 -6.43 -6.648 1 98.12 162 GLN B N 1
ATOM 2837 C CA . GLN B 1 162 ? 7.953 -5.133 -6.105 1 98.12 162 GLN B CA 1
ATOM 2838 C C . GLN B 1 162 ? 6.488 -5.121 -5.676 1 98.12 162 GLN B C 1
ATOM 2840 O O . GLN B 1 162 ? 6.168 -4.707 -4.562 1 98.12 162 GLN B O 1
ATOM 2845 N N . ILE B 1 163 ? 5.594 -5.656 -6.52 1 98.19 163 ILE B N 1
ATOM 2846 C CA . ILE B 1 163 ? 4.164 -5.73 -6.223 1 98.19 163 ILE B CA 1
ATOM 2847 C C . ILE B 1 163 ? 3.939 -6.59 -4.98 1 98.19 163 ILE B C 1
ATOM 2849 O O . ILE B 1 163 ? 3.174 -6.219 -4.09 1 98.19 163 ILE B O 1
ATOM 2853 N N . ASN B 1 164 ? 4.613 -7.672 -4.984 1 98.12 164 ASN B N 1
ATOM 2854 C CA . ASN B 1 164 ? 4.441 -8.617 -3.885 1 98.12 164 ASN B CA 1
ATOM 2855 C C . ASN B 1 164 ? 4.879 -8.016 -2.553 1 98.12 164 ASN B C 1
ATOM 2857 O O . ASN B 1 164 ? 4.16 -8.109 -1.558 1 98.12 164 ASN B O 1
ATOM 2861 N N . ILE B 1 165 ? 6.066 -7.395 -2.506 1 97.81 165 ILE B N 1
ATOM 2862 C CA . ILE B 1 165 ? 6.594 -6.859 -1.255 1 97.81 165 ILE B CA 1
ATOM 2863 C C . ILE B 1 165 ? 5.719 -5.699 -0.78 1 97.81 165 ILE B C 1
ATOM 2865 O O . ILE B 1 165 ? 5.473 -5.555 0.419 1 97.81 165 ILE B O 1
ATOM 2869 N N . ILE B 1 166 ? 5.254 -4.867 -1.705 1 97.69 166 ILE B N 1
ATOM 2870 C CA . ILE B 1 166 ? 4.336 -3.789 -1.352 1 97.69 166 ILE B CA 1
ATOM 2871 C C . ILE B 1 166 ? 3.076 -4.367 -0.716 1 97.69 166 ILE B C 1
ATOM 2873 O O . ILE B 1 166 ? 2.641 -3.91 0.343 1 97.69 166 ILE B O 1
ATOM 2877 N N . GLY B 1 167 ? 2.492 -5.363 -1.327 1 98.06 167 GLY B N 1
ATOM 2878 C CA . GLY B 1 167 ? 1.29 -6.004 -0.814 1 98.06 167 GLY B CA 1
ATOM 2879 C C . GLY B 1 167 ? 1.487 -6.637 0.55 1 98.06 167 GLY B C 1
ATOM 2880 O O . GLY B 1 167 ? 0.657 -6.465 1.445 1 98.06 167 GLY B O 1
ATOM 2881 N N . LEU B 1 168 ? 2.57 -7.336 0.729 1 98.25 168 LEU B N 1
ATOM 2882 C CA . LEU B 1 168 ? 2.84 -8.031 1.981 1 98.25 168 LEU B CA 1
ATOM 2883 C C . LEU B 1 168 ? 3.047 -7.043 3.123 1 98.25 168 LEU B C 1
ATOM 2885 O O . LEU B 1 168 ? 2.498 -7.223 4.211 1 98.25 168 LEU B O 1
ATOM 2889 N N . ARG B 1 169 ? 3.814 -6.035 2.881 1 96.81 169 ARG B N 1
ATOM 2890 C CA . ARG B 1 169 ? 4.09 -5.047 3.92 1 96.81 169 ARG B CA 1
ATOM 2891 C C . ARG B 1 169 ? 2.822 -4.289 4.301 1 96.81 169 ARG B C 1
ATOM 2893 O O . ARG B 1 169 ? 2.576 -4.031 5.48 1 96.81 169 ARG B O 1
ATOM 2900 N N . SER B 1 170 ? 2.037 -3.916 3.299 1 96.88 170 SER B N 1
ATOM 2901 C CA . SER B 1 170 ? 0.775 -3.236 3.572 1 96.88 170 SER B CA 1
ATOM 2902 C C . SER B 1 170 ? -0.181 -4.137 4.348 1 96.88 170 SER B C 1
ATOM 2904 O O . SER B 1 170 ? -0.867 -3.682 5.262 1 96.88 170 SER B O 1
ATOM 2906 N N . TYR B 1 171 ? -0.228 -5.391 3.945 1 97.38 171 TYR B N 1
ATOM 2907 C CA . TYR B 1 171 ? -1.086 -6.344 4.641 1 97.38 171 TYR B CA 1
ATOM 2908 C C . TYR B 1 171 ? -0.629 -6.543 6.078 1 97.38 171 TYR B C 1
ATOM 2910 O O . TYR B 1 171 ? -1.454 -6.664 6.988 1 97.38 171 TYR B O 1
ATOM 2918 N N . LEU B 1 172 ? 0.665 -6.594 6.27 1 95.94 172 LEU B N 1
ATOM 2919 C CA . LEU B 1 172 ? 1.219 -6.699 7.617 1 95.94 172 LEU B CA 1
ATOM 2920 C C . LEU B 1 172 ? 0.785 -5.52 8.477 1 95.94 172 LEU B C 1
ATOM 2922 O O . LEU B 1 172 ? 0.394 -5.695 9.633 1 95.94 172 LEU B O 1
ATOM 2926 N N . LYS B 1 173 ? 0.829 -4.367 7.914 1 94.38 173 LYS B N 1
ATOM 2927 C CA . LYS B 1 173 ? 0.372 -3.178 8.625 1 94.38 173 LYS B CA 1
ATOM 2928 C C . LYS B 1 173 ? -1.099 -3.299 9.016 1 94.38 173 LYS B C 1
ATOM 2930 O O . LYS B 1 173 ? -1.497 -2.871 10.094 1 94.38 173 LYS B O 1
ATOM 2935 N N . ALA B 1 174 ? -1.869 -3.883 8.164 1 94.44 174 ALA B N 1
ATOM 2936 C CA . ALA B 1 174 ? -3.314 -3.977 8.344 1 94.44 174 ALA B CA 1
ATOM 2937 C C . ALA B 1 174 ? -3.666 -5.035 9.391 1 94.44 174 ALA B C 1
ATOM 2939 O O . ALA B 1 174 ? -4.684 -4.922 10.078 1 94.44 174 ALA B O 1
ATOM 2940 N N . THR B 1 175 ? -2.832 -6.074 9.555 1 94.75 175 THR B N 1
ATOM 2941 C CA . THR B 1 175 ? -3.328 -7.234 10.281 1 94.75 175 THR B CA 1
ATOM 2942 C C . THR B 1 175 ? -2.375 -7.609 11.414 1 94.75 175 THR B C 1
ATOM 2944 O O . THR B 1 175 ? -2.752 -8.336 12.336 1 94.75 175 THR B O 1
ATOM 2947 N N . ASP B 1 176 ? -1.098 -7.23 11.258 1 92.19 176 ASP B N 1
ATOM 2948 C CA . ASP B 1 176 ? -0.027 -7.621 12.164 1 92.19 176 ASP B CA 1
ATOM 2949 C C . ASP B 1 176 ? 0.202 -9.133 12.133 1 92.19 176 ASP B C 1
ATOM 2951 O O . ASP B 1 176 ? 0.713 -9.711 13.094 1 92.19 176 ASP B O 1
ATOM 2955 N N . ASP B 1 177 ? -0.257 -9.797 11.07 1 94 177 ASP B N 1
ATOM 2956 C CA . ASP B 1 177 ? -0.144 -11.25 10.93 1 94 177 ASP B CA 1
ATOM 2957 C C . ASP B 1 177 ? 1.199 -11.641 10.312 1 94 177 ASP B C 1
ATOM 2959 O O . ASP B 1 177 ? 1.262 -12.039 9.148 1 94 177 ASP B O 1
ATOM 2963 N N . VAL B 1 178 ? 2.213 -11.625 11.102 1 93.69 178 VAL B N 1
ATOM 2964 C CA . VAL B 1 178 ? 3.586 -11.828 10.648 1 93.69 178 VAL B CA 1
ATOM 2965 C C . VAL B 1 178 ? 3.734 -13.227 10.055 1 93.69 178 VAL B C 1
ATOM 2967 O O . VAL B 1 178 ? 4.355 -13.398 9 1 93.69 178 VAL B O 1
ATOM 2970 N N . ASP B 1 179 ? 3.184 -14.203 10.672 1 95.12 179 ASP B N 1
ATOM 2971 C CA . ASP B 1 179 ? 3.326 -15.586 10.227 1 95.12 179 ASP B CA 1
ATOM 2972 C C . ASP B 1 179 ? 2.723 -15.781 8.836 1 95.12 179 ASP B C 1
ATOM 2974 O O . ASP B 1 179 ? 3.352 -16.375 7.961 1 95.12 179 ASP B O 1
ATOM 2978 N N . MET B 1 180 ? 1.582 -15.25 8.672 1 95.19 180 MET B N 1
ATOM 2979 C CA . MET B 1 180 ? 0.911 -15.359 7.379 1 95.19 180 MET B CA 1
ATOM 2980 C C . MET B 1 180 ? 1.714 -14.656 6.289 1 95.19 180 MET B C 1
ATOM 2982 O O . MET B 1 180 ? 1.894 -15.203 5.199 1 95.19 180 MET B O 1
ATOM 2986 N N . VAL B 1 181 ? 2.203 -13.523 6.551 1 97.31 181 VAL B N 1
ATOM 2987 C CA . VAL B 1 181 ? 2.947 -12.727 5.586 1 97.31 181 VAL B CA 1
ATOM 2988 C C . VAL B 1 181 ? 4.238 -13.445 5.203 1 97.31 181 VAL B C 1
ATOM 2990 O O . VAL B 1 181 ? 4.578 -13.547 4.023 1 97.31 181 VAL B O 1
ATOM 2993 N N . ARG B 1 182 ? 4.91 -14.008 6.176 1 96.94 182 ARG B N 1
ATOM 2994 C CA . ARG B 1 182 ? 6.156 -14.719 5.922 1 96.94 182 ARG B CA 1
ATOM 2995 C C . ARG B 1 182 ? 5.906 -15.992 5.117 1 96.94 182 ARG B C 1
ATOM 2997 O O . ARG B 1 182 ? 6.684 -16.328 4.223 1 96.94 182 ARG B O 1
ATOM 3004 N N . GLN B 1 183 ? 4.863 -16.641 5.453 1 97.19 183 GLN B N 1
ATOM 3005 C CA . GLN B 1 183 ? 4.504 -17.844 4.699 1 97.19 183 GLN B CA 1
ATOM 3006 C C . GLN B 1 183 ? 4.215 -17.5 3.24 1 97.19 183 GLN B C 1
ATOM 3008 O O . GLN B 1 183 ? 4.652 -18.219 2.336 1 97.19 183 GLN B O 1
ATOM 3013 N N . GLN B 1 184 ? 3.48 -16.438 3.018 1 97.62 184 GLN B N 1
ATOM 3014 C CA . GLN B 1 184 ? 3.15 -16.031 1.657 1 97.62 184 GLN B CA 1
ATOM 3015 C C . GLN B 1 184 ? 4.398 -15.609 0.892 1 97.62 184 GLN B C 1
ATOM 3017 O O . GLN B 1 184 ? 4.508 -15.852 -0.312 1 97.62 184 GLN B O 1
ATOM 3022 N N . GLN B 1 185 ? 5.297 -14.938 1.569 1 98.25 185 GLN B N 1
ATOM 3023 C CA . GLN B 1 185 ? 6.559 -14.555 0.939 1 98.25 185 GLN B CA 1
ATOM 3024 C C . GLN B 1 185 ? 7.336 -15.781 0.482 1 98.25 185 GLN B C 1
ATOM 3026 O O . GLN B 1 185 ? 7.852 -15.812 -0.638 1 98.25 185 GLN B O 1
ATOM 3031 N N . GLU B 1 186 ? 7.43 -16.828 1.349 1 97.75 186 GLU B N 1
ATOM 3032 C CA . GLU B 1 186 ? 8.133 -18.062 0.993 1 97.75 186 GLU B CA 1
ATOM 3033 C C . GLU B 1 186 ? 7.465 -18.766 -0.187 1 97.75 186 GLU B C 1
ATOM 3035 O O . GLU B 1 186 ? 8.141 -19.281 -1.079 1 97.75 186 GLU B O 1
ATOM 3040 N N . GLU B 1 187 ? 6.16 -18.766 -0.161 1 95.81 187 GLU B N 1
ATOM 3041 C CA . GLU B 1 187 ? 5.434 -19.359 -1.278 1 95.81 187 GLU B CA 1
ATOM 3042 C C . GLU B 1 18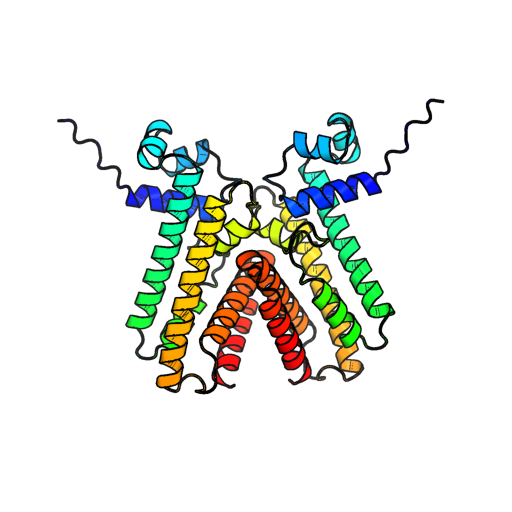7 ? 5.73 -18.625 -2.582 1 95.81 187 GLU B C 1
ATOM 3044 O O . GLU B 1 187 ? 5.863 -19.25 -3.637 1 95.81 187 GLU B O 1
ATOM 3049 N N . PHE B 1 188 ? 5.836 -17.359 -2.527 1 97.12 188 PHE B N 1
ATOM 3050 C CA . PHE B 1 188 ? 6.141 -16.547 -3.697 1 97.12 188 PHE B CA 1
ATOM 3051 C C . PHE B 1 188 ? 7.523 -16.891 -4.246 1 97.12 188 PHE B C 1
ATOM 3053 O O . PHE B 1 188 ? 7.695 -17.047 -5.457 1 97.12 188 PHE B O 1
ATOM 3060 N N . PHE B 1 189 ? 8.484 -17.031 -3.32 1 97.62 189 PHE B N 1
ATOM 3061 C CA . PHE B 1 189 ? 9.836 -17.375 -3.744 1 97.62 189 PHE B CA 1
ATOM 3062 C C . PHE B 1 189 ? 9.844 -18.734 -4.434 1 97.62 189 PHE B C 1
ATOM 3064 O O . PHE B 1 189 ? 10.484 -18.922 -5.469 1 97.62 189 PHE B O 1
ATOM 3071 N N . THR B 1 190 ? 9.109 -19.672 -3.875 1 95.75 190 THR B N 1
ATOM 3072 C CA . THR B 1 190 ? 9.039 -21.016 -4.426 1 95.75 190 THR B CA 1
ATOM 3073 C C . THR B 1 190 ? 8.406 -21 -5.816 1 95.75 190 THR B C 1
ATOM 3075 O O . THR B 1 190 ? 8.867 -21.703 -6.723 1 95.75 190 THR B O 1
ATOM 3078 N N . GLN B 1 191 ? 7.41 -20.203 -5.977 1 93.56 191 GLN B N 1
ATOM 3079 C CA . GLN B 1 191 ? 6.738 -20.094 -7.266 1 93.56 191 GLN B CA 1
ATOM 3080 C C . GLN B 1 191 ? 7.672 -19.516 -8.328 1 93.56 191 GLN B C 1
ATOM 3082 O O . GLN B 1 191 ? 7.66 -19.969 -9.477 1 93.56 191 GLN B O 1
ATOM 3087 N N . LEU B 1 192 ? 8.461 -18.5 -7.961 1 94.56 192 LEU B N 1
ATOM 3088 C CA . LEU B 1 192 ? 9.391 -17.906 -8.906 1 94.56 192 LEU B CA 1
ATOM 3089 C C . LEU B 1 192 ? 10.469 -18.906 -9.312 1 94.56 192 LEU B C 1
ATOM 3091 O O . LEU B 1 192 ? 10.891 -18.938 -10.469 1 94.56 192 LEU B O 1
ATOM 3095 N N . ALA B 1 193 ? 10.852 -19.734 -8.383 1 93.25 193 ALA B N 1
ATOM 3096 C CA . ALA B 1 193 ? 11.961 -20.656 -8.633 1 93.25 193 ALA B CA 1
ATOM 3097 C C . ALA B 1 193 ? 11.484 -21.906 -9.367 1 93.25 193 ALA B C 1
ATOM 3099 O O . ALA B 1 193 ? 12.289 -22.656 -9.93 1 93.25 193 ALA B O 1
ATOM 3100 N N . SER B 1 194 ? 10.195 -22.234 -9.297 1 83.12 194 SER B N 1
ATOM 3101 C CA . SER B 1 194 ? 9.664 -23.453 -9.875 1 83.12 194 SER B CA 1
ATOM 3102 C C . SER B 1 194 ? 9.133 -23.219 -11.289 1 83.12 194 SER B C 1
ATOM 3104 O O . SER B 1 194 ? 8.898 -24.172 -12.031 1 83.12 194 SER B O 1
ATOM 3106 N N . VAL B 1 195 ? 8.93 -22.062 -11.703 1 68.19 195 VAL B N 1
ATOM 3107 C CA . VAL B 1 195 ? 8.352 -21.797 -13.016 1 68.19 195 VAL B CA 1
ATOM 3108 C C . VAL B 1 195 ? 9.469 -21.594 -14.039 1 68.19 195 VAL B C 1
ATOM 3110 O O . VAL B 1 195 ? 10.555 -21.125 -13.703 1 68.19 195 VAL B O 1
#

Organism: Shewanella frigidimarina (strain NCIMB 400) (NCBI:txid318167)

pLDDT: mean 92.48, std 11.38, range [34.22, 98.75]